Protein AF-A0A7J5GQ05-F1 (afdb_monomer_lite)

Structure (mmCIF, N/CA/C/O backbone):
data_AF-A0A7J5GQ05-F1
#
_entry.id   AF-A0A7J5GQ05-F1
#
loop_
_atom_site.group_PDB
_atom_site.id
_atom_site.type_symbol
_atom_site.label_atom_id
_atom_site.label_alt_id
_atom_site.label_comp_id
_atom_site.label_asym_id
_atom_site.label_entity_id
_atom_site.label_seq_id
_atom_site.pdbx_PDB_ins_code
_atom_site.Cartn_x
_atom_site.Cartn_y
_atom_site.Cartn_z
_atom_site.occupancy
_atom_site.B_iso_or_equiv
_atom_site.auth_seq_id
_atom_site.auth_comp_id
_atom_site.auth_asym_id
_atom_site.auth_atom_id
_atom_site.pdbx_PDB_model_num
ATOM 1 N N . MET A 1 1 ? -25.263 -1.644 -44.433 1.00 34.22 1 MET A N 1
ATOM 2 C CA . MET A 1 1 ? -24.440 -0.430 -44.625 1.00 34.22 1 MET A CA 1
ATOM 3 C C . MET A 1 1 ? -23.980 0.014 -43.245 1.00 34.22 1 MET A C 1
ATOM 5 O O . MET A 1 1 ? -24.607 0.862 -42.632 1.00 34.22 1 MET A O 1
ATOM 9 N N . GLU A 1 2 ? -22.948 -0.640 -42.716 1.00 34.16 2 GLU A N 1
ATOM 10 C CA . GLU A 1 2 ? -22.296 -0.234 -41.468 1.00 34.16 2 GLU A CA 1
ATOM 11 C C . GLU A 1 2 ? -21.043 0.541 -41.851 1.00 34.16 2 GLU A C 1
ATOM 13 O O . GLU A 1 2 ? -20.014 -0.015 -42.241 1.00 34.16 2 GLU A O 1
ATOM 18 N N . THR A 1 3 ? -21.173 1.859 -41.846 1.00 35.09 3 THR A N 1
ATOM 19 C CA . THR A 1 3 ? -20.077 2.772 -42.125 1.00 35.09 3 THR A CA 1
ATOM 20 C C . THR A 1 3 ? -19.161 2.767 -40.906 1.00 35.09 3 THR A C 1
ATOM 22 O O . THR A 1 3 ? -19.476 3.365 -39.880 1.00 35.09 3 THR A O 1
ATOM 25 N N . LYS A 1 4 ? -18.030 2.059 -41.011 1.00 38.12 4 LYS A N 1
ATOM 26 C CA . LYS A 1 4 ? -16.897 2.172 -40.086 1.00 38.12 4 LYS A CA 1
ATOM 27 C C . LYS A 1 4 ? -16.573 3.655 -39.882 1.00 38.12 4 LYS A C 1
ATOM 29 O O . LYS A 1 4 ? -16.058 4.300 -40.794 1.00 38.12 4 LYS A O 1
ATOM 34 N N . LEU A 1 5 ? -16.821 4.177 -38.683 1.00 36.97 5 LEU A N 1
ATOM 35 C CA . LEU A 1 5 ? -16.156 5.380 -38.190 1.00 36.97 5 LEU A CA 1
ATOM 36 C C . LEU A 1 5 ? -14.668 5.047 -38.008 1.00 36.97 5 LEU A C 1
ATOM 38 O O . LEU A 1 5 ? -14.210 4.707 -36.921 1.00 36.97 5 LEU A O 1
ATOM 42 N N . GLN A 1 6 ? -13.898 5.109 -39.094 1.00 38.88 6 GLN A N 1
ATOM 43 C CA . GLN A 1 6 ? -12.463 5.336 -38.991 1.00 38.88 6 GLN A CA 1
ATOM 44 C C . GLN A 1 6 ? -12.290 6.786 -38.542 1.00 38.88 6 GLN A C 1
ATOM 46 O O . GLN A 1 6 ? -12.419 7.716 -39.338 1.00 38.88 6 GLN A O 1
ATOM 51 N N . SER A 1 7 ? -12.055 6.991 -37.248 1.00 44.00 7 SER A N 1
ATOM 52 C CA . SER A 1 7 ? -11.590 8.280 -36.754 1.00 44.00 7 SER A CA 1
ATOM 53 C C . SER A 1 7 ? -10.275 8.607 -37.467 1.00 44.00 7 SER A C 1
ATOM 55 O O . SER A 1 7 ? -9.297 7.866 -37.368 1.00 44.00 7 SER A O 1
ATOM 57 N N . LYS A 1 8 ? -10.251 9.698 -38.243 1.00 52.84 8 LYS A N 1
ATOM 58 C CA . LYS A 1 8 ? -9.004 10.251 -38.785 1.00 52.84 8 LYS A CA 1
ATOM 59 C C . LYS A 1 8 ? -8.116 10.588 -37.593 1.00 52.84 8 LYS A C 1
ATOM 61 O O . LYS A 1 8 ? -8.393 11.534 -36.860 1.00 52.84 8 LYS A O 1
ATOM 66 N N . GLN A 1 9 ? -7.090 9.779 -37.361 1.00 63.41 9 GLN A N 1
ATOM 67 C CA . GLN A 1 9 ? -6.114 10.050 -36.320 1.00 63.41 9 GLN A CA 1
ATOM 68 C C . GLN A 1 9 ? -5.332 11.310 -36.713 1.00 63.41 9 GLN A C 1
ATOM 70 O O . GLN A 1 9 ? -4.630 11.319 -37.718 1.00 63.41 9 GLN A O 1
ATOM 75 N N . GLN A 1 10 ? -5.531 12.396 -35.964 1.00 80.69 10 GLN A N 1
ATOM 76 C CA . GLN A 1 10 ? -4.815 13.657 -36.151 1.00 80.69 10 GLN A CA 1
ATOM 77 C C . GLN A 1 10 ? -3.433 13.561 -35.487 1.00 80.69 10 GLN A C 1
ATOM 79 O O . GLN A 1 10 ? -3.335 13.060 -34.361 1.00 80.69 10 GLN A O 1
ATOM 84 N N . TYR A 1 11 ? -2.403 14.013 -36.204 1.00 83.62 11 TYR A N 1
ATOM 85 C CA . TYR A 1 11 ? -0.999 14.079 -35.787 1.00 83.62 11 TYR A CA 1
ATOM 86 C C . TYR A 1 11 ? -0.540 15.553 -35.750 1.00 83.62 11 TYR A C 1
ATOM 88 O O . TYR A 1 11 ? -1.103 16.360 -36.498 1.00 83.62 11 TYR A O 1
ATOM 96 N N . PRO A 1 12 ? 0.457 15.923 -34.922 1.00 86.19 12 PRO A N 1
ATOM 97 C CA . PRO A 1 12 ? 1.191 15.066 -33.991 1.00 86.19 12 PRO A CA 1
ATOM 98 C C . PRO A 1 12 ? 0.396 14.715 -32.722 1.00 86.19 12 PRO A C 1
ATOM 100 O O . PRO A 1 12 ? -0.592 15.364 -32.378 1.00 86.19 12 PRO A O 1
ATOM 103 N N . ARG A 1 13 ? 0.832 13.662 -32.030 1.00 87.00 13 ARG A N 1
ATOM 104 C CA . ARG A 1 13 ? 0.266 13.144 -30.784 1.00 87.00 13 ARG A CA 1
ATOM 105 C C . ARG A 1 13 ? 1.335 13.075 -29.711 1.00 87.00 13 ARG A C 1
ATOM 107 O O . ARG A 1 13 ? 2.421 12.558 -29.939 1.00 87.00 13 ARG A O 1
ATOM 114 N N . PHE A 1 14 ? 0.977 13.522 -28.516 1.00 84.62 14 PHE A N 1
ATOM 115 C CA . PHE A 1 14 ? 1.825 13.344 -27.347 1.00 84.62 14 PHE A CA 1
ATOM 116 C C . PHE A 1 14 ? 1.782 11.889 -26.886 1.00 84.62 14 PHE A C 1
ATOM 118 O O . PHE A 1 14 ? 0.709 11.357 -26.582 1.00 84.62 14 PHE A O 1
ATOM 125 N N . ILE A 1 15 ? 2.953 11.263 -26.806 1.00 81.44 15 ILE A N 1
ATOM 126 C CA . ILE A 1 15 ? 3.091 9.924 -26.240 1.00 81.44 15 ILE A CA 1
ATOM 127 C C . ILE A 1 15 ? 3.006 10.047 -24.723 1.00 81.44 15 ILE A C 1
ATOM 129 O O . ILE A 1 15 ? 3.770 10.774 -24.086 1.00 81.44 15 ILE A O 1
ATOM 133 N N . GLN A 1 16 ? 2.071 9.322 -24.117 1.00 77.38 16 GLN A N 1
ATOM 134 C CA . GLN A 1 16 ? 1.956 9.317 -22.667 1.00 77.38 16 GLN A CA 1
ATOM 135 C C . GLN A 1 16 ? 3.088 8.501 -22.042 1.00 77.38 16 GLN A C 1
ATOM 137 O O . GLN A 1 16 ? 3.320 7.345 -22.382 1.00 77.38 16 GLN A O 1
ATOM 142 N N . ASN A 1 17 ? 3.737 9.082 -21.040 1.00 71.25 17 ASN A N 1
ATOM 143 C CA . ASN A 1 17 ? 4.808 8.459 -20.259 1.00 71.25 17 ASN A CA 1
ATOM 144 C C . ASN A 1 17 ? 4.275 7.554 -19.122 1.00 71.25 17 ASN A C 1
ATOM 146 O O . ASN A 1 17 ? 4.956 7.309 -18.123 1.00 71.25 17 ASN A O 1
ATOM 150 N N . LYS A 1 18 ? 3.018 7.108 -19.235 1.00 74.12 18 LYS A N 1
ATOM 151 C CA . LYS A 1 18 ? 2.387 6.203 -18.271 1.00 74.12 18 LYS A CA 1
ATOM 152 C C . LYS A 1 18 ? 2.777 4.751 -18.588 1.00 74.12 18 LYS A C 1
ATOM 154 O O . LYS A 1 18 ? 2.913 4.405 -19.767 1.00 74.12 18 LYS A O 1
ATOM 159 N N . PRO A 1 19 ? 2.951 3.890 -17.570 1.00 71.38 19 PRO A N 1
ATOM 160 C CA . PRO A 1 19 ? 3.199 2.472 -17.796 1.00 71.38 19 PRO A CA 1
ATOM 161 C C . PRO A 1 19 ? 2.017 1.863 -18.557 1.00 71.38 19 PRO A C 1
ATOM 163 O O . PRO A 1 19 ? 0.862 2.018 -18.170 1.00 71.38 19 PRO A O 1
ATOM 166 N N . CYS A 1 20 ? 2.307 1.199 -19.673 1.00 67.69 20 CYS A N 1
ATOM 167 C CA . CYS A 1 20 ? 1.294 0.679 -20.596 1.00 67.69 20 CYS A CA 1
ATOM 168 C C . CYS A 1 20 ? 1.055 -0.831 -20.427 1.00 67.69 20 CYS A C 1
ATOM 170 O O . CYS A 1 20 ? 0.157 -1.376 -21.072 1.00 67.69 20 CYS A O 1
ATOM 172 N N . GLY A 1 21 ? 1.847 -1.507 -19.586 1.00 63.81 21 GLY A N 1
ATOM 173 C CA . GLY A 1 21 ? 1.757 -2.946 -19.325 1.00 63.81 21 GLY A CA 1
ATOM 174 C C . GLY A 1 21 ? 2.130 -3.808 -20.531 1.00 63.81 21 GLY A C 1
ATOM 175 O O . GLY A 1 21 ? 1.629 -4.919 -20.670 1.00 63.81 21 GLY A O 1
ATOM 176 N N . ILE A 1 22 ? 2.940 -3.276 -21.450 1.00 66.00 22 ILE A N 1
ATOM 177 C CA . ILE A 1 22 ? 3.392 -3.964 -22.667 1.00 66.00 22 ILE A CA 1
ATOM 178 C C . ILE A 1 22 ? 4.913 -3.970 -22.658 1.00 66.00 22 ILE A C 1
ATOM 180 O O . ILE A 1 22 ? 5.529 -2.949 -22.336 1.00 66.00 22 ILE A O 1
ATOM 184 N N . ASP A 1 23 ? 5.514 -5.111 -22.997 1.00 63.84 23 ASP A N 1
ATOM 185 C CA . ASP A 1 23 ? 6.965 -5.212 -23.080 1.00 63.84 23 ASP A CA 1
ATOM 186 C C . ASP A 1 23 ? 7.378 -4.592 -24.409 1.00 63.84 23 ASP A C 1
ATOM 188 O O . ASP A 1 23 ? 7.094 -5.116 -25.486 1.00 63.84 23 ASP A O 1
ATOM 192 N N . LYS A 1 24 ? 7.960 -3.395 -24.331 1.00 64.12 24 LYS A N 1
ATOM 193 C CA . LYS A 1 24 ? 8.445 -2.676 -25.511 1.00 64.12 24 LYS A CA 1
ATOM 194 C C . LYS A 1 24 ? 9.844 -3.150 -25.924 1.00 64.12 24 LYS A C 1
ATOM 196 O O . LYS A 1 24 ? 10.342 -2.679 -26.946 1.00 64.12 24 LYS A O 1
ATOM 201 N N . PHE A 1 25 ? 10.467 -4.051 -25.158 1.00 66.06 25 PHE A N 1
ATOM 202 C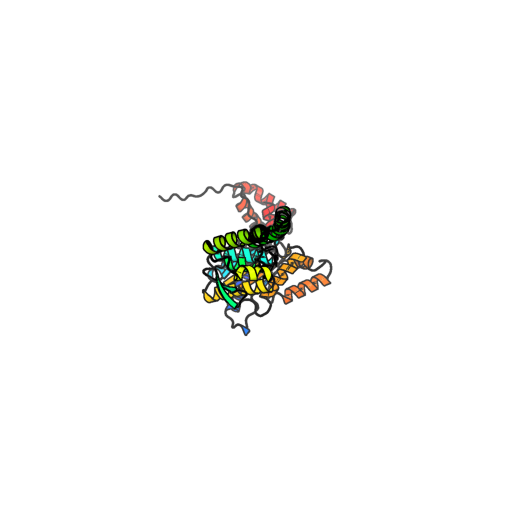 CA . PHE A 1 25 ? 11.786 -4.600 -25.440 1.00 66.06 25 PHE A CA 1
ATOM 203 C C . PHE A 1 25 ? 11.660 -5.959 -26.130 1.00 66.06 25 PHE A C 1
ATOM 205 O O . PHE A 1 25 ? 10.958 -6.853 -25.664 1.00 66.06 25 PHE A O 1
ATOM 212 N N . ASP A 1 26 ? 12.419 -6.157 -27.207 1.00 59.72 26 ASP A N 1
ATOM 213 C CA . ASP A 1 26 ? 12.365 -7.394 -28.002 1.00 59.72 26 ASP A CA 1
ATOM 214 C C . ASP A 1 26 ? 12.813 -8.647 -27.209 1.00 59.72 26 ASP A C 1
ATOM 216 O O . ASP A 1 26 ? 12.575 -9.779 -27.626 1.00 59.72 26 ASP A O 1
ATOM 220 N N . GLY A 1 27 ? 13.444 -8.463 -26.041 1.00 65.12 27 GLY A N 1
ATOM 221 C CA . GLY A 1 27 ? 13.880 -9.543 -25.154 1.00 65.12 27 GLY A CA 1
ATOM 222 C C . GLY A 1 27 ? 12.779 -10.183 -24.297 1.00 65.12 27 GLY A C 1
ATOM 223 O O . GLY A 1 27 ? 13.022 -11.254 -23.732 1.00 65.12 27 GLY A O 1
ATOM 224 N N . GLY A 1 28 ? 11.599 -9.561 -24.171 1.00 77.31 28 GLY A N 1
ATOM 225 C CA . GLY A 1 28 ? 10.473 -10.098 -23.388 1.00 77.31 28 GLY A CA 1
ATOM 226 C C . GLY A 1 28 ? 10.791 -10.337 -21.903 1.00 77.31 28 GLY A C 1
ATOM 227 O O . GLY A 1 28 ? 10.206 -11.219 -21.268 1.00 77.31 28 GLY A O 1
ATOM 228 N N . SER A 1 29 ? 11.801 -9.655 -21.356 1.00 82.75 29 SER A N 1
ATOM 229 C CA . SER A 1 29 ? 12.310 -9.920 -20.007 1.00 82.75 29 SER A CA 1
ATOM 230 C C . SER A 1 29 ? 11.335 -9.461 -18.927 1.00 82.75 29 SER A C 1
ATOM 232 O O . SER A 1 29 ? 11.203 -10.147 -17.913 1.00 82.75 29 SER A O 1
ATOM 234 N N . GLN A 1 30 ? 10.625 -8.352 -19.154 1.00 86.56 30 GLN A N 1
ATOM 235 C CA . GLN A 1 30 ? 9.628 -7.836 -18.218 1.00 86.56 30 GLN A CA 1
ATOM 236 C C . GLN A 1 30 ? 8.405 -8.752 -18.191 1.00 86.56 30 GLN A C 1
ATOM 238 O O . GLN A 1 30 ? 7.918 -9.088 -17.113 1.00 86.56 30 GLN A O 1
ATOM 243 N N . GLU A 1 31 ? 7.977 -9.243 -19.357 1.00 88.94 31 GLU A N 1
ATOM 244 C CA . GLU A 1 31 ? 6.862 -10.190 -19.458 1.00 88.94 31 GLU A CA 1
ATOM 245 C C . GLU A 1 31 ? 7.180 -11.524 -18.762 1.00 88.94 31 GLU A C 1
ATOM 247 O O . GLU A 1 31 ? 6.380 -12.041 -17.981 1.00 88.94 31 GLU A O 1
ATOM 252 N N . ARG A 1 32 ? 8.381 -12.080 -18.982 1.00 90.12 32 ARG A N 1
ATOM 253 C CA . ARG A 1 32 ? 8.823 -13.304 -18.287 1.00 90.12 32 ARG A CA 1
ATOM 254 C C . ARG A 1 32 ? 8.890 -13.112 -16.775 1.00 90.12 32 ARG A C 1
ATOM 256 O O . ARG A 1 32 ? 8.540 -14.033 -16.033 1.00 90.12 32 ARG A O 1
ATOM 263 N N . LEU A 1 33 ? 9.344 -11.943 -16.326 1.00 93.12 33 LEU A N 1
ATOM 264 C CA . LEU A 1 33 ? 9.403 -11.610 -14.908 1.00 93.12 33 LEU A CA 1
ATOM 265 C C . LEU A 1 33 ? 7.995 -11.554 -14.308 1.00 93.12 33 LEU A C 1
ATOM 267 O O . LEU A 1 33 ? 7.743 -12.242 -13.324 1.00 93.12 33 LEU A O 1
ATOM 271 N N . ALA A 1 34 ? 7.067 -10.835 -14.945 1.00 94.62 34 ALA A N 1
ATOM 272 C CA . ALA A 1 34 ? 5.674 -10.748 -14.513 1.00 94.62 34 ALA A CA 1
ATOM 273 C C . ALA A 1 34 ? 5.016 -12.135 -14.417 1.00 94.62 34 ALA A C 1
ATOM 275 O O . ALA A 1 34 ? 4.453 -12.472 -13.379 1.00 94.62 34 ALA A O 1
ATOM 276 N N . LYS A 1 35 ? 5.193 -12.997 -15.429 1.00 95.00 35 LYS A N 1
ATOM 277 C CA . LYS A 1 35 ? 4.693 -14.388 -15.404 1.00 95.00 35 LYS A CA 1
ATOM 278 C C . LYS A 1 35 ? 5.305 -15.234 -14.290 1.00 95.00 35 LYS A C 1
ATOM 280 O O . LYS A 1 35 ? 4.652 -16.121 -13.746 1.00 95.00 35 LYS A O 1
ATOM 285 N N . THR A 1 36 ? 6.570 -14.993 -13.956 1.00 96.00 36 THR A N 1
ATOM 286 C CA . THR A 1 36 ? 7.247 -15.702 -12.860 1.00 96.00 36 THR A CA 1
ATOM 287 C C . THR A 1 36 ? 6.696 -15.266 -11.506 1.00 96.00 36 THR A C 1
ATOM 289 O O . THR A 1 36 ? 6.450 -16.120 -10.658 1.00 96.00 36 THR A O 1
ATOM 292 N N . ILE A 1 37 ? 6.450 -13.965 -11.326 1.00 96.38 37 ILE A N 1
ATOM 293 C CA . ILE A 1 37 ? 5.815 -13.421 -10.121 1.00 96.38 37 ILE A CA 1
ATOM 294 C C . ILE A 1 37 ? 4.382 -13.954 -9.987 1.00 96.38 37 ILE A C 1
ATOM 296 O O . ILE A 1 37 ? 4.019 -14.447 -8.924 1.00 96.38 37 ILE A O 1
ATOM 300 N N . ALA A 1 38 ? 3.599 -13.942 -11.069 1.00 96.38 38 ALA A N 1
ATOM 301 C CA . ALA A 1 38 ? 2.239 -14.479 -11.084 1.00 96.38 38 ALA A CA 1
ATOM 302 C C . ALA A 1 38 ? 2.208 -15.961 -10.678 1.00 96.38 38 ALA A C 1
ATOM 304 O O . ALA A 1 38 ? 1.441 -16.360 -9.806 1.00 96.38 38 ALA A O 1
ATOM 305 N N . ARG A 1 39 ? 3.116 -16.775 -11.234 1.00 96.00 39 ARG A N 1
ATOM 306 C CA . ARG A 1 39 ? 3.249 -18.186 -10.845 1.00 96.00 39 ARG A CA 1
ATOM 307 C C . ARG A 1 39 ? 3.585 -18.341 -9.363 1.00 96.00 39 ARG A C 1
ATOM 309 O O . ARG A 1 39 ? 3.030 -19.227 -8.724 1.00 96.00 39 ARG A O 1
ATOM 316 N N . HIS A 1 40 ? 4.477 -17.508 -8.832 1.00 95.06 40 HIS A N 1
ATOM 317 C CA . HIS A 1 40 ? 4.809 -17.517 -7.410 1.00 95.06 40 HIS A CA 1
ATOM 318 C C . HIS A 1 40 ? 3.585 -17.201 -6.536 1.00 95.06 40 HIS A C 1
ATOM 320 O O . HIS A 1 40 ? 3.373 -17.907 -5.556 1.00 95.06 40 HIS A O 1
ATOM 326 N N . PHE A 1 41 ? 2.753 -16.223 -6.914 1.00 94.81 41 PHE A N 1
ATOM 327 C CA . PHE A 1 41 ? 1.522 -15.890 -6.183 1.00 94.81 41 PHE A CA 1
ATOM 328 C C . PHE A 1 41 ? 0.590 -17.099 -6.118 1.00 94.81 41 PHE A C 1
ATOM 330 O O . PHE A 1 41 ? 0.248 -17.548 -5.026 1.00 94.81 41 PHE A O 1
ATOM 337 N N . CYS A 1 42 ? 0.272 -17.686 -7.275 1.00 93.00 42 CYS A N 1
ATOM 338 C CA . CYS A 1 42 ? -0.593 -18.859 -7.358 1.00 93.00 42 CYS A CA 1
ATOM 339 C C . CYS A 1 42 ? -0.035 -20.052 -6.570 1.00 93.00 42 CYS A C 1
ATOM 341 O O . CYS A 1 42 ? -0.781 -20.735 -5.875 1.00 93.00 42 CYS A O 1
ATOM 343 N N . GLN A 1 43 ? 1.274 -20.312 -6.665 1.00 92.69 43 GLN A N 1
ATOM 344 C CA . GLN A 1 43 ? 1.921 -21.413 -5.949 1.00 92.69 43 GLN A CA 1
ATOM 345 C C . GLN A 1 43 ? 1.877 -21.207 -4.438 1.00 92.69 43 GLN A C 1
ATOM 347 O O . GLN A 1 43 ? 1.449 -22.113 -3.735 1.00 92.69 43 GLN A O 1
ATOM 352 N N . ASN A 1 44 ? 2.275 -20.030 -3.951 1.00 92.06 44 ASN A N 1
ATOM 353 C CA . ASN A 1 44 ? 2.287 -19.725 -2.522 1.00 92.06 44 ASN A CA 1
ATOM 354 C C . ASN A 1 44 ? 0.873 -19.767 -1.928 1.00 92.06 44 ASN A C 1
ATOM 356 O O . ASN A 1 44 ? 0.677 -20.270 -0.831 1.00 92.06 44 ASN A O 1
ATOM 360 N N . ASP A 1 45 ? -0.123 -19.313 -2.687 1.00 90.69 45 ASP A N 1
ATOM 361 C CA . ASP A 1 45 ? -1.527 -19.345 -2.281 1.00 90.69 45 ASP A CA 1
ATOM 362 C C . ASP A 1 45 ? -2.166 -20.742 -2.318 1.00 90.69 45 ASP A C 1
ATOM 364 O O . ASP A 1 45 ? -3.254 -20.916 -1.773 1.00 90.69 45 ASP A O 1
ATOM 368 N N . SER A 1 46 ? -1.512 -21.718 -2.953 1.00 88.62 46 SER A N 1
ATOM 369 C CA . SER A 1 46 ? -1.953 -23.119 -2.992 1.00 88.62 46 SER A CA 1
ATOM 370 C C . SER A 1 46 ? -1.353 -23.970 -1.864 1.00 88.62 46 SER A C 1
ATOM 372 O O . SER A 1 46 ? -1.702 -25.145 -1.753 1.00 88.62 46 SER A O 1
ATOM 374 N N . LEU A 1 47 ? -0.409 -23.428 -1.086 1.00 87.38 47 LEU A N 1
ATOM 375 C CA . LEU A 1 47 ? 0.266 -24.136 0.005 1.00 87.38 47 LEU A CA 1
ATOM 376 C C . LEU A 1 47 ? -0.525 -24.035 1.314 1.00 87.38 47 LEU A C 1
ATOM 378 O O . LEU A 1 47 ? -1.238 -23.062 1.550 1.00 87.38 47 LEU A O 1
ATOM 382 N N . ASP A 1 48 ? -0.330 -25.022 2.191 1.00 80.38 48 ASP A N 1
ATOM 383 C CA . ASP A 1 48 ? -0.824 -24.976 3.569 1.00 80.38 48 ASP A CA 1
ATOM 384 C C . ASP A 1 48 ? -0.143 -23.842 4.355 1.00 80.38 48 ASP A C 1
ATOM 386 O O . ASP A 1 48 ? 1.040 -23.566 4.140 1.00 80.38 48 ASP A O 1
ATOM 390 N N . GLU A 1 49 ? -0.861 -23.221 5.301 1.00 73.81 49 GLU A N 1
ATOM 391 C CA . GLU A 1 49 ? -0.420 -22.017 6.032 1.00 73.81 49 GLU A CA 1
ATOM 392 C C . GLU A 1 49 ? 0.994 -22.138 6.630 1.00 73.81 49 GLU A C 1
ATOM 394 O O . GLU A 1 49 ? 1.782 -21.199 6.515 1.00 73.81 49 GLU A O 1
ATOM 399 N N . GLU A 1 50 ? 1.364 -23.301 7.182 1.00 74.88 50 GLU A N 1
ATOM 400 C CA . GLU A 1 50 ? 2.693 -23.549 7.772 1.00 74.88 50 GLU A CA 1
ATOM 401 C C . GLU A 1 50 ? 3.852 -23.462 6.762 1.00 74.88 50 GLU A C 1
ATOM 403 O O . GLU A 1 50 ? 4.995 -23.219 7.147 1.00 74.88 50 GLU A O 1
ATOM 408 N N . CYS A 1 51 ? 3.567 -23.663 5.473 1.00 76.81 51 CYS A N 1
ATOM 409 C CA . CYS A 1 51 ? 4.543 -23.619 4.383 1.00 76.81 51 CYS A CA 1
ATOM 410 C C . CYS A 1 51 ? 4.465 -22.324 3.559 1.00 76.81 51 CYS A C 1
ATOM 412 O O . CYS A 1 51 ? 5.265 -22.151 2.636 1.00 76.81 51 CYS A O 1
ATOM 414 N N . THR A 1 52 ? 3.513 -21.430 3.854 1.00 82.75 52 THR A N 1
ATOM 415 C CA . THR A 1 52 ? 3.350 -20.181 3.100 1.00 82.75 52 THR A CA 1
ATOM 416 C C . THR A 1 52 ? 4.438 -19.173 3.447 1.00 82.75 52 THR A C 1
ATOM 418 O O . THR A 1 52 ? 4.748 -18.912 4.611 1.00 82.75 52 THR A O 1
ATOM 421 N N . LEU A 1 53 ? 5.025 -18.568 2.416 1.00 85.75 53 LEU A N 1
ATOM 422 C CA . LEU A 1 53 ? 5.863 -17.391 2.592 1.00 85.75 53 LEU A CA 1
ATOM 423 C C . LEU A 1 53 ? 4.980 -16.165 2.860 1.00 85.75 53 LEU A C 1
ATOM 425 O O . LEU A 1 53 ? 3.862 -16.092 2.332 1.00 85.75 53 LEU A O 1
ATOM 429 N N . PRO A 1 54 ? 5.489 -15.168 3.610 1.00 88.69 54 PRO A N 1
ATOM 430 C CA . PRO A 1 54 ? 4.817 -13.885 3.753 1.00 88.69 54 PRO A CA 1
ATOM 431 C C . PRO A 1 54 ? 4.437 -13.306 2.385 1.00 88.69 54 PRO A C 1
ATOM 433 O O . PRO A 1 54 ? 5.259 -13.279 1.464 1.00 88.69 54 PRO A O 1
ATOM 436 N N . ARG A 1 55 ? 3.195 -12.826 2.255 1.00 92.44 55 ARG A N 1
ATOM 437 C CA . ARG A 1 55 ? 2.620 -12.300 1.004 1.00 92.44 55 ARG A CA 1
ATOM 438 C C . ARG A 1 55 ? 3.097 -10.881 0.704 1.00 92.44 55 ARG A C 1
ATOM 440 O O . ARG A 1 55 ? 2.316 -9.947 0.548 1.00 92.44 55 ARG A O 1
ATOM 447 N N . ILE A 1 56 ? 4.410 -10.714 0.650 1.00 93.50 56 ILE A N 1
ATOM 448 C CA . ILE A 1 56 ? 5.083 -9.451 0.384 1.00 93.50 56 ILE A CA 1
ATOM 449 C C . ILE A 1 56 ? 6.278 -9.697 -0.536 1.00 93.50 56 ILE A C 1
ATOM 451 O O . ILE A 1 56 ? 7.105 -10.572 -0.278 1.00 93.50 56 ILE A O 1
ATOM 455 N N . ILE A 1 57 ? 6.378 -8.922 -1.616 1.00 95.06 57 ILE A N 1
ATOM 456 C CA . ILE A 1 57 ? 7.502 -9.000 -2.555 1.00 95.06 57 ILE A CA 1
ATOM 457 C C . ILE A 1 57 ? 8.081 -7.622 -2.863 1.00 95.06 57 ILE A C 1
ATOM 459 O O . ILE A 1 57 ? 7.367 -6.620 -2.946 1.00 95.06 57 ILE A O 1
ATOM 463 N N . GLY A 1 58 ? 9.393 -7.594 -3.079 1.00 95.38 58 GLY A N 1
ATOM 464 C CA . GLY A 1 58 ? 10.100 -6.433 -3.606 1.00 95.38 58 GLY A CA 1
ATOM 465 C C . GLY A 1 58 ? 10.272 -6.522 -5.121 1.00 95.38 58 GLY A C 1
ATOM 466 O O . GLY A 1 58 ? 10.571 -7.597 -5.644 1.00 95.38 58 GLY A O 1
ATOM 467 N N . ILE A 1 59 ? 10.136 -5.400 -5.829 1.00 95.88 59 ILE A N 1
ATOM 468 C CA . ILE A 1 59 ? 10.558 -5.266 -7.230 1.00 95.88 59 ILE A CA 1
ATOM 469 C C . ILE A 1 59 ? 11.686 -4.230 -7.286 1.00 95.88 59 ILE A C 1
ATOM 471 O O . ILE A 1 59 ? 11.444 -3.025 -7.293 1.00 95.88 59 ILE A O 1
ATOM 475 N N . GLU A 1 60 ? 12.928 -4.702 -7.311 1.00 93.88 60 GLU A N 1
ATOM 476 C CA . GLU A 1 60 ? 14.126 -3.861 -7.328 1.00 93.88 60 GLU A CA 1
ATOM 477 C C . GLU A 1 60 ? 14.481 -3.468 -8.765 1.00 93.88 60 GLU A C 1
ATOM 479 O O . GLU A 1 60 ? 14.494 -4.295 -9.678 1.00 93.88 60 GLU A O 1
ATOM 484 N N . GLY A 1 61 ? 14.831 -2.206 -8.979 1.00 90.56 61 GLY A N 1
ATOM 485 C CA . GLY A 1 61 ? 15.407 -1.761 -10.241 1.00 90.56 61 GLY A CA 1
ATOM 486 C C . GLY A 1 61 ? 15.730 -0.278 -10.225 1.00 90.56 61 GLY A C 1
ATOM 487 O O . GLY A 1 61 ? 15.083 0.498 -9.521 1.00 90.56 61 GLY A O 1
ATOM 488 N N . ILE A 1 62 ? 16.695 0.129 -11.050 1.00 86.56 62 ILE A N 1
ATOM 489 C CA . ILE A 1 62 ? 17.076 1.542 -11.166 1.00 86.56 62 ILE A CA 1
ATOM 490 C C . ILE A 1 62 ? 15.908 2.399 -11.666 1.00 86.56 62 ILE A C 1
ATOM 492 O O . ILE A 1 62 ? 14.978 1.901 -12.321 1.00 86.56 62 ILE A O 1
ATOM 496 N N . TRP A 1 63 ? 15.939 3.700 -11.403 1.00 81.81 63 TRP A N 1
ATOM 497 C CA . TRP A 1 63 ? 14.981 4.623 -12.005 1.00 81.81 63 TRP A CA 1
ATOM 498 C C . TRP A 1 63 ? 14.969 4.501 -13.543 1.00 81.81 63 TRP A C 1
ATOM 500 O O . TRP A 1 63 ? 16.003 4.448 -14.203 1.00 81.81 63 TRP A O 1
ATOM 510 N N . GLY A 1 64 ? 13.771 4.379 -14.123 1.00 76.69 64 GLY A N 1
ATOM 511 C CA . GLY A 1 64 ? 13.582 4.224 -15.568 1.00 76.69 64 GLY A CA 1
ATOM 512 C C . GLY A 1 64 ? 13.694 2.780 -16.066 1.00 76.69 64 GLY A C 1
ATOM 513 O O . GLY A 1 64 ? 13.481 2.541 -17.251 1.00 76.69 64 GLY A O 1
ATOM 514 N N . SER A 1 65 ? 13.944 1.806 -15.178 1.00 81.62 65 SER A N 1
ATOM 515 C CA . SER A 1 65 ? 14.020 0.377 -15.538 1.00 81.62 65 SER A CA 1
ATOM 516 C C . SER A 1 65 ? 12.691 -0.251 -15.977 1.00 81.62 65 SER A C 1
ATOM 518 O O . SER A 1 65 ? 12.682 -1.303 -16.611 1.00 81.62 65 SER A O 1
ATOM 520 N N . GLY A 1 66 ? 11.561 0.397 -15.673 1.00 84.88 66 GLY A N 1
ATOM 521 C CA . GLY A 1 66 ? 10.225 -0.090 -16.025 1.00 84.88 66 GLY A CA 1
ATOM 522 C C . GLY A 1 66 ? 9.526 -0.903 -14.932 1.00 84.88 66 GLY A C 1
ATOM 523 O O . GLY A 1 66 ? 8.627 -1.670 -15.254 1.00 84.88 66 GLY A O 1
ATOM 524 N N . LYS A 1 67 ? 9.878 -0.715 -13.652 1.00 90.62 67 LYS A N 1
ATOM 525 C CA . LYS A 1 67 ? 9.215 -1.366 -12.501 1.00 90.62 67 LYS A CA 1
ATOM 526 C C . LYS A 1 67 ? 7.685 -1.253 -12.541 1.00 90.62 67 LYS A C 1
ATOM 528 O O . LYS A 1 67 ? 7.004 -2.272 -12.561 1.00 90.62 67 LYS A O 1
ATOM 533 N N . SER A 1 68 ? 7.143 -0.039 -12.675 1.00 90.12 68 SER A N 1
ATOM 534 C CA . SER A 1 68 ? 5.689 0.169 -12.767 1.00 90.12 68 SER A CA 1
ATOM 535 C C . SER A 1 68 ? 5.079 -0.490 -14.020 1.00 90.12 68 SER A C 1
ATOM 537 O O . SER A 1 68 ? 3.914 -0.871 -14.017 1.00 90.12 68 SER A O 1
ATOM 539 N N . ASN A 1 69 ? 5.857 -0.700 -15.094 1.00 88.88 69 ASN A N 1
ATOM 540 C CA . ASN A 1 69 ? 5.398 -1.450 -16.271 1.00 88.88 69 ASN A CA 1
ATOM 541 C C . ASN A 1 69 ? 5.281 -2.955 -15.979 1.00 88.88 69 ASN A C 1
ATOM 543 O O . ASN A 1 69 ? 4.305 -3.569 -16.399 1.00 88.88 69 ASN A O 1
ATOM 547 N N . VAL A 1 70 ? 6.228 -3.523 -15.221 1.00 92.50 70 VAL A N 1
ATOM 548 C CA . VAL A 1 70 ? 6.161 -4.914 -14.735 1.00 92.50 70 VAL A CA 1
ATOM 549 C C . VAL A 1 70 ? 4.943 -5.108 -13.833 1.00 92.50 70 VAL A C 1
ATOM 551 O O . VAL A 1 70 ? 4.232 -6.093 -13.995 1.00 92.50 70 VAL A O 1
ATOM 554 N N . VAL A 1 71 ? 4.644 -4.153 -12.945 1.00 94.56 71 VAL A N 1
ATOM 555 C CA . VAL A 1 71 ? 3.422 -4.188 -12.120 1.00 94.56 71 VAL A CA 1
ATOM 556 C C . VAL A 1 71 ? 2.165 -4.211 -12.996 1.00 94.56 71 VAL A C 1
ATOM 558 O O . VAL A 1 71 ? 1.292 -5.043 -12.779 1.00 94.56 71 VAL A O 1
ATOM 561 N N . LYS A 1 72 ? 2.085 -3.370 -14.037 1.00 93.00 72 LYS A N 1
ATOM 562 C CA . LYS A 1 72 ? 0.946 -3.384 -14.975 1.00 93.00 72 LYS A CA 1
ATOM 563 C C . LYS A 1 72 ? 0.830 -4.673 -15.790 1.00 93.00 72 LYS A C 1
ATOM 565 O O . LYS A 1 72 ? -0.275 -5.058 -16.160 1.00 93.00 72 LYS A O 1
ATOM 570 N N . MET A 1 73 ? 1.940 -5.341 -16.097 1.00 92.88 73 MET A N 1
ATOM 571 C CA . MET A 1 73 ? 1.899 -6.677 -16.706 1.00 92.88 73 MET A CA 1
ATOM 572 C C . MET A 1 73 ? 1.389 -7.717 -15.718 1.00 92.88 73 MET A C 1
ATOM 574 O O . MET A 1 73 ? 0.547 -8.531 -16.076 1.00 92.88 73 MET A O 1
ATOM 578 N N . LEU A 1 74 ? 1.871 -7.666 -14.477 1.00 95.62 74 LEU A N 1
ATOM 579 C CA . LEU A 1 74 ? 1.442 -8.558 -13.409 1.00 95.62 74 LEU A CA 1
ATOM 580 C C . LEU A 1 74 ? -0.067 -8.430 -13.146 1.00 95.62 74 LEU A C 1
ATOM 582 O O . LEU A 1 74 ? -0.746 -9.444 -13.040 1.00 95.62 74 LEU A O 1
ATOM 586 N N . GLU A 1 75 ? -0.592 -7.201 -13.132 1.00 95.38 75 GLU A N 1
ATOM 587 C CA . GLU A 1 75 ? -2.028 -6.908 -13.027 1.00 95.38 75 GLU A CA 1
ATOM 588 C C . GLU A 1 75 ? -2.842 -7.608 -14.126 1.00 95.38 75 GLU A C 1
ATOM 590 O O . GLU A 1 75 ? -3.899 -8.168 -13.851 1.00 95.38 75 GLU A O 1
ATOM 595 N N . ARG A 1 76 ? -2.338 -7.637 -15.367 1.00 92.81 76 ARG A N 1
ATOM 596 C CA . ARG A 1 76 ? -3.005 -8.336 -16.478 1.00 92.81 76 ARG A CA 1
ATOM 597 C C . ARG A 1 76 ? -2.980 -9.850 -16.309 1.00 92.81 76 ARG A C 1
ATOM 599 O O . ARG A 1 76 ? -4.013 -10.486 -16.486 1.00 92.81 76 ARG A O 1
ATOM 606 N N . GLU A 1 77 ? -1.819 -10.407 -15.970 1.00 93.81 77 GLU A N 1
ATOM 607 C CA . GLU A 1 77 ? -1.628 -11.855 -15.801 1.00 93.81 77 GLU A CA 1
ATOM 608 C C . GLU A 1 77 ? -2.459 -12.429 -14.639 1.00 93.81 77 GLU A C 1
ATOM 610 O O . GLU A 1 77 ? -2.804 -13.604 -14.669 1.00 93.81 77 GLU A O 1
ATOM 615 N N . LEU A 1 78 ? -2.792 -11.612 -13.632 1.00 94.75 78 LEU A N 1
ATOM 616 C CA . LEU A 1 78 ? -3.525 -12.025 -12.427 1.00 94.75 78 LEU A CA 1
ATOM 617 C C . LEU A 1 78 ? -4.968 -11.487 -12.345 1.00 94.75 78 LEU A C 1
ATOM 619 O O . LEU A 1 78 ? -5.620 -11.650 -11.316 1.00 94.75 78 LEU A O 1
ATOM 623 N N . SER A 1 79 ? -5.476 -10.844 -13.399 1.00 91.75 79 SER A N 1
ATOM 624 C CA . SER A 1 79 ? -6.740 -10.080 -13.368 1.00 91.75 79 SER A CA 1
ATOM 625 C C . SER A 1 79 ? -8.006 -10.884 -13.022 1.00 91.75 79 SER A C 1
ATOM 627 O O . SER A 1 79 ? -8.985 -10.304 -12.531 1.00 91.75 79 SER A O 1
ATOM 629 N N . ASP A 1 80 ? -7.980 -12.198 -13.254 1.00 90.81 80 ASP A N 1
ATOM 630 C CA . ASP A 1 80 ? -9.102 -13.102 -12.992 1.00 90.81 80 ASP A CA 1
ATOM 631 C C . ASP A 1 80 ? -9.286 -13.362 -11.487 1.00 90.81 80 ASP A C 1
ATOM 633 O O . ASP A 1 80 ? -10.386 -13.196 -10.960 1.00 90.81 80 ASP A O 1
ATOM 637 N N . ASP A 1 81 ? -8.201 -13.690 -10.779 1.00 93.88 81 ASP A N 1
ATOM 638 C CA . ASP A 1 81 ? -8.238 -14.113 -9.370 1.00 93.88 81 ASP A CA 1
ATOM 639 C C . ASP A 1 81 ? -7.864 -12.994 -8.385 1.00 93.88 81 ASP A C 1
ATOM 641 O O . ASP A 1 81 ? -8.169 -13.076 -7.191 1.00 93.88 81 ASP A O 1
ATOM 645 N N . TYR A 1 82 ? -7.216 -11.931 -8.873 1.00 96.69 82 TYR A N 1
ATOM 646 C CA . TYR A 1 82 ? -6.678 -10.855 -8.049 1.00 96.69 82 TYR A CA 1
ATOM 647 C C . TYR A 1 82 ? -7.219 -9.485 -8.466 1.00 96.69 82 TYR A C 1
ATOM 649 O O . TYR A 1 82 ? -7.432 -9.180 -9.639 1.00 96.69 82 TYR A O 1
ATOM 657 N N . TYR A 1 83 ? -7.416 -8.625 -7.474 1.00 96.94 83 TYR A N 1
ATOM 658 C CA . TYR A 1 83 ? -7.780 -7.227 -7.628 1.00 96.94 83 TYR A CA 1
ATOM 659 C C . TYR A 1 83 ? -6.592 -6.346 -7.239 1.00 96.94 83 TYR A C 1
ATOM 661 O O . TYR A 1 83 ? -6.085 -6.440 -6.122 1.00 96.94 83 TYR A O 1
ATOM 669 N N . PHE A 1 84 ? -6.152 -5.482 -8.152 1.00 96.94 84 PHE A N 1
ATOM 670 C CA . PHE A 1 84 ? -5.004 -4.605 -7.937 1.00 96.94 84 PHE A CA 1
ATOM 671 C C . PHE A 1 84 ? -5.447 -3.229 -7.452 1.00 96.94 84 PHE A C 1
ATOM 673 O O . PHE A 1 84 ? -6.302 -2.584 -8.055 1.00 96.94 84 PHE A O 1
ATOM 680 N N . PHE A 1 85 ? -4.799 -2.757 -6.392 1.00 96.62 85 PHE A N 1
ATOM 681 C CA . PHE A 1 85 ? -4.893 -1.383 -5.929 1.00 96.62 85 PHE A CA 1
ATOM 682 C C . PHE A 1 85 ? -3.492 -0.775 -5.868 1.00 96.62 85 PHE A C 1
ATOM 684 O O . PHE A 1 85 ? -2.607 -1.288 -5.185 1.00 96.62 85 PHE A O 1
ATOM 691 N N . GLU A 1 86 ? -3.293 0.322 -6.594 1.00 95.38 86 GLU A N 1
ATOM 692 C CA . GLU A 1 86 ? -2.022 1.039 -6.678 1.00 95.38 86 GLU A CA 1
ATOM 693 C C . GLU A 1 86 ? -2.093 2.315 -5.837 1.00 95.38 86 GLU A C 1
ATOM 695 O O . GLU A 1 86 ? -2.928 3.185 -6.083 1.00 95.38 86 GLU A O 1
ATOM 700 N N . TYR A 1 87 ? -1.214 2.412 -4.843 1.00 94.81 87 TYR A N 1
ATOM 701 C CA . TYR A 1 87 ? -1.035 3.582 -3.997 1.00 94.81 87 TYR A CA 1
ATOM 702 C C . TYR A 1 87 ? 0.250 4.310 -4.401 1.00 94.81 87 TYR A C 1
ATOM 704 O O . TYR A 1 87 ? 1.351 3.782 -4.227 1.00 94.81 87 TYR A O 1
ATOM 712 N N . ASP A 1 88 ? 0.108 5.522 -4.941 1.00 92.50 88 ASP A N 1
ATOM 713 C CA . ASP A 1 88 ? 1.237 6.400 -5.259 1.00 92.50 88 ASP A CA 1
ATOM 714 C C . ASP A 1 88 ? 1.676 7.157 -4.002 1.00 92.50 88 ASP A C 1
ATOM 716 O O . ASP A 1 88 ? 1.095 8.182 -3.639 1.00 92.50 88 ASP A O 1
ATOM 720 N N . ALA A 1 89 ? 2.714 6.652 -3.336 1.00 90.94 89 ALA A N 1
ATOM 721 C CA . ALA A 1 89 ? 3.182 7.211 -2.075 1.00 90.94 89 ALA A CA 1
ATOM 722 C C . ALA A 1 89 ? 3.655 8.665 -2.228 1.00 90.94 89 ALA A C 1
ATOM 724 O O . ALA A 1 89 ? 3.396 9.499 -1.363 1.00 90.94 89 ALA A O 1
ATOM 725 N N . TRP A 1 90 ? 4.293 8.993 -3.355 1.00 89.19 90 TRP A N 1
ATOM 726 C CA . TRP A 1 90 ? 4.790 10.341 -3.622 1.00 89.19 90 TRP A CA 1
ATOM 727 C C . TRP A 1 90 ? 3.664 11.336 -3.926 1.00 89.19 90 TRP A C 1
ATOM 729 O O . TRP A 1 90 ? 3.698 12.467 -3.443 1.00 89.19 90 TRP A O 1
ATOM 739 N N . GLY A 1 91 ? 2.632 10.909 -4.663 1.00 88.12 91 GLY A N 1
ATOM 740 C CA . GLY A 1 91 ? 1.436 11.722 -4.914 1.00 88.12 91 GLY A CA 1
ATOM 741 C C . GLY A 1 91 ? 0.702 12.138 -3.633 1.00 88.12 91 GLY A C 1
ATOM 742 O O . GLY A 1 91 ? 0.062 13.188 -3.606 1.00 88.12 91 GLY A O 1
ATOM 743 N N . HIS A 1 92 ? 0.867 11.354 -2.566 1.00 87.31 92 HIS A N 1
ATOM 744 C CA . HIS A 1 92 ? 0.295 11.571 -1.239 1.00 87.31 92 HIS A CA 1
ATOM 745 C C . HIS A 1 92 ? 1.350 11.951 -0.184 1.00 87.31 92 HIS A C 1
ATOM 747 O O . HIS A 1 92 ? 1.157 11.680 0.999 1.00 87.31 92 HIS A O 1
ATOM 753 N N . GLN A 1 93 ? 2.486 12.558 -0.562 1.00 84.75 93 GLN A N 1
ATOM 754 C CA . GLN A 1 93 ? 3.582 12.820 0.392 1.00 84.75 93 GLN A CA 1
ATOM 755 C C . GLN A 1 93 ? 3.182 13.735 1.567 1.00 84.75 93 GLN A C 1
ATOM 757 O O . GLN A 1 93 ? 3.703 13.578 2.673 1.00 84.75 93 GLN A O 1
ATOM 762 N N . GLU A 1 94 ? 2.277 14.689 1.318 1.00 85.25 94 GLU A N 1
ATOM 763 C CA . GLU A 1 94 ? 1.809 15.669 2.310 1.00 85.25 94 GLU A CA 1
ATOM 764 C C . GLU A 1 94 ? 0.748 15.076 3.247 1.00 85.25 94 GLU A C 1
ATOM 766 O O . GLU A 1 94 ? 0.465 15.635 4.307 1.00 85.25 94 GLU A O 1
ATOM 771 N N . ASP A 1 95 ? 0.183 13.926 2.877 1.00 85.19 95 ASP A N 1
ATOM 772 C CA . ASP A 1 95 ? -0.845 13.257 3.654 1.00 85.19 95 ASP A CA 1
ATOM 773 C C . ASP A 1 95 ? -0.230 12.409 4.787 1.00 85.19 95 ASP A C 1
ATOM 775 O O . ASP A 1 95 ? 0.959 12.048 4.824 1.00 85.19 95 ASP A O 1
ATOM 779 N N . LEU A 1 96 ? -1.085 12.059 5.746 1.00 83.44 96 LEU A N 1
ATOM 780 C CA . LEU A 1 96 ? -0.801 11.028 6.742 1.00 83.44 96 LEU A CA 1
ATOM 781 C C . LEU A 1 96 ? -0.904 9.661 6.063 1.00 83.44 96 LEU A C 1
ATOM 783 O O . LEU A 1 96 ? -1.993 9.285 5.625 1.00 83.44 96 LEU A O 1
ATOM 787 N N . GLN A 1 97 ? 0.201 8.916 5.981 1.00 87.81 97 GLN A N 1
ATOM 788 C CA . GLN A 1 97 ? 0.315 7.806 5.031 1.00 87.81 97 GLN A CA 1
ATOM 789 C C . GLN A 1 97 ? -0.679 6.688 5.339 1.00 87.81 97 GLN A C 1
ATOM 791 O O . GLN A 1 97 ? -1.394 6.226 4.452 1.00 87.81 97 GLN A O 1
ATOM 796 N N . ARG A 1 98 ? -0.803 6.260 6.603 1.00 89.75 98 ARG A N 1
ATOM 797 C CA . ARG A 1 98 ? -1.774 5.201 6.939 1.00 89.75 98 ARG A CA 1
ATOM 798 C C . ARG A 1 98 ? -3.209 5.644 6.696 1.00 89.75 98 ARG A C 1
ATOM 800 O O . ARG A 1 98 ? -4.027 4.841 6.259 1.00 89.75 98 ARG A O 1
ATOM 807 N N . ARG A 1 99 ? -3.522 6.912 6.968 1.00 89.62 99 ARG A N 1
ATOM 808 C CA . ARG A 1 99 ? -4.870 7.449 6.778 1.00 89.62 99 ARG A CA 1
ATOM 809 C C . ARG A 1 99 ? -5.253 7.458 5.301 1.00 89.62 99 ARG A C 1
ATOM 811 O O . ARG A 1 99 ? -6.300 6.912 4.964 1.00 89.62 99 ARG A O 1
ATOM 818 N N . SER A 1 100 ? -4.410 8.035 4.448 1.00 91.56 100 SER A N 1
ATOM 819 C CA . SER A 1 100 ? -4.662 8.123 3.007 1.00 91.56 100 SER A CA 1
ATOM 820 C C . SER A 1 100 ? -4.793 6.735 2.382 1.00 91.56 100 SER A C 1
ATOM 822 O O . SER A 1 100 ? -5.727 6.508 1.616 1.00 91.56 100 SER A O 1
ATOM 824 N N . ILE A 1 101 ? -3.939 5.774 2.766 1.00 92.88 101 ILE A N 1
ATOM 825 C CA . ILE A 1 101 ? -4.055 4.379 2.312 1.00 92.88 101 ILE A CA 1
ATOM 826 C C . ILE A 1 101 ? -5.429 3.814 2.680 1.00 92.88 101 ILE A C 1
ATOM 828 O O . ILE A 1 101 ? -6.122 3.299 1.806 1.00 92.88 101 ILE A O 1
ATOM 832 N N . LEU A 1 102 ? -5.843 3.915 3.949 1.00 93.00 102 LEU A N 1
ATOM 833 C CA . LEU A 1 102 ? -7.121 3.361 4.404 1.00 93.00 102 LEU A CA 1
ATOM 834 C C . LEU A 1 102 ? -8.320 4.026 3.719 1.00 93.00 102 LEU A C 1
ATOM 836 O O . LEU A 1 102 ? -9.250 3.325 3.321 1.00 93.00 102 LEU A O 1
ATOM 840 N N . GLU A 1 103 ? -8.307 5.350 3.560 1.00 92.56 103 GLU A N 1
ATOM 841 C CA . GLU A 1 103 ? -9.384 6.099 2.905 1.00 92.56 103 GLU A CA 1
ATOM 842 C C . GLU A 1 103 ? -9.512 5.736 1.423 1.00 92.56 103 GLU A C 1
ATOM 844 O O . GLU A 1 103 ? -10.597 5.351 0.975 1.00 92.56 103 GLU A O 1
ATOM 849 N N . LEU A 1 104 ? -8.408 5.796 0.675 1.00 94.38 104 LEU A N 1
ATOM 850 C CA . LEU A 1 104 ? -8.403 5.538 -0.763 1.00 94.38 104 LEU A CA 1
ATOM 851 C C . LEU A 1 104 ? -8.691 4.071 -1.075 1.00 94.38 104 LEU A C 1
ATOM 853 O O . LEU A 1 104 ? -9.526 3.791 -1.934 1.00 94.38 104 LEU A O 1
ATOM 857 N N . LEU A 1 105 ? -8.053 3.142 -0.354 1.00 95.88 105 LEU A N 1
ATOM 858 C CA . LEU A 1 105 ? -8.278 1.708 -0.529 1.00 95.88 105 LEU A CA 1
ATOM 859 C C . LEU A 1 105 ? -9.740 1.366 -0.255 1.00 95.88 105 LEU A C 1
ATOM 861 O O . LEU A 1 105 ? -10.395 0.739 -1.081 1.00 95.88 105 LEU A O 1
ATOM 865 N N . THR A 1 106 ? -10.276 1.811 0.883 1.00 94.38 106 THR A N 1
ATOM 866 C CA . THR A 1 106 ? -11.653 1.484 1.266 1.00 94.38 106 THR A CA 1
ATOM 867 C C . THR A 1 106 ? -12.657 2.080 0.287 1.00 94.38 106 THR A C 1
ATOM 869 O O . THR A 1 106 ? -13.564 1.369 -0.138 1.00 94.38 106 THR A O 1
ATOM 872 N N . SER A 1 107 ? -12.496 3.351 -0.104 1.00 94.50 107 SER A N 1
ATOM 873 C CA . SER A 1 107 ? -13.386 3.974 -1.092 1.00 94.50 107 SER A CA 1
ATOM 874 C C . SER A 1 107 ? -13.364 3.191 -2.399 1.00 94.50 107 SER A C 1
ATOM 876 O O . SER A 1 107 ? -14.413 2.817 -2.911 1.00 94.50 107 SER A O 1
ATOM 878 N N . LYS A 1 108 ? -12.166 2.866 -2.893 1.00 95.38 108 LYS A N 1
ATOM 879 C CA . LYS A 1 108 ? -11.995 2.191 -4.175 1.00 95.38 108 LYS A CA 1
ATOM 880 C C . LYS A 1 108 ? -12.563 0.770 -4.174 1.00 95.38 108 LYS A C 1
ATOM 882 O O . LYS A 1 108 ? -13.218 0.376 -5.135 1.00 95.38 108 LYS A O 1
ATOM 887 N N . LEU A 1 109 ? -12.367 0.021 -3.088 1.00 95.12 109 LEU A N 1
ATOM 888 C CA . LEU A 1 109 ? -12.934 -1.318 -2.936 1.00 95.12 109 LEU A CA 1
ATOM 889 C C . LEU A 1 109 ? -14.465 -1.304 -2.829 1.00 95.12 109 LEU A C 1
ATOM 891 O O . LEU A 1 109 ? -15.101 -2.244 -3.302 1.00 95.12 109 LEU A O 1
ATOM 895 N N . ILE A 1 110 ? -15.059 -0.272 -2.221 1.00 93.62 110 ILE A N 1
ATOM 896 C CA . ILE A 1 110 ? -16.519 -0.101 -2.177 1.00 93.62 110 ILE A CA 1
ATOM 897 C C . ILE A 1 110 ? -17.056 0.250 -3.568 1.00 93.62 110 ILE A C 1
ATOM 899 O O . ILE A 1 110 ? -18.008 -0.380 -4.027 1.00 93.62 110 ILE A O 1
ATOM 903 N N . ASP A 1 111 ? -16.438 1.223 -4.241 1.00 94.31 111 ASP A N 1
ATOM 904 C CA . ASP A 1 111 ? -16.869 1.705 -5.558 1.00 94.31 111 ASP A CA 1
ATOM 905 C C . ASP A 1 111 ? -16.828 0.593 -6.616 1.00 94.31 111 ASP A C 1
ATOM 907 O O . ASP A 1 111 ? -17.738 0.471 -7.437 1.00 94.31 111 ASP A O 1
ATOM 911 N N . ASP A 1 112 ? -15.805 -0.263 -6.555 1.00 92.88 112 ASP A N 1
ATOM 912 C CA . ASP A 1 112 ? -15.635 -1.396 -7.469 1.00 92.88 112 ASP A CA 1
ATOM 913 C C . ASP A 1 112 ? -16.397 -2.659 -7.009 1.00 92.88 112 ASP A C 1
ATOM 915 O O . ASP A 1 112 ? -16.315 -3.706 -7.654 1.00 92.88 112 ASP A O 1
ATOM 919 N N . GLY A 1 113 ? -17.150 -2.578 -5.905 1.00 90.25 113 GLY A N 1
ATOM 920 C CA . GLY A 1 113 ? -18.013 -3.651 -5.402 1.00 90.25 113 GLY A CA 1
ATOM 921 C C . GLY A 1 113 ? -17.287 -4.831 -4.747 1.00 90.25 113 GLY A C 1
ATOM 922 O O . GLY A 1 113 ? -17.926 -5.847 -4.479 1.00 90.25 113 GLY A O 1
ATOM 923 N N . ILE A 1 114 ? -15.985 -4.707 -4.470 1.00 91.44 114 ILE A N 1
ATOM 924 C CA . ILE A 1 114 ? -15.190 -5.725 -3.766 1.00 91.44 114 ILE A CA 1
ATOM 925 C C . ILE A 1 114 ? -15.570 -5.766 -2.285 1.00 91.44 114 ILE A C 1
ATOM 927 O O . ILE A 1 114 ? -15.786 -6.843 -1.739 1.00 91.44 114 ILE A O 1
ATOM 931 N N . LEU A 1 115 ? -15.688 -4.602 -1.637 1.00 90.12 115 LEU A N 1
ATOM 932 C CA . LEU A 1 115 ? -16.232 -4.478 -0.284 1.00 90.12 115 LEU A CA 1
ATOM 933 C C . LEU A 1 115 ? -17.706 -4.096 -0.371 1.00 90.12 115 LEU A C 1
ATOM 935 O O . LEU A 1 115 ? -18.059 -3.000 -0.801 1.00 90.12 115 LEU A O 1
ATOM 939 N N . SER A 1 116 ? -18.580 -4.990 0.078 1.00 87.62 116 SER A N 1
ATOM 940 C CA . SER A 1 116 ? -20.025 -4.764 0.083 1.00 87.62 116 SER A CA 1
ATOM 941 C C . SER A 1 116 ? -20.658 -5.175 1.412 1.00 87.62 116 SER A C 1
ATOM 943 O O . SER A 1 116 ? -20.040 -5.822 2.257 1.00 87.62 116 SER A O 1
ATOM 945 N N . GLY A 1 117 ? -21.898 -4.743 1.635 1.00 84.81 117 GLY A N 1
ATOM 946 C CA . GLY A 1 117 ? -22.634 -5.066 2.852 1.00 84.81 117 GLY A CA 1
ATOM 947 C C . GLY A 1 117 ? -22.113 -4.345 4.097 1.00 84.81 117 GLY A C 1
ATOM 948 O O . GLY A 1 117 ? -21.669 -3.194 4.046 1.00 84.81 117 GLY A O 1
ATOM 949 N N . ASN A 1 118 ? -22.236 -5.023 5.237 1.00 84.12 118 ASN A N 1
ATOM 950 C CA . ASN A 1 118 ? -21.950 -4.453 6.544 1.00 84.12 118 ASN A CA 1
ATOM 951 C C . ASN A 1 118 ? -20.769 -5.158 7.206 1.00 84.12 118 ASN A C 1
ATOM 953 O O . ASN A 1 118 ? -20.600 -6.365 7.075 1.00 84.12 118 ASN A O 1
ATOM 957 N N . ALA A 1 119 ? -20.024 -4.404 8.002 1.00 81.69 119 ALA A N 1
ATOM 958 C CA . ALA A 1 119 ? -18.958 -4.892 8.850 1.00 81.69 119 ALA A CA 1
ATOM 959 C C . ALA A 1 119 ? -19.313 -4.682 10.328 1.00 81.69 119 ALA A C 1
ATOM 961 O O . ALA A 1 119 ? -20.102 -3.808 10.702 1.00 81.69 119 ALA A O 1
ATOM 962 N N . THR A 1 120 ? -18.734 -5.497 11.201 1.00 80.44 120 THR A N 1
ATOM 963 C CA . THR A 1 120 ? -18.969 -5.403 12.644 1.00 80.44 120 THR A CA 1
ATOM 964 C C . THR A 1 120 ? -17.944 -4.497 13.313 1.00 80.44 120 THR A C 1
ATOM 966 O O . THR A 1 120 ? -16.745 -4.629 13.078 1.00 80.44 120 THR A O 1
ATOM 969 N N . ILE A 1 121 ? -18.405 -3.618 14.202 1.00 81.44 121 ILE A N 1
ATOM 970 C CA . ILE A 1 121 ? -17.560 -2.843 15.117 1.00 81.44 121 ILE A CA 1
ATOM 971 C C . ILE A 1 121 ? -17.803 -3.266 16.560 1.00 81.44 121 ILE A C 1
ATOM 973 O O . ILE A 1 121 ? -18.940 -3.509 16.969 1.00 81.44 121 ILE A O 1
ATOM 977 N N . LYS A 1 122 ? -16.736 -3.299 17.361 1.00 75.00 122 LYS A N 1
ATOM 978 C CA . LYS A 1 122 ? -16.841 -3.415 18.819 1.00 75.00 122 LYS A CA 1
ATOM 979 C C . LYS A 1 122 ? -17.070 -2.026 19.407 1.00 75.00 122 LYS A C 1
ATOM 981 O O . LYS A 1 122 ? -16.253 -1.125 19.241 1.00 75.00 122 LYS A O 1
ATOM 986 N N . VAL A 1 123 ? -18.189 -1.843 20.097 1.00 72.38 123 VAL A N 1
ATOM 987 C CA . VAL A 1 123 ? -18.516 -0.591 20.784 1.00 72.38 123 VAL A CA 1
ATOM 988 C C . VAL A 1 123 ? -17.879 -0.609 22.177 1.00 72.38 123 VAL A C 1
ATOM 990 O O . VAL A 1 123 ? -17.946 -1.622 22.881 1.00 72.38 123 VAL A O 1
ATOM 993 N N . LYS A 1 124 ? -17.273 0.513 22.598 1.00 54.59 124 LYS A N 1
ATOM 994 C CA . LYS A 1 124 ? -16.805 0.701 23.984 1.00 54.59 124 LYS A CA 1
ATOM 995 C C . LYS A 1 124 ? -18.005 0.521 24.928 1.00 54.59 124 LYS A C 1
ATOM 997 O O . LYS A 1 124 ? -18.928 1.327 24.892 1.00 54.59 124 LYS A O 1
ATOM 1002 N N . GLY A 1 125 ? -18.013 -0.572 25.696 1.00 58.25 125 GLY A N 1
ATOM 1003 C CA . GLY A 1 125 ? -19.159 -1.014 26.508 1.00 58.25 125 GLY A CA 1
ATOM 1004 C C . GLY A 1 125 ? -19.544 -2.492 26.339 1.00 58.25 125 GLY A C 1
ATOM 1005 O O . GLY A 1 125 ? -20.378 -2.978 27.093 1.00 58.25 125 GLY A O 1
ATOM 1006 N N . GLY A 1 126 ? -18.922 -3.220 25.401 1.00 56.53 126 GLY A N 1
ATOM 1007 C CA . GLY A 1 126 ? -19.030 -4.687 25.322 1.00 56.53 126 GLY A CA 1
ATOM 1008 C C . GLY A 1 126 ? -20.087 -5.231 24.355 1.00 56.53 126 GLY A C 1
ATOM 1009 O O . GLY A 1 126 ? -20.500 -6.377 24.498 1.00 56.53 126 GLY A O 1
ATOM 1010 N N . GLY A 1 127 ? -20.510 -4.446 23.360 1.00 72.06 127 GLY A N 1
ATOM 1011 C CA . GLY A 1 127 ? -21.442 -4.882 22.312 1.00 72.06 127 GLY A CA 1
ATOM 1012 C C . GLY A 1 127 ? -20.839 -4.813 20.909 1.00 72.06 127 GLY A C 1
ATOM 1013 O O . GLY A 1 127 ? -19.943 -4.009 20.646 1.00 72.06 127 GLY A O 1
ATOM 1014 N N . THR A 1 128 ? -21.349 -5.633 19.991 1.00 79.56 128 THR A N 1
ATOM 1015 C CA . THR A 1 128 ? -21.048 -5.552 18.554 1.00 79.56 128 THR A CA 1
ATOM 1016 C C . THR A 1 128 ? -22.153 -4.788 17.834 1.00 79.56 128 THR A C 1
ATOM 1018 O O . THR A 1 128 ? -23.330 -5.106 17.997 1.00 79.56 128 THR A O 1
ATOM 1021 N N . LYS A 1 129 ? -21.789 -3.792 17.025 1.00 83.94 129 LYS A N 1
ATOM 1022 C CA . LYS A 1 129 ? -22.720 -3.074 16.147 1.00 83.94 129 LYS A CA 1
ATOM 1023 C C . LYS A 1 129 ? -22.373 -3.379 14.695 1.00 83.94 129 LYS A C 1
ATOM 1025 O O . LYS A 1 129 ? -21.208 -3.323 14.316 1.00 83.94 129 LYS A O 1
ATOM 1030 N N . THR A 1 130 ? -23.385 -3.671 13.894 1.00 85.81 130 THR A N 1
ATOM 1031 C CA . THR A 1 130 ? -23.251 -3.850 12.446 1.00 85.81 130 THR A CA 1
ATOM 1032 C C . THR A 1 130 ? -23.400 -2.488 11.772 1.00 85.81 130 THR A C 1
ATOM 1034 O O . THR A 1 130 ? -24.393 -1.796 12.000 1.00 85.81 130 THR A O 1
ATOM 1037 N N . VAL A 1 131 ? -22.395 -2.073 11.005 1.00 87.25 131 VAL A N 1
ATOM 1038 C CA . VAL A 1 131 ? -22.327 -0.771 10.321 1.00 87.25 131 VAL A CA 1
ATOM 1039 C C . VAL A 1 131 ? -21.815 -0.959 8.899 1.00 87.25 131 VAL A C 1
ATOM 1041 O O . VAL A 1 131 ? -21.189 -1.969 8.595 1.00 87.25 131 VAL A O 1
ATOM 1044 N N . SER A 1 132 ? -22.055 0.007 8.019 1.00 90.06 132 SER A N 1
ATOM 1045 C CA . SER A 1 132 ? -21.450 -0.027 6.681 1.00 90.06 132 SER A CA 1
ATOM 1046 C C . SER A 1 132 ? -19.922 0.125 6.753 1.00 90.06 132 SER A C 1
ATOM 1048 O O . SER A 1 132 ? -19.387 0.670 7.721 1.00 90.06 132 SER A O 1
ATOM 1050 N N . TRP A 1 133 ? -19.196 -0.316 5.721 1.00 90.56 133 TRP A N 1
ATOM 1051 C CA . TRP A 1 133 ? -17.735 -0.150 5.650 1.00 90.56 133 TRP A CA 1
ATOM 1052 C C . TRP A 1 133 ? -17.287 1.316 5.727 1.00 90.56 133 TRP A C 1
ATOM 1054 O O . TRP A 1 133 ? -16.314 1.634 6.410 1.00 90.56 133 TRP A O 1
ATOM 1064 N N . SER A 1 134 ? -18.035 2.229 5.104 1.00 87.81 134 SER A N 1
ATOM 1065 C CA . SER A 1 134 ? -17.750 3.665 5.163 1.00 87.81 134 SER A CA 1
ATOM 1066 C C . SER A 1 134 ? -17.946 4.237 6.572 1.00 87.81 134 SER A C 1
ATOM 1068 O O . SER A 1 134 ? -17.142 5.045 7.034 1.00 87.81 134 SER A O 1
ATOM 1070 N N . GLU A 1 135 ? -18.972 3.794 7.301 1.00 86.56 135 GLU A N 1
ATOM 1071 C CA . GLU A 1 135 ? -19.159 4.150 8.711 1.00 86.56 135 GLU A CA 1
ATOM 1072 C C . GLU A 1 135 ? -18.086 3.530 9.602 1.00 86.56 135 GLU A C 1
ATOM 1074 O O . GLU A 1 135 ? -17.579 4.203 10.497 1.00 86.56 135 GLU A O 1
ATOM 1079 N N . LYS A 1 136 ? -17.707 2.272 9.352 1.00 89.19 136 LYS A N 1
ATOM 1080 C CA . LYS A 1 136 ? -16.620 1.598 10.065 1.00 89.19 136 LYS A CA 1
ATOM 1081 C C . LYS A 1 136 ? -15.319 2.391 9.943 1.00 89.19 136 LYS A C 1
ATOM 1083 O O . LYS A 1 136 ? -14.664 2.628 10.956 1.00 89.19 136 LYS A O 1
ATOM 1088 N N . LEU A 1 137 ? -14.996 2.859 8.736 1.00 87.81 137 LEU A N 1
ATOM 1089 C CA . LEU A 1 137 ? -13.811 3.675 8.482 1.00 87.81 137 LEU A CA 1
ATOM 1090 C C . LEU A 1 137 ? -13.904 5.007 9.226 1.00 87.81 137 LEU A C 1
ATOM 1092 O O . LEU A 1 137 ? -12.967 5.389 9.920 1.00 87.81 137 LEU A O 1
ATOM 1096 N N . LYS A 1 138 ? -15.061 5.679 9.166 1.00 85.69 138 LYS A N 1
ATOM 1097 C CA . LYS A 1 138 ? -15.298 6.907 9.939 1.00 85.69 138 LYS A CA 1
ATOM 1098 C C . LYS A 1 138 ? -15.085 6.689 11.433 1.00 85.69 138 LYS A C 1
ATOM 1100 O O . LYS A 1 138 ? -14.511 7.554 12.076 1.00 85.69 138 LYS A O 1
ATOM 1105 N N . TYR A 1 139 ? -15.519 5.558 11.991 1.00 82.94 139 TYR A N 1
ATOM 1106 C CA . TYR A 1 139 ? -15.287 5.242 13.402 1.00 82.94 139 TYR A CA 1
ATOM 1107 C C . TYR A 1 139 ? -13.817 4.979 13.728 1.00 82.94 139 TYR A C 1
ATOM 1109 O O . TYR A 1 139 ? -13.396 5.361 14.816 1.00 82.94 139 TYR A O 1
ATOM 1117 N N . LEU A 1 140 ? -13.060 4.345 12.826 1.00 84.25 140 LEU A N 1
ATOM 1118 C CA . LEU A 1 140 ? -11.625 4.110 13.006 1.00 84.25 140 LEU A CA 1
ATOM 1119 C C . LEU A 1 140 ? -10.841 5.427 12.967 1.00 84.25 140 LEU A C 1
ATOM 1121 O O . LEU A 1 140 ? -9.988 5.658 13.813 1.00 84.25 140 LEU A O 1
ATOM 1125 N N . LEU A 1 141 ? -11.166 6.306 12.017 1.00 82.50 141 LEU A N 1
ATOM 1126 C CA . LEU A 1 141 ? -10.480 7.589 11.829 1.00 82.50 141 LEU A CA 1
ATOM 1127 C C . LEU A 1 141 ? -10.926 8.673 12.823 1.00 82.50 141 LEU A C 1
ATOM 1129 O O . LEU A 1 141 ? -10.257 9.691 12.985 1.00 82.50 141 LEU A O 1
ATOM 1133 N N . ALA A 1 142 ? -12.071 8.483 13.475 1.00 71.44 142 ALA A N 1
ATOM 1134 C CA . ALA A 1 142 ? -12.593 9.400 14.473 1.00 71.44 142 ALA A CA 1
ATOM 1135 C C . ALA A 1 142 ? -11.955 9.142 15.843 1.00 71.44 142 ALA A C 1
ATOM 1137 O O . ALA A 1 142 ? -12.346 8.221 16.567 1.00 71.44 142 ALA A O 1
ATOM 1138 N N . ARG A 1 143 ? -11.052 10.028 16.276 1.00 60.34 143 ARG A N 1
ATOM 1139 C CA . ARG A 1 143 ? -10.631 10.051 17.678 1.00 60.34 143 ARG A CA 1
ATOM 1140 C C . ARG A 1 143 ? -11.804 10.521 18.539 1.00 60.34 143 ARG A C 1
ATOM 1142 O O . ARG A 1 143 ? -12.338 11.611 18.352 1.00 60.34 143 ARG A O 1
ATOM 1149 N N . LYS A 1 144 ? -12.213 9.697 19.505 1.00 53.00 144 LYS A N 1
ATOM 1150 C CA . LYS A 1 144 ? -13.133 10.112 20.575 1.00 53.00 144 LYS A CA 1
ATOM 1151 C C . LYS A 1 144 ? -12.297 10.576 21.758 1.00 53.00 144 LYS A C 1
ATOM 1153 O O . LYS A 1 144 ? -11.829 9.743 22.535 1.00 53.00 144 LYS A O 1
ATOM 1158 N N . THR A 1 145 ? -12.071 11.878 21.873 1.00 45.78 145 THR A N 1
ATOM 1159 C CA . THR A 1 145 ? -11.511 12.465 23.093 1.00 45.78 145 THR A CA 1
ATOM 1160 C C . THR A 1 145 ? -12.635 12.657 24.103 1.00 45.78 145 THR A C 1
ATOM 1162 O O . THR A 1 145 ? -13.660 13.259 23.792 1.00 45.78 145 THR A O 1
ATOM 1165 N N . GLU A 1 146 ? -12.463 12.116 25.307 1.00 45.75 146 GLU A N 1
ATOM 1166 C CA . GLU A 1 146 ? -13.360 12.389 26.431 1.00 45.75 146 GLU A CA 1
ATOM 1167 C C . GLU A 1 146 ? -12.993 13.756 27.010 1.00 45.75 146 GLU A C 1
ATOM 1169 O O . GLU A 1 146 ? -12.109 13.870 27.858 1.00 45.75 146 GLU A O 1
ATOM 1174 N N . THR A 1 147 ? -13.631 14.817 26.523 1.00 43.28 147 THR A N 1
ATOM 1175 C CA . THR A 1 147 ? -13.565 16.125 27.171 1.00 43.28 147 THR 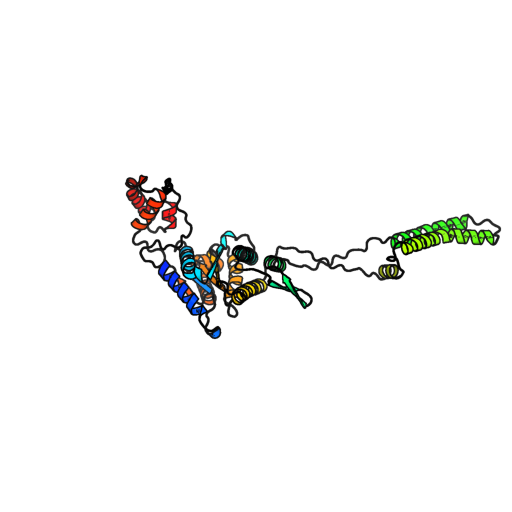A CA 1
ATOM 1176 C C . THR A 1 147 ? -14.681 16.192 28.205 1.00 43.28 147 THR A C 1
ATOM 1178 O O . THR A 1 147 ? -15.866 16.258 27.891 1.00 43.28 147 THR A O 1
ATOM 1181 N N . VAL A 1 148 ? -14.302 16.141 29.484 1.00 45.59 148 VAL A N 1
ATOM 1182 C CA . VAL A 1 148 ? -15.237 16.376 30.589 1.00 45.59 148 VAL A CA 1
ATOM 1183 C C . VAL A 1 148 ? -15.544 17.869 30.610 1.00 45.59 148 VAL A C 1
ATOM 1185 O O . VAL A 1 148 ? -14.876 18.649 31.283 1.00 45.59 148 VAL A O 1
ATOM 1188 N N . THR A 1 149 ? -16.520 18.295 29.814 1.00 45.72 149 THR A N 1
ATOM 1189 C CA . THR A 1 149 ? -17.040 19.655 29.905 1.00 45.72 149 THR A CA 1
ATOM 1190 C C . THR A 1 149 ? -17.952 19.720 31.122 1.00 45.72 149 THR A C 1
ATOM 1192 O O . THR A 1 149 ? -19.062 19.191 31.113 1.00 45.72 149 THR A O 1
ATOM 1195 N N . GLU A 1 150 ? -17.490 20.361 32.192 1.00 46.56 150 GLU A N 1
ATOM 1196 C CA . GLU A 1 150 ? -18.345 20.668 33.335 1.00 46.56 150 GLU A CA 1
ATOM 1197 C C . GLU A 1 150 ? -19.385 21.703 32.900 1.00 46.56 150 GLU A C 1
ATOM 1199 O O . GLU A 1 150 ? -19.124 22.903 32.804 1.00 46.56 150 GLU A O 1
ATOM 1204 N N . LYS A 1 151 ? -20.583 21.230 32.562 1.00 44.00 151 LYS A N 1
ATOM 1205 C CA . LYS A 1 151 ? -21.698 22.107 32.233 1.00 44.00 151 LYS A CA 1
ATOM 1206 C C . LYS A 1 151 ? -22.312 22.579 33.545 1.00 44.00 151 LYS A C 1
ATOM 1208 O O . LYS A 1 151 ? -22.970 21.808 34.240 1.00 44.00 151 LYS A O 1
ATOM 1213 N N . TYR A 1 152 ? -22.089 23.843 33.896 1.00 47.38 152 TYR A N 1
ATOM 1214 C CA . TYR A 1 152 ? -22.773 24.437 35.042 1.00 47.38 152 TYR A CA 1
ATOM 1215 C C . TYR A 1 152 ? -24.289 24.330 34.834 1.00 47.38 152 TYR A C 1
ATOM 1217 O O . TYR A 1 152 ? -24.772 24.631 33.732 1.00 47.38 152 TYR A O 1
ATOM 1225 N N . PRO A 1 153 ? -25.055 23.905 35.854 1.00 51.69 153 PRO A N 1
ATOM 1226 C CA . PRO A 1 153 ? -26.498 23.847 35.732 1.00 51.69 153 PRO A CA 1
ATOM 1227 C C . PRO A 1 153 ? -27.013 25.245 35.384 1.00 51.69 153 PRO A C 1
ATOM 1229 O O . PRO A 1 153 ? -26.672 26.233 36.040 1.00 51.69 153 PRO A O 1
ATOM 1232 N N . LEU A 1 154 ? -27.833 25.332 34.334 1.00 53.75 154 LEU A N 1
ATOM 1233 C CA . LEU A 1 154 ? -28.577 26.550 34.021 1.00 53.75 154 LEU A CA 1
ATOM 1234 C C . LEU A 1 154 ? -29.304 26.993 35.296 1.00 53.75 154 LEU A C 1
ATOM 1236 O O . LEU A 1 154 ? -29.927 26.156 35.954 1.00 53.75 154 LEU A O 1
ATOM 1240 N N . ILE A 1 155 ? -29.204 28.280 35.653 1.00 55.81 155 ILE A N 1
ATOM 1241 C CA . ILE A 1 155 ? -29.836 28.847 36.853 1.00 55.81 155 ILE A CA 1
ATOM 1242 C C . ILE A 1 155 ? -31.307 28.423 36.857 1.00 55.81 155 ILE A C 1
ATOM 1244 O O . ILE A 1 155 ? -32.109 28.905 36.057 1.00 55.81 155 ILE A O 1
ATOM 1248 N N . SER A 1 156 ? -31.654 27.477 37.730 1.00 64.31 156 SER A N 1
ATOM 1249 C CA . SER A 1 156 ? -33.012 26.950 37.766 1.00 64.31 156 SER A CA 1
ATOM 1250 C C . SER A 1 156 ? -33.957 28.026 38.296 1.00 64.31 156 SER A C 1
ATOM 1252 O O . SER A 1 156 ? -33.591 28.830 39.159 1.00 64.31 156 SER A O 1
ATOM 1254 N N . ASN A 1 157 ? -35.209 28.015 37.838 1.00 64.81 157 ASN A N 1
ATOM 1255 C CA . ASN A 1 157 ? -36.234 28.944 38.327 1.00 64.81 157 ASN A CA 1
ATOM 1256 C C . ASN A 1 157 ? -36.397 28.882 39.862 1.00 64.81 157 ASN A C 1
ATOM 1258 O O . ASN A 1 157 ? -36.736 29.884 40.488 1.00 64.81 157 ASN A O 1
ATOM 1262 N N . GLY A 1 158 ? -36.105 27.728 40.481 1.00 67.69 158 GLY A N 1
ATOM 1263 C CA . GLY A 1 158 ? -36.093 27.566 41.938 1.00 67.69 158 GLY A CA 1
ATOM 1264 C C . GLY A 1 158 ? -34.953 28.324 42.624 1.00 67.69 158 GLY A C 1
ATOM 1265 O O . GLY A 1 158 ? -35.162 28.917 43.680 1.00 67.69 158 GLY A O 1
ATOM 1266 N N . MET A 1 159 ? -33.772 28.382 42.003 1.00 67.75 159 MET A N 1
ATOM 1267 C CA . MET A 1 159 ? -32.623 29.131 42.520 1.00 67.75 159 MET A CA 1
ATOM 1268 C C . MET A 1 159 ? -32.865 30.646 42.455 1.00 67.75 159 MET A C 1
ATOM 1270 O O . MET A 1 159 ? -32.570 31.361 43.413 1.00 67.75 159 MET A O 1
ATOM 1274 N N . VAL A 1 160 ? -33.496 31.127 41.374 1.00 71.62 160 VAL A N 1
ATOM 1275 C CA . VAL A 1 160 ? -33.941 32.529 41.252 1.00 71.62 160 VAL A CA 1
ATOM 1276 C C . VAL A 1 160 ? -34.970 32.871 42.331 1.00 71.62 160 VAL A C 1
ATOM 1278 O O . VAL A 1 160 ? -34.859 33.907 42.985 1.00 71.62 160 VAL A O 1
ATOM 1281 N N . ALA A 1 161 ? -35.950 31.993 42.564 1.00 73.19 161 ALA A N 1
ATOM 1282 C CA . ALA A 1 161 ? -36.970 32.200 43.589 1.00 73.19 161 ALA A CA 1
ATOM 1283 C C . ALA A 1 161 ? -36.373 32.245 45.007 1.00 73.19 161 ALA A C 1
ATOM 1285 O O . ALA A 1 161 ? -36.721 33.131 45.786 1.00 73.19 161 ALA A O 1
ATOM 1286 N N . ALA A 1 162 ? -35.442 31.342 45.332 1.00 74.50 162 ALA A N 1
ATOM 1287 C CA . ALA A 1 162 ? -34.759 31.332 46.625 1.00 74.50 162 ALA A CA 1
ATOM 1288 C C . ALA A 1 162 ? -33.940 32.614 46.856 1.00 74.50 162 ALA A C 1
ATOM 1290 O O . ALA A 1 162 ? -34.016 33.209 47.933 1.00 74.50 162 ALA A O 1
ATOM 1291 N N . PHE A 1 163 ? -33.219 33.081 45.832 1.00 77.56 163 PHE A N 1
ATOM 1292 C CA . PHE A 1 163 ? -32.485 34.345 45.886 1.00 77.56 163 PHE A CA 1
ATOM 1293 C C . PHE A 1 163 ? -33.421 35.544 46.108 1.00 77.56 163 PHE A C 1
ATOM 1295 O O . PHE A 1 163 ? -33.171 36.372 46.984 1.00 77.56 163 PHE A O 1
ATOM 1302 N N . LEU A 1 164 ? -34.543 35.609 45.382 1.00 80.81 164 LEU A N 1
ATOM 1303 C CA . LEU A 1 164 ? -35.546 36.666 45.557 1.00 80.81 164 LEU A CA 1
ATOM 1304 C C . LEU A 1 164 ? -36.143 36.670 46.969 1.00 80.81 164 LEU A C 1
ATOM 1306 O O . LEU A 1 164 ? -36.283 37.737 47.562 1.00 80.81 164 LEU A O 1
ATOM 1310 N N . VAL A 1 165 ? -36.450 35.502 47.542 1.00 84.69 165 VAL A N 1
ATOM 1311 C CA . VAL A 1 165 ? -36.928 35.404 48.932 1.00 84.69 165 VAL A CA 1
ATOM 1312 C C . VAL A 1 165 ? -35.867 35.913 49.907 1.00 84.69 165 VAL A C 1
ATOM 1314 O O . VAL A 1 165 ? -36.197 36.700 50.794 1.00 84.69 165 VAL A O 1
ATOM 1317 N N . ALA A 1 166 ? -34.602 35.527 49.735 1.00 82.50 166 ALA A N 1
ATOM 1318 C CA . ALA A 1 166 ? -33.515 35.957 50.614 1.00 82.50 166 ALA A CA 1
ATOM 1319 C C . ALA A 1 166 ? -33.318 37.485 50.609 1.00 82.50 166 ALA A C 1
ATOM 1321 O O . ALA A 1 166 ? -33.103 38.073 51.667 1.00 82.50 166 ALA A O 1
ATOM 1322 N N . VAL A 1 167 ? -33.452 38.135 49.447 1.00 86.50 167 VAL A N 1
ATOM 1323 C CA . VAL A 1 167 ? -33.318 39.597 49.313 1.00 86.50 167 VAL A CA 1
ATOM 1324 C C . VAL A 1 167 ? -34.567 40.343 49.793 1.00 86.50 167 VAL A C 1
ATOM 1326 O O . VAL A 1 167 ? -34.454 41.386 50.436 1.00 86.50 167 VAL A O 1
ATOM 1329 N N . LEU A 1 168 ? -35.768 39.831 49.506 1.00 85.00 168 LEU A N 1
ATOM 1330 C CA . LEU A 1 168 ? -37.022 40.518 49.834 1.00 85.00 168 LEU A CA 1
ATOM 1331 C C . LEU A 1 168 ? -37.422 40.362 51.306 1.00 85.00 168 LEU A C 1
ATOM 1333 O O . LEU A 1 168 ? -38.024 41.276 51.865 1.00 85.00 168 LEU A O 1
ATOM 1337 N N . THR A 1 169 ? -37.084 39.251 51.963 1.00 86.12 169 THR A N 1
ATOM 1338 C CA . THR A 1 169 ? -37.506 38.998 53.354 1.00 86.12 169 THR A CA 1
ATOM 1339 C C . THR A 1 169 ? -37.032 40.086 54.334 1.00 86.12 169 THR A C 1
ATOM 1341 O O . THR A 1 169 ? -37.877 40.588 55.071 1.00 86.12 169 THR A O 1
ATOM 1344 N N . PRO A 1 170 ? -35.762 40.546 54.326 1.00 85.12 170 PRO A N 1
ATOM 1345 C CA . PRO A 1 170 ? -35.308 41.655 55.176 1.00 85.12 170 PRO A CA 1
ATOM 1346 C C . PRO A 1 170 ? -36.053 42.975 54.926 1.00 85.12 170 PRO A C 1
ATOM 1348 O O . PRO A 1 170 ? -36.294 43.752 55.847 1.00 85.12 170 PRO A O 1
ATOM 1351 N N . ILE A 1 171 ? -36.436 43.235 53.674 1.00 86.12 171 ILE A N 1
ATOM 1352 C CA . ILE A 1 171 ? -37.154 44.454 53.286 1.00 86.12 171 ILE A CA 1
ATOM 1353 C C . ILE A 1 171 ? -38.583 44.402 53.837 1.00 86.12 171 ILE A C 1
ATOM 1355 O O . ILE A 1 171 ? -39.057 45.355 54.453 1.00 86.12 171 ILE A O 1
ATOM 1359 N N . PHE A 1 172 ? -39.262 43.267 53.674 1.00 84.19 172 PHE A N 1
ATOM 1360 C CA . PHE A 1 172 ? -40.622 43.075 54.175 1.00 84.19 172 PHE A CA 1
ATOM 1361 C C . PHE A 1 172 ? -40.687 42.984 55.702 1.00 84.19 172 PHE A C 1
ATOM 1363 O O . PHE A 1 172 ? -41.651 43.474 56.287 1.00 84.19 172 PHE A O 1
ATOM 1370 N N . THR A 1 173 ? -39.671 42.430 56.370 1.00 83.50 173 THR A N 1
ATOM 1371 C CA . THR A 1 173 ? -39.589 42.452 57.839 1.00 83.50 173 THR A CA 1
ATOM 1372 C C . THR A 1 173 ? -39.357 43.866 58.367 1.00 83.50 173 THR A C 1
ATOM 1374 O O . THR A 1 173 ? -39.972 44.242 59.365 1.00 83.50 173 THR A O 1
ATOM 1377 N N . PHE A 1 174 ? -38.553 44.683 57.679 1.00 84.69 174 PHE A N 1
ATOM 1378 C CA . PHE A 1 174 ? -38.376 46.096 58.019 1.00 84.69 174 PHE A CA 1
ATOM 1379 C C . PHE A 1 174 ? -39.672 46.897 57.837 1.00 84.69 174 PHE A C 1
ATOM 1381 O O . PHE A 1 174 ? -40.074 47.629 58.740 1.00 84.69 174 PHE A O 1
ATOM 1388 N N . ILE A 1 175 ? -40.381 46.708 56.719 1.00 82.75 175 ILE A N 1
ATOM 1389 C CA . ILE A 1 175 ? -41.692 47.334 56.479 1.00 82.75 175 ILE A CA 1
ATOM 1390 C C . ILE A 1 175 ? -42.705 46.880 57.539 1.00 82.75 175 ILE A C 1
ATOM 1392 O O . ILE A 1 175 ? -43.409 47.705 58.115 1.00 82.75 175 ILE A O 1
ATOM 1396 N N . ALA A 1 176 ? -42.749 45.585 57.857 1.00 81.12 176 ALA A N 1
ATOM 1397 C CA . ALA A 1 176 ? -43.621 45.051 58.898 1.00 81.12 176 ALA A CA 1
ATOM 1398 C C . ALA A 1 176 ? -43.322 45.653 60.279 1.00 81.12 176 ALA A C 1
ATOM 1400 O O . ALA A 1 176 ? -44.245 45.855 61.065 1.00 81.12 176 ALA A O 1
ATOM 1401 N N . TYR A 1 177 ? -42.054 45.950 60.573 1.00 77.81 177 TYR A N 1
ATOM 1402 C CA . TYR A 1 177 ? -41.656 46.637 61.797 1.00 77.81 177 TYR A CA 1
ATOM 1403 C C . TYR A 1 177 ? -42.072 48.116 61.786 1.00 77.81 177 TYR A C 1
ATOM 1405 O O . TYR A 1 177 ? -42.642 48.588 62.765 1.00 77.81 177 TYR A O 1
ATOM 1413 N N . ALA A 1 178 ? -41.868 48.823 60.671 1.00 77.19 178 ALA A N 1
ATOM 1414 C CA . ALA A 1 178 ? -42.236 50.232 60.516 1.00 77.19 178 ALA A CA 1
ATOM 1415 C C . ALA A 1 178 ? -43.756 50.480 60.577 1.00 77.19 178 ALA A C 1
ATOM 1417 O O . ALA A 1 178 ? -44.195 51.555 60.976 1.00 77.19 178 ALA A O 1
ATOM 1418 N N . VAL A 1 179 ? -44.564 49.485 60.201 1.00 71.06 179 VAL A N 1
ATOM 1419 C CA . VAL A 1 179 ? -46.033 49.566 60.183 1.00 71.06 179 VAL A CA 1
ATOM 1420 C C . VAL A 1 179 ? -46.662 49.193 61.537 1.00 71.06 179 VAL A C 1
ATOM 1422 O O . VAL A 1 179 ? -47.871 49.331 61.690 1.00 71.06 179 VAL A O 1
ATOM 1425 N N . LYS A 1 180 ? -45.895 48.758 62.553 1.00 65.81 180 LYS A N 1
ATOM 1426 C CA . LYS A 1 180 ? -46.439 48.461 63.896 1.00 65.81 180 LYS A CA 1
ATOM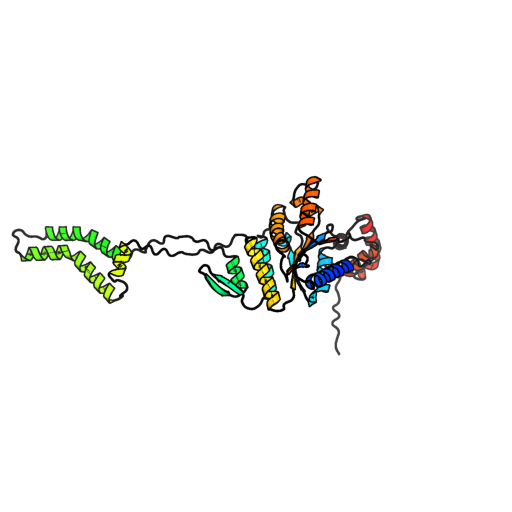 1427 C C . LYS A 1 180 ? -46.764 49.752 64.672 1.00 65.81 180 LYS A C 1
ATOM 1429 O O . LYS A 1 180 ? -45.832 50.443 65.082 1.00 65.81 180 LYS A O 1
ATOM 1434 N N . PRO A 1 181 ? -48.042 50.066 64.969 1.00 63.03 181 PRO A N 1
ATOM 1435 C CA . PRO A 1 181 ? -48.382 51.195 65.827 1.00 63.03 181 PRO A CA 1
ATOM 1436 C C . PRO A 1 181 ? -48.222 50.840 67.316 1.00 63.03 181 PRO A C 1
ATOM 1438 O O . PRO A 1 181 ? -48.529 49.728 67.749 1.00 63.03 181 PRO A O 1
ATOM 1441 N N . THR A 1 182 ? -47.789 51.809 68.121 1.00 57.81 182 THR A N 1
ATOM 1442 C CA . THR A 1 182 ? -47.819 51.764 69.594 1.00 57.81 182 THR A CA 1
ATOM 1443 C C . THR A 1 182 ? -49.097 52.460 70.083 1.00 57.81 182 THR A C 1
ATOM 1445 O O . THR A 1 182 ? -49.245 53.639 69.754 1.00 57.81 182 THR A O 1
ATOM 1448 N N . PRO A 1 183 ? -50.021 51.852 70.860 1.00 60.25 183 PRO A N 1
ATOM 1449 C CA . PRO A 1 183 ? -50.010 50.544 71.527 1.00 60.25 183 PRO A CA 1
ATOM 1450 C C . PRO A 1 183 ? -50.513 49.379 70.653 1.00 60.25 183 PRO A C 1
ATOM 1452 O O . PRO A 1 183 ? -51.460 49.504 69.879 1.00 60.25 183 PRO A O 1
ATOM 1455 N N . THR A 1 184 ? -49.892 48.210 70.814 1.00 62.88 184 THR A N 1
ATOM 1456 C CA . THR A 1 184 ? -50.127 47.029 69.975 1.00 62.88 184 THR A CA 1
ATOM 1457 C C . THR A 1 184 ? -51.358 46.242 70.423 1.00 62.88 184 THR A C 1
ATOM 1459 O O . THR A 1 184 ? -51.338 45.603 71.475 1.00 62.88 184 THR A O 1
ATOM 1462 N N . THR A 1 185 ? -52.406 46.195 69.601 1.00 70.19 185 THR A N 1
ATOM 1463 C CA . THR A 1 185 ? -53.420 45.136 69.704 1.00 70.19 185 THR A CA 1
ATOM 1464 C C . THR A 1 185 ? -52.927 43.865 69.005 1.00 70.19 185 THR A C 1
ATOM 1466 O O . THR A 1 185 ? -52.120 43.905 68.069 1.00 70.19 185 THR A O 1
ATOM 1469 N N . TRP A 1 186 ? -53.431 42.711 69.449 1.00 70.25 186 TRP A N 1
ATOM 1470 C CA . TRP A 1 186 ? -53.166 41.383 68.868 1.00 70.25 186 TRP A CA 1
ATOM 1471 C C . TRP A 1 186 ? -53.277 41.375 67.331 1.00 70.25 186 TRP A C 1
ATOM 1473 O O . TRP A 1 186 ? -52.485 40.730 66.644 1.00 70.25 186 TRP A O 1
ATOM 1483 N N . TRP A 1 187 ? -54.232 42.135 66.779 1.00 69.50 187 TRP A N 1
ATOM 1484 C CA . TRP A 1 187 ? -54.566 42.086 65.355 1.00 69.50 187 TRP A CA 1
ATOM 1485 C C . TRP A 1 187 ? -53.490 42.733 64.479 1.00 69.50 187 TRP A C 1
ATOM 1487 O O . TRP A 1 187 ? -53.115 42.174 63.452 1.00 69.50 187 TRP A O 1
ATOM 1497 N N . PHE A 1 188 ? -52.912 43.856 64.915 1.00 70.44 188 PHE A N 1
ATOM 1498 C CA . PHE A 1 188 ? -51.792 44.484 64.204 1.00 70.44 188 PHE A CA 1
ATOM 1499 C C . PHE A 1 188 ? -50.505 43.659 64.303 1.00 70.44 188 PHE A C 1
ATOM 1501 O O . PHE A 1 188 ? -49.701 43.653 63.371 1.00 70.44 188 PHE A O 1
ATOM 1508 N N . SER A 1 189 ? -50.332 42.895 65.387 1.00 70.81 189 SER A N 1
ATOM 1509 C CA . SER A 1 189 ? -49.217 41.948 65.503 1.00 70.81 189 SER A CA 1
ATOM 1510 C C . SER A 1 189 ? -49.349 40.809 64.489 1.00 70.81 189 SER A C 1
ATOM 1512 O O . SER A 1 189 ? -48.389 40.532 63.772 1.00 70.81 189 SER A O 1
ATOM 1514 N N . LEU A 1 190 ? -50.543 40.227 64.337 1.00 75.19 190 LEU A N 1
ATOM 1515 C CA . LEU A 1 190 ? -50.822 39.242 63.283 1.00 75.19 190 LEU A CA 1
ATOM 1516 C C . LEU A 1 190 ? -50.620 39.816 61.878 1.00 75.19 190 LEU A C 1
ATOM 1518 O O . LEU A 1 190 ? -49.973 39.180 61.050 1.00 75.19 190 LEU A O 1
ATOM 1522 N N . LEU A 1 191 ? -51.105 41.034 61.623 1.00 78.19 191 LEU A N 1
ATOM 1523 C CA . LEU A 1 191 ? -50.943 41.692 60.326 1.00 78.19 191 LEU A CA 1
ATOM 1524 C C . LEU A 1 191 ? -49.461 41.893 59.970 1.00 78.19 191 LEU A C 1
ATOM 1526 O O . LEU A 1 191 ? -49.054 41.608 58.848 1.00 78.19 191 LEU A O 1
ATOM 1530 N N . SER A 1 192 ? -48.634 42.306 60.935 1.00 76.75 192 SER A N 1
ATOM 1531 C CA . SER A 1 192 ? -47.190 42.468 60.724 1.00 76.75 192 SER A CA 1
ATOM 1532 C C . SER A 1 192 ? -46.476 41.143 60.422 1.00 76.75 192 SER A C 1
ATOM 1534 O O . SER A 1 192 ? -45.586 41.104 59.577 1.00 76.75 192 SER A O 1
ATOM 1536 N N . ILE A 1 193 ? -46.900 40.041 61.052 1.00 80.88 193 ILE A N 1
ATOM 1537 C CA . ILE A 1 193 ? -46.351 38.703 60.793 1.00 80.88 193 ILE A CA 1
ATOM 1538 C C . ILE A 1 193 ? -46.705 38.255 59.371 1.00 80.88 193 ILE A C 1
ATOM 1540 O O . ILE A 1 193 ? -45.853 37.720 58.666 1.00 80.88 193 ILE A O 1
ATOM 1544 N N . ILE A 1 194 ? -47.933 38.528 58.920 1.00 82.19 194 ILE A N 1
ATOM 1545 C CA . ILE A 1 194 ? -48.378 38.205 57.559 1.00 82.19 194 ILE A CA 1
ATOM 1546 C C . ILE A 1 194 ? -47.593 39.016 56.519 1.00 82.19 194 ILE A C 1
ATOM 1548 O O . ILE A 1 194 ? -47.151 38.451 55.521 1.00 82.19 194 ILE A O 1
ATOM 1552 N N . ILE A 1 195 ? -47.367 40.313 56.761 1.00 82.50 195 ILE A N 1
ATOM 1553 C CA . ILE A 1 195 ? -46.577 41.175 55.863 1.00 82.50 195 ILE A CA 1
ATOM 1554 C C . ILE A 1 195 ? -45.125 40.688 55.787 1.00 82.50 195 ILE A C 1
ATOM 1556 O O . ILE A 1 195 ? -44.578 40.568 54.693 1.00 82.50 195 ILE A O 1
ATOM 1560 N N . ALA A 1 196 ? -44.517 40.347 56.925 1.00 82.50 196 ALA A N 1
ATOM 1561 C CA . ALA A 1 196 ? -43.158 39.814 56.970 1.00 82.50 196 ALA A CA 1
ATOM 1562 C C . ALA A 1 196 ? -43.027 38.455 56.253 1.00 82.50 196 ALA A C 1
ATOM 1564 O O . ALA A 1 196 ? -42.010 38.188 55.617 1.00 82.50 196 ALA A O 1
ATOM 1565 N N . ALA A 1 197 ? -44.058 37.608 56.323 1.00 84.62 197 ALA A N 1
ATOM 1566 C CA . ALA A 1 197 ? -44.081 36.292 55.684 1.00 84.62 197 ALA A CA 1
ATOM 1567 C C . ALA A 1 197 ? -44.476 36.327 54.195 1.00 84.62 197 ALA A C 1
ATOM 1569 O O . ALA A 1 197 ? -44.386 35.304 53.512 1.00 84.62 197 ALA A O 1
ATOM 1570 N N . LEU A 1 198 ? -44.905 37.479 53.667 1.00 85.94 198 LEU A N 1
ATOM 1571 C CA . LEU A 1 198 ? -45.463 37.597 52.320 1.00 85.94 198 LEU A CA 1
ATOM 1572 C C . LEU A 1 198 ? -44.519 37.107 51.202 1.00 85.94 198 LEU A C 1
ATOM 1574 O O . LEU A 1 198 ? -44.990 36.353 50.347 1.00 85.94 198 LEU A O 1
ATOM 1578 N N . PRO A 1 199 ? -43.207 37.430 51.191 1.00 85.38 199 PRO A N 1
ATOM 1579 C CA . PRO A 1 199 ? -42.295 36.936 50.153 1.00 85.38 199 PRO A CA 1
ATOM 1580 C C . PRO A 1 199 ? -42.200 35.407 50.124 1.00 85.38 199 PRO A C 1
ATOM 1582 O O . PRO A 1 199 ? -42.170 34.800 49.053 1.00 85.38 199 PRO A O 1
ATOM 1585 N N . VAL A 1 200 ? -42.221 34.779 51.303 1.00 83.81 200 VAL A N 1
ATOM 1586 C CA . VAL A 1 200 ? -42.190 33.318 51.453 1.00 83.81 200 VAL A CA 1
ATOM 1587 C C . VAL A 1 200 ? -43.498 32.705 50.952 1.00 83.81 200 VAL A C 1
ATOM 1589 O O . VAL A 1 200 ? -43.477 31.723 50.214 1.00 83.81 200 VAL A O 1
ATOM 1592 N N . LEU A 1 201 ? -44.642 33.309 51.287 1.00 85.00 201 LEU A N 1
ATOM 1593 C CA . LEU A 1 201 ? -45.954 32.845 50.829 1.00 85.00 201 LEU A CA 1
ATOM 1594 C C . LEU A 1 201 ? -46.100 32.936 49.303 1.00 85.00 201 LEU A C 1
ATOM 1596 O O . LEU A 1 201 ? -46.603 32.001 48.684 1.00 85.00 201 LEU A O 1
ATOM 1600 N N . ILE A 1 202 ? -45.621 34.020 48.683 1.00 83.88 202 ILE A N 1
ATOM 1601 C CA . ILE A 1 202 ? -45.628 34.179 47.221 1.00 83.88 202 ILE A CA 1
ATOM 1602 C C . ILE A 1 202 ? -44.756 33.105 46.566 1.00 83.88 202 ILE A C 1
ATOM 1604 O O . ILE A 1 202 ? -45.200 32.461 45.616 1.00 83.88 202 ILE A O 1
ATOM 1608 N N . ALA A 1 203 ? -43.554 32.860 47.095 1.00 79.94 203 ALA A N 1
ATOM 1609 C CA . ALA A 1 203 ? -42.668 31.821 46.579 1.00 79.94 203 ALA A CA 1
ATOM 1610 C C . ALA A 1 203 ? -43.298 30.421 46.674 1.00 79.94 203 ALA A C 1
ATOM 1612 O O . ALA A 1 203 ? -43.247 29.659 45.709 1.00 79.94 203 ALA A O 1
ATOM 1613 N N . LEU A 1 204 ? -43.971 30.106 47.787 1.00 81.62 204 LEU A N 1
ATOM 1614 C CA . LEU A 1 204 ? -44.709 28.850 47.954 1.00 81.62 204 LEU A CA 1
ATOM 1615 C C . LEU A 1 204 ? -45.885 28.727 46.974 1.00 81.62 204 LEU A C 1
ATOM 1617 O O . LEU A 1 204 ? -46.112 27.650 46.425 1.00 81.62 204 LEU A O 1
ATOM 1621 N N . CYS A 1 205 ? -46.616 29.813 46.714 1.00 81.75 205 CYS A N 1
ATOM 1622 C CA . CYS A 1 205 ? -47.709 29.829 45.740 1.00 81.75 205 CYS A CA 1
ATOM 1623 C C . CYS A 1 205 ? -47.210 29.633 44.303 1.00 81.75 205 CYS A C 1
ATOM 1625 O O . CYS A 1 205 ? -47.772 28.815 43.574 1.00 81.75 205 CYS A O 1
ATOM 1627 N N . VAL A 1 206 ? -46.144 30.336 43.905 1.00 79.56 206 VAL A N 1
ATOM 1628 C CA . VAL A 1 206 ? -45.518 30.175 42.583 1.00 79.56 206 VAL A CA 1
ATOM 1629 C C . VAL A 1 206 ? -44.991 28.753 42.421 1.00 79.56 206 VAL A C 1
ATOM 1631 O O . VAL A 1 206 ? -45.219 28.136 41.382 1.00 79.56 206 VAL A O 1
ATOM 1634 N N . TRP A 1 207 ? -44.364 28.194 43.459 1.00 73.88 207 TRP A N 1
ATOM 1635 C CA . TRP A 1 207 ? -43.890 26.814 43.434 1.00 73.88 207 TRP A CA 1
ATOM 1636 C C . TRP A 1 207 ? -45.042 25.813 43.309 1.00 73.88 207 TRP A C 1
ATOM 1638 O O . TRP A 1 207 ? -44.993 24.930 42.456 1.00 73.88 207 TRP A O 1
ATOM 1648 N N . LYS A 1 208 ? -46.121 25.982 44.084 1.00 77.50 208 LYS A N 1
ATOM 1649 C CA . LYS A 1 208 ? -47.312 25.124 44.002 1.00 77.50 208 LYS A CA 1
ATOM 1650 C C . LYS A 1 208 ? -47.977 25.197 42.625 1.00 77.50 208 LYS A C 1
ATOM 1652 O O . LYS A 1 208 ? -48.414 24.173 42.104 1.00 77.50 208 LYS A O 1
ATOM 1657 N N . TRP A 1 209 ? -48.027 26.383 42.019 1.00 77.75 209 TRP A N 1
ATOM 1658 C CA . TRP A 1 209 ? -48.560 26.572 40.669 1.00 77.75 209 TRP A CA 1
ATOM 1659 C C . TRP A 1 209 ? -47.670 25.924 39.602 1.00 77.75 209 TRP A C 1
ATOM 1661 O O . TRP A 1 209 ? -48.173 25.193 38.751 1.00 77.75 209 TRP A O 1
ATOM 1671 N N . ALA A 1 210 ? -46.352 26.114 39.691 1.00 70.06 210 ALA A N 1
ATOM 1672 C CA . ALA A 1 210 ? -45.388 25.483 38.793 1.00 70.06 210 ALA A CA 1
ATOM 1673 C C . ALA A 1 210 ? -45.432 23.947 38.895 1.00 70.06 210 ALA A C 1
ATOM 1675 O O . ALA A 1 210 ? -45.477 23.267 37.874 1.00 70.06 210 ALA A O 1
ATOM 1676 N N . TYR A 1 211 ? -45.522 23.404 40.113 1.00 70.00 211 TYR A N 1
ATOM 1677 C CA . TYR A 1 211 ? -45.644 21.965 40.369 1.00 70.00 211 TYR A CA 1
ATOM 1678 C C . TYR A 1 211 ? -46.939 21.359 39.803 1.00 70.00 211 TYR A C 1
ATOM 1680 O O . TYR A 1 211 ? -46.949 20.226 39.318 1.00 70.00 211 TYR A O 1
ATOM 1688 N N . SER A 1 212 ? -48.038 22.119 39.844 1.00 70.12 212 SER A N 1
ATOM 1689 C CA . SER A 1 212 ? -49.324 21.696 39.284 1.00 70.12 212 SER A CA 1
ATOM 1690 C C . SER A 1 212 ? -49.352 21.706 37.754 1.00 70.12 212 SER A C 1
ATOM 1692 O O . SER A 1 212 ? -50.166 20.987 37.181 1.00 70.12 212 SER A O 1
ATOM 1694 N N . LYS A 1 213 ? -48.529 22.535 37.099 1.00 67.00 213 LYS A N 1
ATOM 1695 C CA . LYS A 1 213 ? -48.448 22.617 35.632 1.00 67.00 213 LYS A CA 1
ATOM 1696 C C . LYS A 1 213 ? -47.472 21.606 35.036 1.00 67.00 213 LYS A C 1
ATOM 1698 O O . LYS A 1 213 ? -47.757 21.056 33.982 1.00 67.00 213 LYS A O 1
ATOM 1703 N N . ASP A 1 214 ? -46.354 21.375 35.717 1.00 57.75 214 ASP A N 1
ATOM 1704 C CA . ASP A 1 214 ? -45.317 20.434 35.310 1.00 57.75 214 ASP A CA 1
ATOM 1705 C C . ASP A 1 214 ? -44.833 19.662 36.543 1.00 57.75 214 ASP A C 1
ATOM 1707 O O . ASP A 1 214 ? -44.141 20.196 37.414 1.00 57.75 214 ASP A O 1
ATOM 1711 N N . HIS A 1 215 ? -45.143 18.365 36.618 1.00 59.22 215 HIS A N 1
ATOM 1712 C CA . HIS A 1 215 ? -44.723 17.487 37.725 1.00 59.22 215 HIS A CA 1
ATOM 1713 C C . HIS A 1 215 ? -43.200 17.253 37.799 1.00 59.22 215 HIS A C 1
ATOM 1715 O O . HIS A 1 215 ? -42.718 16.494 38.639 1.00 59.22 215 HIS A O 1
ATOM 1721 N N . LYS A 1 216 ? -42.425 17.942 36.955 1.00 54.50 216 LYS A N 1
ATOM 1722 C CA . LYS A 1 216 ? -40.960 17.947 36.929 1.00 54.50 216 LYS A CA 1
ATOM 1723 C C . LYS A 1 216 ? -40.335 18.707 38.116 1.00 54.50 216 LYS A C 1
ATOM 1725 O O . LYS A 1 216 ? -39.170 18.488 38.422 1.00 54.50 216 LYS A O 1
ATOM 1730 N N . TYR A 1 217 ? -41.102 19.547 38.824 1.00 56.34 217 TYR A N 1
ATOM 1731 C CA . TYR A 1 217 ? -40.629 20.417 39.920 1.00 56.34 217 TYR A CA 1
ATOM 1732 C C . TYR A 1 217 ? -40.883 19.867 41.339 1.00 56.34 217 TYR A C 1
ATOM 1734 O O . TYR A 1 217 ? -41.179 20.623 42.269 1.00 56.34 217 TYR A O 1
ATOM 1742 N N . GLY A 1 218 ? -40.825 18.544 41.511 1.00 60.69 218 GLY A N 1
ATOM 1743 C CA . GLY A 1 218 ? -41.011 17.898 42.814 1.00 60.69 218 GLY A CA 1
ATOM 1744 C C . GLY A 1 218 ? -39.873 18.158 43.808 1.00 60.69 218 GLY A C 1
ATOM 1745 O O . GLY A 1 218 ? -38.797 18.630 43.446 1.00 60.69 218 GLY A O 1
ATOM 1746 N N . TRP A 1 219 ? -40.091 17.783 45.074 1.00 56.06 219 TRP A N 1
ATOM 1747 C CA . TRP A 1 219 ? -39.073 17.832 46.138 1.00 56.06 219 TRP A CA 1
ATOM 1748 C C . TRP A 1 219 ? -37.769 17.111 45.754 1.00 56.06 219 TRP A C 1
ATOM 1750 O O . TRP A 1 219 ? -36.691 17.530 46.165 1.00 56.06 219 TRP A O 1
ATOM 1760 N N . SER A 1 220 ? -37.857 16.079 44.910 1.00 56.03 220 SER A N 1
ATOM 1761 C CA . SER A 1 220 ? -36.716 15.362 44.334 1.00 56.03 220 SER A CA 1
ATOM 1762 C C . SER A 1 220 ? -35.811 16.244 43.463 1.00 56.03 220 SER A C 1
ATOM 1764 O O . SER A 1 220 ? -34.593 16.120 43.546 1.00 56.03 220 SER A O 1
ATOM 1766 N N . TYR A 1 221 ? -36.379 17.162 42.675 1.00 60.84 221 TYR A N 1
ATOM 1767 C CA . TYR A 1 221 ? -35.628 18.092 41.823 1.00 60.84 221 TYR A CA 1
ATOM 1768 C C . TYR A 1 221 ? -34.882 19.141 42.660 1.00 60.84 221 TYR A C 1
ATOM 1770 O O . TYR A 1 221 ? -33.713 19.427 42.416 1.00 60.84 221 TYR A O 1
ATOM 1778 N N . MET A 1 222 ? -35.527 19.657 43.710 1.00 55.38 222 MET A N 1
ATOM 1779 C CA . MET A 1 222 ? -34.904 20.590 44.657 1.00 55.38 222 MET A CA 1
ATOM 1780 C C . MET A 1 222 ? -33.763 19.949 45.456 1.00 55.38 222 MET A C 1
ATOM 1782 O O . MET A 1 222 ? -32.717 20.573 45.629 1.00 55.38 222 MET A O 1
ATOM 1786 N N . LEU A 1 223 ? -33.933 18.696 45.897 1.00 58.12 223 LEU A N 1
ATOM 1787 C CA . LEU A 1 223 ? -32.875 17.952 46.585 1.00 58.12 223 LEU A CA 1
ATOM 1788 C C . LEU A 1 223 ? -31.683 17.671 45.656 1.00 58.12 223 LEU A C 1
ATOM 1790 O O . LEU A 1 223 ? -30.542 17.753 46.097 1.00 58.12 223 LEU A O 1
ATOM 1794 N N . ALA A 1 224 ? -31.942 17.378 44.377 1.00 58.53 224 ALA A N 1
ATOM 1795 C CA . ALA A 1 224 ? -30.905 17.119 43.379 1.00 58.53 224 ALA A CA 1
ATOM 1796 C C . ALA A 1 224 ? -30.034 18.354 43.089 1.00 58.53 224 ALA A C 1
ATOM 1798 O O . ALA A 1 224 ? -28.824 18.212 42.938 1.00 58.53 224 ALA A O 1
ATOM 1799 N N . ILE A 1 225 ? -30.631 19.554 43.084 1.00 58.91 225 ILE A N 1
ATOM 1800 C CA . ILE A 1 225 ? -29.903 20.828 42.947 1.00 58.91 225 ILE A CA 1
ATOM 1801 C C . ILE A 1 225 ? -29.026 21.097 44.178 1.00 58.91 225 ILE A C 1
ATOM 1803 O O . ILE A 1 225 ? -27.890 21.533 44.034 1.00 58.91 225 ILE A O 1
ATOM 1807 N N . TYR A 1 226 ? -29.533 20.833 45.388 1.00 57.00 226 TYR A N 1
ATOM 1808 C CA . TYR A 1 226 ? -28.764 21.044 46.622 1.00 57.00 226 TYR A CA 1
ATOM 1809 C C . TYR A 1 226 ? -27.621 20.034 46.788 1.00 57.00 226 TYR A C 1
ATOM 1811 O O . TYR A 1 226 ? -26.583 20.360 47.352 1.00 57.00 226 TYR A O 1
ATOM 1819 N N . GLN A 1 227 ? -27.803 18.807 46.296 1.00 52.16 227 GLN A N 1
ATOM 1820 C CA . GLN A 1 227 ? -26.803 17.742 46.385 1.00 52.16 227 GLN A CA 1
ATOM 1821 C C . GLN A 1 227 ? -25.673 17.851 45.355 1.00 52.16 227 GLN A C 1
ATOM 1823 O O . GLN A 1 227 ? -24.910 16.896 45.231 1.00 52.16 227 GLN A O 1
ATOM 1828 N N . ASP A 1 228 ? -25.562 18.972 44.634 1.00 49.22 228 ASP A N 1
ATOM 1829 C CA . ASP A 1 228 ? -24.523 19.205 43.623 1.00 49.22 228 ASP A CA 1
ATOM 1830 C C . ASP A 1 228 ? -24.336 17.988 42.705 1.00 49.22 228 ASP A C 1
ATOM 1832 O O . ASP A 1 228 ? -23.227 17.571 42.369 1.00 49.22 228 ASP A O 1
ATOM 1836 N N . LYS A 1 229 ? -25.455 17.352 42.322 1.00 45.12 229 LYS A N 1
ATOM 1837 C CA . LYS A 1 229 ? -25.436 16.351 41.261 1.00 45.12 229 LYS A CA 1
ATOM 1838 C C . LYS A 1 229 ? -25.266 17.110 39.959 1.00 45.12 229 LYS A C 1
ATOM 1840 O O . LYS A 1 229 ? -26.219 17.310 39.213 1.00 45.12 229 LYS A O 1
ATOM 1845 N N . VAL A 1 230 ? -24.037 17.557 39.723 1.00 51.78 230 VAL A N 1
ATOM 1846 C CA . VAL A 1 230 ? -23.538 17.895 38.403 1.00 51.78 230 VAL A CA 1
ATOM 1847 C C . VAL A 1 230 ? -23.844 16.671 37.550 1.00 51.78 230 VAL A C 1
ATOM 1849 O O . VAL A 1 230 ? -23.226 15.616 37.715 1.00 51.78 230 VAL A O 1
ATOM 1852 N N . GLU A 1 231 ? -24.863 16.770 36.696 1.00 47.88 231 GLU A N 1
ATOM 1853 C CA . GLU A 1 231 ? -25.000 15.860 35.567 1.00 47.88 231 GLU A CA 1
ATOM 1854 C C . GLU A 1 231 ? -23.738 16.074 34.737 1.00 47.88 231 GLU A C 1
ATOM 1856 O O . GLU A 1 231 ? -23.620 17.029 33.971 1.00 47.88 231 GLU A O 1
ATOM 1861 N N . LYS A 1 232 ? -22.732 15.231 34.985 1.00 42.78 232 LYS A N 1
ATOM 1862 C CA . LYS A 1 232 ? -21.544 15.139 34.149 1.00 42.78 232 LYS A CA 1
ATOM 1863 C C . LYS A 1 232 ? -21.994 14.534 32.827 1.00 42.78 232 LYS A C 1
ATOM 1865 O O . LYS A 1 232 ? -21.889 13.327 32.629 1.00 42.78 232 LYS A O 1
ATOM 1870 N N . ASP A 1 233 ? -22.537 15.368 31.952 1.00 44.72 233 ASP A N 1
ATOM 1871 C CA . ASP A 1 233 ? -22.711 15.001 30.557 1.00 44.72 233 ASP A CA 1
ATOM 1872 C C . ASP A 1 233 ? -21.315 14.893 29.942 1.00 44.72 233 ASP A C 1
ATOM 1874 O O . ASP A 1 233 ? -20.593 15.878 29.786 1.00 44.72 233 ASP A O 1
ATOM 1878 N N . VAL A 1 234 ? -20.906 13.661 29.638 1.00 46.28 234 VAL A N 1
ATOM 1879 C CA . VAL A 1 234 ? -19.673 13.387 28.900 1.00 46.28 234 VAL A CA 1
ATOM 1880 C C . VAL A 1 234 ? -19.959 13.689 27.432 1.00 46.28 234 VAL A C 1
ATOM 1882 O O . VAL A 1 234 ? -20.508 12.859 26.707 1.00 46.28 234 VAL A O 1
ATOM 1885 N N . CYS A 1 235 ? -19.634 14.903 26.997 1.00 42.66 235 CYS A N 1
ATOM 1886 C CA . CYS A 1 235 ? -19.663 15.250 25.582 1.00 42.66 235 CYS A CA 1
ATOM 1887 C C . CYS A 1 235 ? -18.454 14.622 24.878 1.00 42.66 235 CYS A C 1
ATOM 1889 O O . CYS A 1 235 ? -17.315 14.767 25.312 1.00 42.66 235 CYS A O 1
ATOM 1891 N N . TYR A 1 236 ? -18.707 13.923 23.773 1.00 45.69 236 TYR A N 1
ATOM 1892 C CA . TYR A 1 236 ? -17.654 13.399 22.908 1.00 45.69 236 TYR A CA 1
ATOM 1893 C C . TYR A 1 236 ? -17.426 14.382 21.761 1.00 45.69 236 TYR A C 1
ATOM 1895 O O . TYR A 1 236 ? -18.239 14.446 20.838 1.00 45.69 236 TYR A O 1
ATOM 1903 N N . GLU A 1 237 ? -16.325 15.130 21.793 1.00 45.84 237 GLU A N 1
ATOM 1904 C CA . GLU A 1 237 ? -15.861 15.854 20.608 1.00 45.84 237 GLU A CA 1
ATOM 1905 C C . GLU A 1 237 ? -15.060 14.911 19.705 1.00 45.84 237 GLU A C 1
ATOM 1907 O O . GLU A 1 237 ? -14.255 14.098 20.165 1.00 45.84 237 GLU A O 1
ATOM 1912 N N . THR A 1 238 ? -15.333 14.987 18.402 1.00 50.16 238 THR A N 1
ATOM 1913 C CA . THR A 1 238 ? -14.628 14.220 17.371 1.00 50.16 238 THR A CA 1
ATOM 1914 C C . THR A 1 238 ? -13.681 15.161 16.646 1.00 50.16 238 THR A C 1
ATOM 1916 O O . THR A 1 238 ? -14.073 15.838 15.700 1.00 50.16 238 THR A O 1
ATOM 1919 N N . LEU A 1 239 ? -12.439 15.234 17.120 1.00 48.47 239 LEU A N 1
ATOM 1920 C CA . LEU A 1 239 ? -11.351 15.902 16.408 1.00 48.47 239 LEU A CA 1
ATOM 1921 C C . LEU A 1 239 ? -10.650 14.843 15.551 1.00 48.47 239 LEU A C 1
ATOM 1923 O O . LEU A 1 239 ? -10.212 13.815 16.063 1.00 48.47 239 LEU A O 1
ATOM 1927 N N . SER A 1 240 ? -10.617 15.048 14.237 1.00 52.81 240 SER A N 1
ATOM 1928 C CA . SER A 1 240 ? -10.067 14.089 13.273 1.00 52.81 240 SER A CA 1
ATOM 1929 C C . SER A 1 240 ? -8.832 14.687 12.608 1.00 52.81 240 SER A C 1
ATOM 1931 O O . SER A 1 240 ? -8.943 15.228 11.512 1.00 52.81 240 SER A O 1
ATOM 1933 N N . GLU A 1 241 ? -7.672 14.569 13.256 1.00 54.94 241 GLU A N 1
ATOM 1934 C CA . GLU A 1 241 ? -6.384 15.027 12.699 1.00 54.94 241 GLU A CA 1
ATOM 1935 C C . GLU A 1 241 ? -5.232 14.019 12.862 1.00 54.94 241 GLU A C 1
ATOM 1937 O O . GLU A 1 241 ? -4.169 14.225 12.288 1.00 54.94 241 GLU A O 1
ATOM 1942 N N . ASP A 1 242 ? -5.420 12.911 13.587 1.00 66.94 242 ASP A N 1
ATOM 1943 C CA . ASP A 1 242 ? -4.316 11.996 13.905 1.00 66.94 242 ASP A CA 1
ATOM 1944 C C . ASP A 1 242 ? -4.178 10.834 12.906 1.00 66.94 242 ASP A C 1
ATOM 1946 O O . ASP A 1 242 ? -5.156 10.348 12.326 1.00 66.94 242 ASP A O 1
ATOM 1950 N N . GLU A 1 243 ? -2.940 10.363 12.733 1.00 77.25 243 GLU A N 1
ATOM 1951 C CA . GLU A 1 243 ? -2.632 9.177 11.937 1.00 77.25 243 GLU A CA 1
ATOM 1952 C C . GLU A 1 243 ? -3.078 7.899 12.678 1.00 77.25 243 GLU A C 1
ATOM 1954 O O . GLU A 1 243 ? -2.788 7.756 13.871 1.00 77.25 243 GLU A O 1
ATOM 1959 N N . PRO A 1 244 ? -3.734 6.938 11.997 1.00 85.81 244 PRO A N 1
ATOM 1960 C CA . PRO A 1 244 ? -4.023 5.630 12.572 1.00 85.81 244 PRO A CA 1
ATOM 1961 C C . PRO A 1 244 ? -2.763 4.943 13.101 1.00 85.81 244 PRO A C 1
ATOM 1963 O O . PRO A 1 244 ? -1.678 5.033 12.518 1.00 85.81 244 PRO A O 1
ATOM 1966 N N . THR A 1 245 ? -2.908 4.192 14.186 1.00 86.81 245 THR A N 1
ATOM 1967 C CA . THR A 1 245 ? -1.818 3.370 14.716 1.00 86.81 245 THR A CA 1
ATOM 1968 C C . THR A 1 245 ? -1.532 2.172 13.806 1.00 86.81 245 THR A C 1
ATOM 1970 O O . THR A 1 245 ? -2.393 1.696 13.065 1.00 86.81 245 THR A O 1
ATOM 1973 N N . VAL A 1 246 ? -0.323 1.609 13.908 1.00 86.56 246 VAL A N 1
ATOM 1974 C CA . VAL A 1 246 ? 0.059 0.374 13.192 1.00 86.56 246 VAL A CA 1
ATOM 1975 C C . VAL A 1 246 ? -0.894 -0.786 13.523 1.00 86.56 246 VAL A C 1
ATOM 1977 O O . VAL A 1 246 ? -1.220 -1.590 12.655 1.00 86.56 246 VAL A O 1
ATOM 1980 N N . TYR A 1 247 ? -1.382 -0.853 14.766 1.00 87.06 247 TYR A N 1
ATOM 1981 C CA . TYR A 1 247 ? -2.346 -1.866 15.199 1.00 87.06 247 TYR A CA 1
ATOM 1982 C C . TYR A 1 247 ? -3.718 -1.694 14.531 1.00 87.06 247 TYR A C 1
ATOM 1984 O O . TYR A 1 247 ? -4.300 -2.675 14.068 1.00 87.06 247 TYR A O 1
ATOM 1992 N N . GLU A 1 248 ? -4.231 -0.464 14.451 1.00 88.25 248 GLU A N 1
ATOM 1993 C CA . GLU A 1 248 ? -5.500 -0.168 13.771 1.00 88.25 248 GLU A CA 1
ATOM 1994 C C . GLU A 1 248 ? -5.409 -0.457 12.274 1.00 88.25 248 GLU A C 1
ATOM 1996 O O . GLU A 1 248 ? -6.307 -1.090 11.724 1.00 88.25 248 GLU A O 1
ATOM 2001 N N . PHE A 1 249 ? -4.295 -0.081 11.639 1.00 90.69 249 PHE A N 1
ATOM 2002 C CA . PHE A 1 249 ? -4.017 -0.418 10.246 1.00 90.69 249 PHE A CA 1
ATOM 2003 C C . PHE A 1 249 ? -3.984 -1.939 10.029 1.00 90.69 249 PHE A C 1
ATOM 2005 O O . PHE A 1 249 ? -4.688 -2.450 9.161 1.00 90.69 249 PHE A O 1
ATOM 2012 N N . LYS A 1 250 ? -3.235 -2.682 10.859 1.00 91.06 250 LYS A N 1
ATOM 2013 C CA . LYS A 1 250 ? -3.166 -4.153 10.791 1.00 91.06 250 LYS A CA 1
ATOM 2014 C C . LYS A 1 250 ? -4.546 -4.791 10.959 1.00 91.06 250 LYS A C 1
ATOM 2016 O O . LYS A 1 250 ? -4.909 -5.668 10.184 1.00 91.06 250 LYS A O 1
ATOM 2021 N N . THR A 1 251 ? -5.321 -4.337 11.945 1.00 90.25 251 THR A N 1
ATOM 2022 C CA . THR A 1 251 ? -6.677 -4.848 12.204 1.00 90.25 251 THR A CA 1
ATOM 2023 C C . THR A 1 251 ? -7.590 -4.600 11.006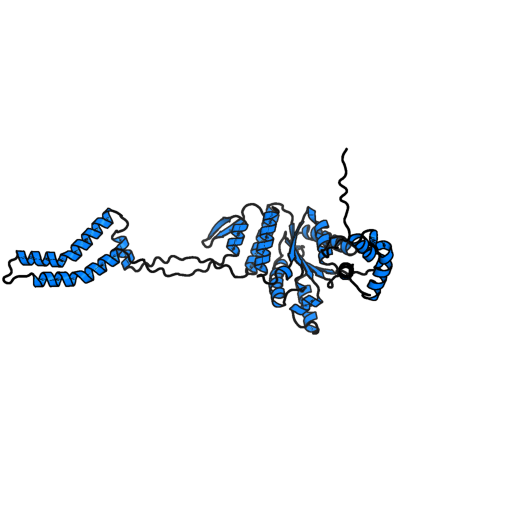 1.00 90.25 251 THR A C 1
ATOM 2025 O O . THR A 1 251 ? -8.315 -5.497 10.592 1.00 90.25 251 THR A O 1
ATOM 2028 N N . TRP A 1 252 ? -7.512 -3.413 10.399 1.00 92.38 252 TRP A N 1
ATOM 2029 C CA . TRP A 1 252 ? -8.294 -3.093 9.210 1.00 92.38 252 TRP A CA 1
ATOM 2030 C C . TRP A 1 252 ? -7.939 -3.976 8.011 1.00 92.38 252 TRP A C 1
ATOM 2032 O O . TRP A 1 252 ? -8.828 -4.486 7.333 1.00 92.38 252 TRP A O 1
ATOM 2042 N N . MET A 1 253 ? -6.645 -4.186 7.758 1.00 93.38 253 MET A N 1
ATOM 2043 C CA . MET A 1 253 ? -6.186 -5.065 6.679 1.00 93.38 253 MET A CA 1
ATOM 2044 C C . MET A 1 253 ? -6.593 -6.526 6.914 1.00 93.38 253 MET A C 1
ATOM 2046 O O . MET A 1 253 ? -6.974 -7.206 5.960 1.00 93.38 253 MET A O 1
ATOM 2050 N N . GLN A 1 254 ? -6.589 -6.988 8.170 1.00 93.00 254 GLN A N 1
ATOM 2051 C CA . GLN A 1 254 ? -7.117 -8.304 8.535 1.00 93.00 254 GLN A CA 1
ATOM 2052 C C . GLN A 1 254 ? -8.616 -8.400 8.240 1.00 93.00 254 GLN A C 1
ATOM 2054 O O . GLN A 1 254 ? -9.043 -9.343 7.585 1.00 93.00 254 GLN A O 1
ATOM 2059 N N . ASP A 1 255 ? -9.399 -7.392 8.631 1.00 92.94 255 ASP A N 1
ATOM 2060 C CA . ASP A 1 255 ? -10.838 -7.368 8.366 1.00 92.94 255 ASP A CA 1
ATOM 2061 C C . ASP A 1 255 ? -11.151 -7.416 6.857 1.00 92.94 255 ASP A C 1
ATOM 2063 O O . ASP A 1 255 ? -12.123 -8.048 6.447 1.00 92.94 255 ASP A O 1
ATOM 2067 N N . ILE A 1 256 ? -10.337 -6.757 6.018 1.00 94.44 256 ILE A N 1
ATOM 2068 C CA . ILE A 1 256 ? -10.446 -6.856 4.553 1.00 94.44 256 ILE A CA 1
ATOM 2069 C C . ILE A 1 256 ? -10.112 -8.280 4.086 1.00 94.44 256 ILE A C 1
ATOM 2071 O O . ILE A 1 256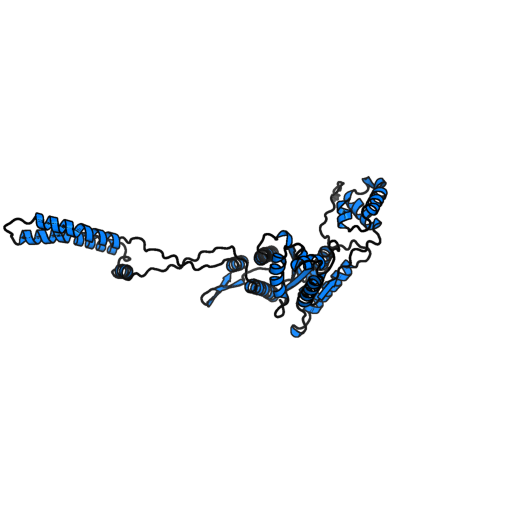 ? -10.852 -8.847 3.284 1.00 94.44 256 ILE A O 1
ATOM 2075 N N . SER A 1 257 ? -9.016 -8.863 4.579 1.00 94.00 257 SER A N 1
ATOM 2076 C CA . SER A 1 257 ? -8.588 -10.223 4.221 1.00 94.00 257 SER A CA 1
ATOM 2077 C C . SER A 1 257 ? -9.649 -11.274 4.557 1.00 94.00 257 SER A C 1
ATOM 2079 O O . SER A 1 257 ? -9.923 -12.157 3.739 1.00 94.00 257 SER A O 1
ATOM 2081 N N . ASP A 1 258 ? -10.254 -11.167 5.740 1.00 93.88 258 ASP A N 1
ATOM 2082 C CA . ASP A 1 258 ? -11.297 -12.074 6.219 1.00 93.88 258 ASP A CA 1
ATOM 2083 C C . ASP A 1 258 ? -12.573 -11.905 5.390 1.00 93.88 258 ASP A C 1
ATOM 2085 O O . ASP A 1 258 ? -13.140 -12.887 4.912 1.00 93.88 258 ASP A O 1
ATOM 2089 N N . PHE A 1 259 ? -12.970 -10.660 5.104 1.00 94.25 259 PHE A N 1
ATOM 2090 C CA . PHE A 1 259 ? -14.119 -10.382 4.245 1.00 94.25 259 PHE A CA 1
ATOM 2091 C C . PHE A 1 259 ? -13.954 -10.976 2.838 1.00 94.25 259 PHE A C 1
ATOM 2093 O O . PHE A 1 259 ? -14.905 -11.546 2.297 1.00 94.25 259 PHE A O 1
ATOM 2100 N N . ILE A 1 260 ? -12.762 -10.854 2.240 1.00 94.50 260 ILE A N 1
ATOM 2101 C CA . ILE A 1 260 ? -12.460 -11.429 0.921 1.00 94.50 260 ILE A CA 1
ATOM 2102 C C . ILE A 1 260 ? -12.629 -12.952 0.953 1.00 94.50 260 ILE A C 1
ATOM 2104 O O . ILE A 1 260 ? -13.251 -13.510 0.046 1.00 94.50 260 ILE A O 1
ATOM 2108 N N . LYS A 1 261 ? -12.139 -13.607 2.016 1.00 92.94 261 LYS A N 1
ATOM 2109 C CA . LYS A 1 261 ? -12.274 -15.056 2.226 1.00 92.94 261 LYS A CA 1
ATOM 2110 C C . LYS A 1 261 ? -13.735 -15.479 2.316 1.00 92.94 261 LYS A C 1
ATOM 2112 O O . LYS A 1 261 ? -14.168 -16.377 1.599 1.00 92.94 261 LYS A O 1
ATOM 2117 N N . GLU A 1 262 ? -14.491 -14.825 3.193 1.00 93.12 262 GLU A N 1
ATOM 2118 C CA . GLU A 1 262 ? -15.879 -15.177 3.503 1.00 93.12 262 GLU A CA 1
ATOM 2119 C C . GLU A 1 262 ? -16.814 -14.990 2.305 1.00 93.12 262 GLU A C 1
ATOM 2121 O O . GLU A 1 262 ? -17.743 -15.775 2.116 1.00 93.12 262 GLU A O 1
ATOM 2126 N N . ASN A 1 263 ? -16.560 -13.973 1.478 1.00 91.75 263 ASN A N 1
ATOM 2127 C CA . ASN A 1 263 ? -17.414 -13.622 0.343 1.00 91.75 263 ASN A CA 1
ATOM 2128 C C . ASN A 1 263 ? -16.892 -14.135 -1.007 1.00 91.75 263 ASN A C 1
ATOM 2130 O O . ASN A 1 263 ? -17.461 -13.778 -2.041 1.00 91.75 263 ASN A O 1
ATOM 2134 N N . GLY A 1 264 ? -15.817 -14.935 -1.014 1.00 90.06 264 GLY A N 1
ATOM 2135 C CA . GLY A 1 264 ? -15.225 -15.495 -2.232 1.00 90.06 264 GLY A CA 1
ATOM 2136 C C . GLY A 1 264 ? -14.832 -14.430 -3.259 1.00 90.06 264 GLY A C 1
ATOM 2137 O O . GLY A 1 264 ? -15.033 -14.626 -4.456 1.00 90.06 264 GLY A O 1
ATOM 2138 N N . GLN A 1 265 ? -14.353 -13.273 -2.793 1.00 92.69 265 GLN A N 1
ATOM 2139 C CA . GLN A 1 265 ? -13.922 -12.180 -3.663 1.00 92.69 265 GLN A CA 1
ATOM 2140 C C . GLN A 1 265 ? -12.512 -12.439 -4.204 1.00 92.69 265 GLN A C 1
ATOM 2142 O O . GLN A 1 265 ? -11.761 -13.261 -3.679 1.00 92.69 265 GLN A O 1
ATOM 2147 N N . ARG A 1 266 ? -12.131 -11.690 -5.243 1.00 94.50 266 ARG A N 1
ATOM 2148 C CA . ARG A 1 266 ? -10.751 -11.681 -5.746 1.00 94.50 266 ARG A CA 1
ATOM 2149 C C . ARG A 1 266 ? -9.787 -11.226 -4.650 1.00 94.50 266 ARG A C 1
ATOM 2151 O O . ARG A 1 266 ? -10.080 -10.274 -3.924 1.00 94.50 266 ARG A O 1
ATOM 2158 N N . LYS A 1 267 ? -8.627 -11.878 -4.558 1.00 95.75 267 LYS A N 1
ATOM 2159 C CA . LYS A 1 267 ? -7.583 -11.534 -3.581 1.00 95.75 267 LYS A CA 1
ATOM 2160 C C . LYS A 1 267 ? -7.018 -10.148 -3.865 1.00 95.75 267 LYS A C 1
ATOM 2162 O O . LYS A 1 267 ? -6.866 -9.762 -5.018 1.00 95.75 267 LYS A O 1
ATOM 2167 N N . LEU A 1 268 ? -6.680 -9.392 -2.830 1.00 96.94 268 LEU A N 1
ATOM 2168 C CA . LEU A 1 268 ? -6.189 -8.026 -2.985 1.00 96.94 268 LEU A CA 1
ATOM 2169 C C . LEU A 1 268 ? -4.675 -8.016 -3.222 1.00 96.94 268 LEU A C 1
ATOM 2171 O O . LEU A 1 268 ? -3.929 -8.658 -2.490 1.00 96.94 268 LEU A O 1
ATOM 2175 N N . VAL A 1 269 ? -4.208 -7.239 -4.195 1.00 97.25 269 VAL A N 1
ATOM 2176 C CA . VAL A 1 269 ? -2.793 -6.899 -4.377 1.00 97.25 269 VAL A CA 1
ATOM 2177 C C . VAL A 1 269 ? -2.630 -5.400 -4.173 1.00 97.25 269 VAL A C 1
ATOM 2179 O O . VAL A 1 269 ? -3.092 -4.596 -4.981 1.00 97.25 269 VAL A O 1
ATOM 2182 N N . LEU A 1 270 ? -1.972 -5.030 -3.081 1.00 96.62 270 LEU A N 1
ATOM 2183 C CA . LEU A 1 270 ? -1.663 -3.659 -2.710 1.00 96.62 270 LEU A CA 1
ATOM 2184 C C . LEU A 1 270 ? -0.265 -3.297 -3.216 1.00 96.62 270 LEU A C 1
ATOM 2186 O O . LEU A 1 270 ? 0.736 -3.844 -2.753 1.00 96.62 270 LEU A O 1
ATOM 2190 N N . VAL A 1 271 ? -0.192 -2.375 -4.170 1.00 96.81 271 VAL A N 1
ATOM 2191 C CA . VAL A 1 271 ? 1.071 -1.879 -4.719 1.00 96.81 271 VAL A CA 1
ATOM 2192 C C . VAL A 1 271 ? 1.407 -0.540 -4.072 1.00 96.81 271 VAL A C 1
ATOM 2194 O O . VAL A 1 271 ? 0.639 0.407 -4.212 1.00 96.81 271 VAL A O 1
ATOM 2197 N N . PHE A 1 272 ? 2.559 -0.440 -3.409 1.00 94.88 272 PHE A N 1
ATOM 2198 C CA . PHE A 1 272 ? 3.079 0.825 -2.878 1.00 94.88 272 PHE A CA 1
ATOM 2199 C C . PHE A 1 272 ? 4.145 1.382 -3.831 1.00 94.88 272 PHE A C 1
ATOM 2201 O O . PHE A 1 272 ? 5.316 1.017 -3.718 1.00 94.88 272 PHE A O 1
ATOM 2208 N N . ASP A 1 273 ? 3.751 2.221 -4.794 1.00 92.25 273 ASP A N 1
ATOM 2209 C CA . ASP A 1 273 ? 4.680 2.786 -5.787 1.00 92.25 273 ASP A CA 1
ATOM 2210 C C . ASP A 1 273 ? 5.310 4.107 -5.307 1.00 92.25 273 ASP A C 1
ATOM 2212 O O . ASP A 1 273 ? 4.784 4.799 -4.435 1.00 92.25 273 ASP A O 1
ATOM 2216 N N . ASN A 1 274 ? 6.461 4.458 -5.888 1.00 89.25 274 ASN A N 1
ATOM 2217 C CA . ASN A 1 274 ? 7.223 5.691 -5.643 1.00 89.25 274 ASN A CA 1
ATOM 2218 C C . ASN A 1 274 ? 7.603 5.967 -4.172 1.00 89.25 274 ASN A C 1
ATOM 2220 O O . ASN A 1 274 ? 7.857 7.116 -3.806 1.00 89.25 274 ASN A O 1
ATOM 2224 N N . MET A 1 275 ? 7.685 4.942 -3.320 1.00 89.38 275 MET A N 1
ATOM 2225 C CA . MET A 1 275 ? 8.150 5.105 -1.935 1.00 89.38 275 MET A CA 1
ATOM 2226 C C . MET A 1 275 ? 9.592 5.633 -1.866 1.00 89.38 275 MET A C 1
ATOM 2228 O O . MET A 1 275 ? 9.917 6.413 -0.979 1.00 89.38 275 MET A O 1
ATOM 2232 N N . ASP A 1 276 ? 10.441 5.258 -2.822 1.00 86.50 276 ASP A N 1
ATOM 2233 C CA . ASP A 1 276 ? 11.826 5.728 -2.964 1.00 86.50 276 ASP A CA 1
ATOM 2234 C C . ASP A 1 276 ? 11.951 7.232 -3.288 1.00 86.50 276 ASP A C 1
ATOM 2236 O O . ASP A 1 276 ? 13.059 7.761 -3.318 1.00 86.50 276 ASP A O 1
ATOM 2240 N N . ARG A 1 277 ? 10.832 7.937 -3.510 1.00 86.38 277 ARG A N 1
ATOM 2241 C CA . ARG A 1 277 ? 10.785 9.398 -3.706 1.00 86.38 277 ARG A CA 1
ATOM 2242 C C . ARG A 1 277 ? 10.309 10.172 -2.484 1.00 86.38 277 ARG A C 1
ATOM 2244 O O . ARG A 1 277 ? 10.279 11.401 -2.521 1.00 86.38 277 ARG A O 1
ATOM 2251 N N . LEU A 1 278 ? 9.885 9.476 -1.434 1.00 88.88 278 LEU A N 1
ATOM 2252 C CA . LEU A 1 278 ? 9.426 10.122 -0.218 1.00 88.88 278 LEU A CA 1
ATOM 2253 C C . LEU A 1 278 ? 10.602 10.698 0.585 1.00 88.88 278 LEU A C 1
ATOM 2255 O O . LEU A 1 278 ? 11.702 10.141 0.572 1.00 88.88 278 LEU A O 1
ATOM 2259 N N . PRO A 1 279 ? 10.370 11.769 1.363 1.00 88.06 279 PRO A N 1
ATOM 2260 C CA . PRO A 1 279 ? 11.306 12.191 2.396 1.00 88.06 279 PRO A CA 1
ATOM 2261 C C . PRO A 1 279 ? 11.586 11.062 3.399 1.00 88.06 279 PRO A C 1
ATOM 2263 O O . PRO A 1 279 ? 10.700 10.264 3.709 1.00 88.06 279 PRO A O 1
ATOM 2266 N N . ALA A 1 280 ? 12.791 11.049 3.977 1.00 87.25 280 ALA A N 1
ATOM 2267 C CA . ALA A 1 280 ? 13.265 10.004 4.891 1.00 87.25 280 ALA A CA 1
ATOM 2268 C C . ALA A 1 280 ? 12.268 9.629 6.005 1.00 87.25 280 ALA A C 1
ATOM 2270 O O . ALA A 1 280 ? 12.018 8.451 6.257 1.00 87.25 280 ALA A O 1
ATOM 2271 N N . GLU A 1 281 ? 11.659 10.623 6.656 1.00 85.88 281 GLU A N 1
ATOM 2272 C CA . GLU A 1 281 ? 10.686 10.388 7.731 1.00 85.88 281 GLU A CA 1
ATOM 2273 C C . GLU A 1 281 ? 9.413 9.690 7.228 1.00 85.88 281 GLU A C 1
ATOM 2275 O O . GLU A 1 281 ? 8.931 8.747 7.856 1.00 85.88 281 GLU A O 1
ATOM 2280 N N . LYS A 1 282 ? 8.921 10.069 6.043 1.00 88.25 282 LYS A N 1
ATOM 2281 C CA . LYS A 1 282 ? 7.745 9.451 5.418 1.00 88.25 282 LYS A CA 1
ATOM 2282 C C . LYS A 1 282 ? 8.025 8.037 4.921 1.00 88.25 282 LYS A C 1
ATOM 2284 O O . LYS A 1 282 ? 7.156 7.176 5.035 1.00 88.25 282 LYS A O 1
ATOM 2289 N N . VAL A 1 283 ? 9.245 7.766 4.449 1.00 89.56 283 VAL A N 1
ATOM 2290 C CA . VAL A 1 283 ? 9.677 6.395 4.138 1.00 89.56 283 VAL A CA 1
ATOM 2291 C C . VAL A 1 283 ? 9.589 5.523 5.386 1.00 89.56 283 VAL A C 1
ATOM 2293 O O . VAL A 1 283 ? 8.993 4.455 5.323 1.00 89.56 283 VAL A O 1
ATOM 2296 N N . LYS A 1 284 ? 10.113 5.976 6.534 1.00 86.50 284 LYS A N 1
ATOM 2297 C CA . LYS A 1 284 ? 10.055 5.214 7.797 1.00 86.50 284 LYS A CA 1
ATOM 2298 C C . LYS A 1 284 ? 8.611 4.977 8.264 1.00 86.50 284 LYS A C 1
ATOM 2300 O O . LYS A 1 284 ? 8.283 3.866 8.688 1.00 86.50 284 LYS A O 1
ATOM 2305 N N . GLU A 1 285 ? 7.746 5.988 8.157 1.00 86.75 285 GLU A N 1
ATOM 2306 C CA . GLU A 1 285 ? 6.309 5.903 8.470 1.00 86.75 285 GLU A CA 1
ATOM 2307 C C . GLU A 1 285 ? 5.618 4.836 7.602 1.00 86.75 285 GLU A C 1
ATOM 2309 O O . GLU A 1 285 ? 5.012 3.896 8.130 1.00 86.75 285 GLU A O 1
ATOM 2314 N N . LEU A 1 286 ? 5.788 4.900 6.278 1.00 89.44 286 LEU A N 1
ATOM 2315 C CA . LEU A 1 286 ? 5.219 3.923 5.348 1.00 89.44 286 LEU A CA 1
ATOM 2316 C C . LEU A 1 286 ? 5.811 2.520 5.559 1.00 89.44 286 LEU A C 1
ATOM 2318 O O . LEU A 1 286 ? 5.072 1.536 5.601 1.00 89.44 286 LEU A O 1
ATOM 2322 N N . TRP A 1 287 ? 7.121 2.422 5.794 1.00 88.19 287 TRP A N 1
ATOM 2323 C CA . TRP A 1 287 ? 7.812 1.153 6.032 1.00 88.19 287 TRP A CA 1
ATOM 2324 C C . TRP A 1 287 ? 7.308 0.435 7.282 1.00 88.19 287 TRP A C 1
ATOM 2326 O O . TRP A 1 287 ? 7.142 -0.784 7.278 1.00 88.19 287 TRP A O 1
ATOM 2336 N N . SER A 1 288 ? 7.003 1.177 8.350 1.00 86.69 288 SER A N 1
ATOM 2337 C CA . SER A 1 288 ? 6.405 0.593 9.557 1.00 86.69 288 SER A CA 1
ATOM 2338 C C . SER A 1 288 ? 5.035 -0.046 9.286 1.00 86.69 288 SER A C 1
ATOM 2340 O O . SER A 1 288 ? 4.681 -1.043 9.913 1.00 86.69 288 SER A O 1
ATOM 2342 N N . SER A 1 289 ? 4.293 0.486 8.312 1.00 87.56 289 SER A N 1
ATOM 2343 C CA . SER A 1 289 ? 3.012 -0.066 7.862 1.00 87.56 289 SER A CA 1
ATOM 2344 C C . SER A 1 289 ? 3.231 -1.302 6.992 1.00 87.56 289 SER A C 1
ATOM 2346 O O . SER A 1 289 ? 2.580 -2.320 7.204 1.00 87.56 289 SER A O 1
ATOM 2348 N N . ILE A 1 290 ? 4.214 -1.268 6.087 1.00 87.56 290 ILE A N 1
ATOM 2349 C CA . ILE A 1 290 ? 4.624 -2.423 5.271 1.00 87.56 290 ILE A CA 1
ATOM 2350 C C . ILE A 1 290 ? 5.078 -3.594 6.155 1.00 87.56 290 ILE A C 1
ATOM 2352 O O . ILE A 1 290 ? 4.736 -4.743 5.882 1.00 87.56 290 ILE A O 1
ATOM 2356 N N . HIS A 1 291 ? 5.768 -3.319 7.265 1.00 85.00 291 HIS A N 1
ATOM 2357 C CA . HIS A 1 291 ? 6.205 -4.348 8.210 1.00 85.00 291 HIS A CA 1
ATOM 2358 C C . HIS A 1 291 ? 5.037 -5.188 8.765 1.00 85.00 291 HIS A C 1
ATOM 2360 O O . HIS A 1 291 ? 5.245 -6.335 9.153 1.00 85.00 291 HIS A O 1
ATOM 2366 N N . THR A 1 292 ? 3.798 -4.675 8.771 1.00 84.38 292 THR A N 1
ATOM 2367 C CA . THR A 1 292 ? 2.617 -5.459 9.185 1.00 84.38 292 THR A CA 1
ATOM 2368 C C . THR A 1 292 ? 2.292 -6.618 8.242 1.00 84.38 292 THR A C 1
ATOM 2370 O O . THR A 1 292 ? 1.805 -7.638 8.712 1.00 84.38 292 THR A O 1
ATOM 2373 N N . PHE A 1 293 ? 2.611 -6.501 6.949 1.00 79.44 293 PHE A N 1
ATOM 2374 C CA . PHE A 1 293 ? 2.435 -7.574 5.960 1.00 79.44 293 PHE A CA 1
ATOM 2375 C C . PHE A 1 293 ? 3.477 -8.685 6.117 1.00 79.44 293 PHE A C 1
ATOM 2377 O O . PHE A 1 293 ? 3.274 -9.804 5.652 1.00 79.44 293 PHE A O 1
ATOM 2384 N N . PHE A 1 294 ? 4.599 -8.365 6.759 1.00 77.31 294 PHE A N 1
ATOM 2385 C CA . PHE A 1 294 ? 5.680 -9.299 7.036 1.00 77.31 294 PHE A CA 1
ATOM 2386 C C . PHE A 1 294 ? 5.543 -9.969 8.417 1.00 77.31 294 PHE A C 1
ATOM 2388 O O . PHE A 1 294 ? 5.856 -11.148 8.564 1.00 77.31 294 PHE A O 1
ATOM 2395 N N . ALA A 1 295 ? 5.097 -9.232 9.438 1.00 66.06 295 ALA A N 1
ATOM 2396 C CA . ALA A 1 295 ? 5.057 -9.702 10.822 1.00 66.06 295 ALA A CA 1
ATOM 2397 C C . ALA A 1 295 ? 3.796 -10.527 11.151 1.00 66.06 295 ALA A C 1
ATOM 2399 O O . ALA A 1 295 ? 2.683 -10.125 10.823 1.00 66.06 295 ALA A O 1
ATOM 2400 N N . ASP A 1 296 ? 3.973 -11.632 11.887 1.00 59.72 296 ASP A N 1
ATOM 2401 C CA . ASP A 1 296 ? 2.914 -12.550 12.347 1.00 59.72 296 ASP A CA 1
ATOM 2402 C C . ASP A 1 296 ? 2.047 -13.123 11.205 1.00 59.72 296 ASP A C 1
ATOM 2404 O O . ASP A 1 296 ? 0.841 -12.893 11.161 1.00 59.72 296 ASP A O 1
ATOM 2408 N N . SER A 1 297 ? 2.671 -13.857 10.275 1.00 65.44 297 SER A N 1
ATOM 2409 C CA . SER A 1 297 ? 2.014 -14.586 9.164 1.00 65.44 297 SER A CA 1
ATOM 2410 C C . SER A 1 297 ? 1.438 -13.728 8.024 1.00 65.44 297 SER A C 1
ATOM 2412 O O . SER A 1 297 ? 1.063 -14.275 6.986 1.00 65.44 297 SER A O 1
ATOM 2414 N N . GLY A 1 298 ? 1.401 -12.399 8.172 1.00 81.44 298 GLY A N 1
ATOM 2415 C CA . GLY A 1 298 ? 0.811 -11.490 7.186 1.00 81.44 298 GLY A CA 1
ATOM 2416 C C . GLY A 1 298 ? -0.708 -11.669 7.058 1.00 81.44 298 GLY A C 1
ATOM 2417 O O . GLY A 1 298 ? -1.376 -12.080 8.003 1.00 81.44 298 GLY A O 1
ATOM 2418 N N . PHE A 1 299 ? -1.262 -11.354 5.886 1.00 89.44 299 PHE A N 1
ATOM 2419 C CA . PHE A 1 299 ? -2.694 -11.495 5.595 1.00 89.44 299 PHE A CA 1
ATOM 2420 C C . PHE A 1 299 ? -2.911 -12.604 4.560 1.00 89.44 299 PHE A C 1
ATOM 2422 O O . PHE A 1 299 ? -2.151 -12.707 3.599 1.00 89.44 299 PHE A O 1
ATOM 2429 N N . GLU A 1 300 ? -3.938 -13.438 4.726 1.00 89.75 300 GLU A N 1
ATOM 2430 C CA . GLU A 1 300 ? -4.168 -14.605 3.857 1.00 89.75 300 GLU A CA 1
ATOM 2431 C C . GLU A 1 300 ? -4.553 -14.231 2.419 1.00 89.75 300 GLU A C 1
ATOM 2433 O O . GLU A 1 300 ? -4.106 -14.855 1.459 1.00 89.75 300 GLU A O 1
ATOM 2438 N N . ASN A 1 301 ? -5.367 -13.186 2.263 1.00 93.62 301 ASN A N 1
ATOM 2439 C CA . ASN A 1 301 ? -5.949 -12.797 0.976 1.00 93.62 301 ASN A CA 1
ATOM 2440 C C . ASN A 1 301 ? -5.480 -11.423 0.499 1.00 93.62 301 ASN A C 1
ATOM 2442 O O . ASN A 1 301 ? -6.115 -10.822 -0.370 1.00 93.62 301 ASN A O 1
ATOM 2446 N N . VAL A 1 302 ? -4.377 -10.921 1.064 1.00 94.75 302 VAL A N 1
ATOM 2447 C CA . VAL A 1 302 ? -3.781 -9.643 0.676 1.00 94.75 302 VAL A CA 1
ATOM 2448 C C . VAL A 1 302 ? -2.289 -9.812 0.423 1.00 94.75 302 VAL A C 1
ATOM 2450 O O . VAL A 1 302 ? -1.534 -10.203 1.310 1.00 94.75 302 VAL A O 1
ATOM 2453 N N . TRP A 1 303 ? -1.869 -9.466 -0.788 1.00 95.56 303 TRP A N 1
ATOM 2454 C CA . TRP A 1 303 ? -0.476 -9.351 -1.193 1.00 95.56 303 TRP A CA 1
ATOM 2455 C C . TRP A 1 303 ? -0.019 -7.898 -1.159 1.00 95.56 303 TRP A C 1
ATOM 2457 O O . TRP A 1 303 ? -0.771 -7.000 -1.529 1.00 95.56 303 TRP A O 1
ATOM 2467 N N . ALA A 1 304 ? 1.236 -7.673 -0.784 1.00 95.69 304 ALA A N 1
ATOM 2468 C CA . ALA A 1 304 ? 1.900 -6.382 -0.889 1.00 95.69 304 ALA A CA 1
ATOM 2469 C C . ALA A 1 304 ? 3.041 -6.443 -1.917 1.00 95.69 304 ALA A C 1
ATOM 2471 O O . ALA A 1 304 ? 3.905 -7.321 -1.867 1.00 95.69 304 ALA A O 1
ATOM 2472 N N . VAL A 1 305 ? 3.057 -5.498 -2.855 1.00 96.38 305 VAL A N 1
ATOM 2473 C CA . VAL A 1 305 ? 4.098 -5.368 -3.881 1.00 96.38 305 VAL A CA 1
ATOM 2474 C C . VAL A 1 305 ? 4.740 -4.000 -3.750 1.00 96.38 305 VAL A C 1
ATOM 2476 O O . VAL A 1 305 ? 4.065 -2.977 -3.843 1.00 96.38 305 VAL A O 1
ATOM 2479 N N . ILE A 1 306 ? 6.053 -3.977 -3.549 1.00 95.38 306 ILE A N 1
ATOM 2480 C CA . ILE A 1 306 ? 6.794 -2.734 -3.347 1.00 95.38 306 ILE A CA 1
ATOM 2481 C C . ILE A 1 306 ? 7.868 -2.620 -4.426 1.00 95.38 306 ILE A C 1
ATOM 2483 O O . ILE A 1 306 ? 8.928 -3.242 -4.309 1.00 95.38 306 ILE A O 1
ATOM 2487 N N . PRO A 1 307 ? 7.617 -1.867 -5.509 1.00 94.81 307 PRO A N 1
ATOM 2488 C CA . PRO A 1 307 ? 8.679 -1.441 -6.404 1.00 94.81 307 PRO A CA 1
ATOM 2489 C C . PRO A 1 307 ? 9.561 -0.383 -5.729 1.00 94.81 307 PRO A C 1
ATOM 2491 O O . PRO A 1 307 ? 9.064 0.596 -5.180 1.00 94.81 307 PRO A O 1
ATOM 2494 N N . PHE A 1 308 ? 10.883 -0.549 -5.795 1.00 92.81 308 PHE A N 1
ATOM 2495 C CA . PHE A 1 308 ? 11.829 0.417 -5.227 1.00 92.81 308 PHE A CA 1
ATOM 2496 C C . PHE A 1 308 ? 13.146 0.473 -6.009 1.00 92.81 308 PHE A C 1
ATOM 2498 O O . PHE A 1 308 ? 13.515 -0.448 -6.745 1.00 92.81 308 PHE A O 1
ATOM 2505 N N . ASP A 1 309 ? 13.855 1.589 -5.885 1.00 91.38 309 ASP A N 1
ATOM 2506 C CA . ASP A 1 309 ? 15.268 1.730 -6.222 1.00 91.38 309 ASP A CA 1
ATOM 2507 C C . ASP A 1 309 ? 16.093 1.681 -4.929 1.00 91.38 309 ASP A C 1
ATOM 2509 O O . ASP A 1 309 ? 15.923 2.520 -4.048 1.00 91.38 309 ASP A O 1
ATOM 2513 N N . GLU A 1 310 ? 16.972 0.685 -4.799 1.00 88.38 310 GLU A N 1
ATOM 2514 C CA . GLU A 1 310 ? 17.787 0.480 -3.594 1.00 88.38 310 GLU A CA 1
ATOM 2515 C C . GLU A 1 310 ? 18.658 1.699 -3.257 1.00 88.38 310 GLU A C 1
ATOM 2517 O O . GLU A 1 310 ? 18.830 2.027 -2.085 1.00 88.38 310 GLU A O 1
ATOM 2522 N N . THR A 1 311 ? 19.191 2.380 -4.275 1.00 84.88 311 THR A N 1
ATOM 2523 C CA . THR A 1 311 ? 20.120 3.500 -4.075 1.00 84.88 311 THR A CA 1
ATOM 2524 C C . THR A 1 311 ? 19.373 4.691 -3.494 1.00 84.88 311 THR A C 1
ATOM 2526 O O . THR A 1 311 ? 19.746 5.188 -2.437 1.00 84.88 311 THR A O 1
ATOM 2529 N N . HIS A 1 312 ? 18.258 5.065 -4.123 1.00 85.31 312 HIS A N 1
ATOM 2530 C CA . HIS A 1 312 ? 17.427 6.180 -3.667 1.00 85.31 312 HIS A CA 1
ATOM 2531 C C . HIS A 1 312 ? 16.741 5.875 -2.331 1.00 85.31 312 HIS A C 1
ATOM 2533 O O . HIS A 1 312 ? 16.580 6.755 -1.489 1.00 85.31 312 HIS A O 1
ATOM 2539 N N . LEU A 1 313 ? 16.378 4.614 -2.093 1.00 86.31 313 LEU A N 1
ATOM 2540 C CA . LEU A 1 313 ? 15.834 4.195 -0.810 1.00 86.31 313 LEU A CA 1
ATOM 2541 C C . LEU A 1 313 ? 16.880 4.300 0.315 1.00 86.31 313 LEU A C 1
ATOM 2543 O O . LEU A 1 313 ? 16.520 4.650 1.436 1.00 86.31 313 LEU A O 1
ATOM 2547 N N . ALA A 1 314 ? 18.166 4.052 0.038 1.00 84.44 314 ALA A N 1
ATOM 2548 C CA . ALA A 1 314 ? 19.231 4.189 1.037 1.00 84.44 314 ALA A CA 1
ATOM 2549 C C . ALA A 1 314 ? 19.375 5.630 1.553 1.00 84.44 314 ALA A C 1
ATOM 2551 O O . ALA A 1 314 ? 19.642 5.829 2.738 1.00 84.44 314 ALA A O 1
ATOM 2552 N N . CYS A 1 315 ? 19.095 6.614 0.697 1.00 80.31 315 CYS A N 1
ATOM 2553 C CA . CYS A 1 315 ? 19.019 8.037 1.035 1.00 80.31 315 CYS A CA 1
ATOM 2554 C C . CYS A 1 315 ? 18.041 8.335 2.191 1.00 80.31 315 CYS A C 1
ATOM 2556 O O . CYS A 1 315 ? 18.219 9.286 2.949 1.00 80.31 315 CYS A O 1
ATOM 2558 N N . ALA A 1 316 ? 17.006 7.506 2.373 1.00 80.44 316 ALA A N 1
ATOM 2559 C CA . ALA A 1 316 ? 16.050 7.651 3.471 1.00 80.44 316 ALA A CA 1
ATOM 2560 C C . ALA A 1 316 ? 16.598 7.186 4.834 1.00 80.44 316 ALA A C 1
ATOM 2562 O O . ALA A 1 316 ? 16.056 7.547 5.884 1.00 80.44 316 ALA A O 1
ATOM 2563 N N . PHE A 1 317 ? 17.658 6.375 4.835 1.00 78.25 317 PHE A N 1
ATOM 2564 C CA . PHE A 1 317 ? 18.248 5.786 6.038 1.00 78.25 317 PHE A CA 1
ATOM 2565 C C . PHE A 1 317 ? 19.590 6.426 6.431 1.00 78.25 317 PHE A C 1
ATOM 2567 O O . PHE A 1 317 ? 20.098 6.126 7.511 1.00 78.25 317 PHE A O 1
ATOM 2574 N N . GLY A 1 318 ? 20.134 7.326 5.606 1.00 76.38 318 GLY A N 1
ATOM 2575 C CA . GLY A 1 318 ? 21.378 8.059 5.848 1.00 76.38 318 GLY A CA 1
ATOM 2576 C C . GLY A 1 318 ? 22.000 8.576 4.547 1.00 76.38 318 GLY A C 1
ATOM 2577 O O . GLY A 1 318 ? 21.355 8.579 3.501 1.00 76.38 318 GLY A O 1
ATOM 2578 N N . ASP A 1 319 ? 23.273 8.970 4.594 1.00 69.44 319 ASP A N 1
ATOM 2579 C CA . ASP A 1 319 ? 24.000 9.420 3.401 1.00 69.44 319 ASP A CA 1
ATOM 2580 C C . ASP A 1 319 ? 24.344 8.241 2.471 1.00 69.44 319 ASP A C 1
ATOM 2582 O O . ASP A 1 319 ? 24.979 7.272 2.888 1.00 69.44 319 ASP A O 1
ATOM 2586 N N . GLU A 1 320 ? 24.000 8.338 1.181 1.00 64.56 320 GLU A N 1
ATOM 2587 C CA . GLU A 1 320 ? 24.278 7.299 0.168 1.00 64.56 320 GLU A CA 1
ATOM 2588 C C . GLU A 1 320 ? 25.776 7.020 -0.048 1.00 64.56 320 GLU A C 1
ATOM 2590 O O . GLU A 1 320 ? 26.165 5.944 -0.521 1.00 64.56 320 GLU A O 1
ATOM 2595 N N . THR A 1 321 ? 26.636 8.000 0.237 1.00 64.81 321 THR A N 1
ATOM 2596 C CA . THR A 1 321 ? 28.093 7.862 0.113 1.00 64.81 321 THR A CA 1
ATOM 2597 C C . THR A 1 321 ? 28.704 7.046 1.245 1.00 64.81 321 THR A C 1
ATOM 2599 O O . THR A 1 321 ? 29.840 6.594 1.110 1.00 64.81 321 THR A O 1
ATOM 2602 N N . ASP A 1 322 ? 27.966 6.850 2.337 1.00 76.44 322 ASP A N 1
ATOM 2603 C CA . ASP A 1 322 ? 28.397 6.013 3.443 1.00 76.44 322 ASP A CA 1
ATOM 2604 C C . ASP A 1 322 ? 28.084 4.537 3.152 1.00 76.44 322 ASP A C 1
ATOM 2606 O O . ASP A 1 322 ? 26.936 4.115 2.980 1.00 76.44 322 ASP A O 1
ATOM 2610 N N . GLU A 1 323 ? 29.141 3.730 3.104 1.00 78.19 323 GLU A N 1
ATOM 2611 C CA . GLU A 1 323 ? 29.045 2.288 2.887 1.00 78.19 323 GLU A CA 1
ATOM 2612 C C . GLU A 1 323 ? 28.246 1.605 4.010 1.00 78.19 323 GLU A C 1
ATOM 2614 O O . GLU A 1 323 ? 27.570 0.603 3.766 1.00 78.19 323 GLU A O 1
ATOM 2619 N N . GLN A 1 324 ? 28.252 2.165 5.228 1.00 79.75 324 GLN A N 1
ATOM 2620 C CA . GLN A 1 324 ? 27.456 1.642 6.341 1.00 79.75 324 GLN A CA 1
ATOM 2621 C C . GLN A 1 324 ? 25.955 1.814 6.083 1.00 79.75 324 GLN A C 1
ATOM 2623 O O . GLN A 1 324 ? 25.202 0.853 6.243 1.00 79.75 324 GLN A O 1
ATOM 2628 N N . THR A 1 325 ? 25.516 2.981 5.600 1.00 77.88 325 THR A N 1
ATOM 2629 C CA . THR A 1 325 ? 24.113 3.242 5.225 1.00 77.88 325 THR A CA 1
ATOM 2630 C C . THR A 1 325 ? 23.618 2.271 4.155 1.00 77.88 325 THR A C 1
ATOM 2632 O O . THR A 1 325 ? 22.525 1.706 4.272 1.00 77.88 325 THR A O 1
ATOM 2635 N N . LYS A 1 326 ? 24.432 2.008 3.126 1.00 77.75 326 LYS A N 1
ATOM 2636 C CA . LYS A 1 326 ? 24.099 1.030 2.077 1.00 77.75 326 LYS A CA 1
ATOM 2637 C C . LYS A 1 326 ? 23.948 -0.379 2.636 1.00 77.75 326 LYS A C 1
ATOM 2639 O O . LYS A 1 326 ? 22.993 -1.079 2.300 1.00 77.75 326 LYS A O 1
ATOM 2644 N N . GLN A 1 327 ? 24.860 -0.800 3.510 1.00 82.12 327 GLN A N 1
ATOM 2645 C CA . GLN A 1 327 ? 24.765 -2.107 4.160 1.00 82.12 327 GLN A CA 1
ATOM 2646 C C . GLN A 1 327 ? 23.522 -2.211 5.046 1.00 82.12 327 GLN A C 1
ATOM 2648 O O . GLN A 1 327 ? 22.798 -3.200 4.953 1.00 82.12 327 GLN A O 1
ATOM 2653 N N . LEU A 1 328 ? 23.233 -1.189 5.855 1.00 81.38 328 LEU A N 1
ATOM 2654 C CA . LEU A 1 328 ? 22.029 -1.133 6.686 1.00 81.38 328 LEU A CA 1
ATOM 2655 C C . LEU A 1 328 ? 20.763 -1.254 5.836 1.00 81.38 328 LEU A C 1
ATOM 2657 O O . LEU A 1 328 ? 19.907 -2.083 6.134 1.00 81.38 328 LEU A O 1
ATOM 2661 N N . THR A 1 329 ? 20.681 -0.503 4.738 1.00 82.56 329 THR A N 1
ATOM 2662 C CA . THR A 1 329 ? 19.540 -0.545 3.810 1.00 82.56 329 THR A CA 1
ATOM 2663 C C . THR A 1 329 ? 19.342 -1.946 3.231 1.00 82.56 329 THR A C 1
ATOM 2665 O O . THR A 1 329 ? 18.230 -2.474 3.269 1.00 82.56 329 THR A O 1
ATOM 2668 N N . LYS A 1 330 ? 20.419 -2.614 2.796 1.00 85.06 330 LYS A N 1
ATOM 2669 C CA . LYS A 1 330 ? 20.362 -4.018 2.351 1.00 85.06 330 LYS A CA 1
ATOM 2670 C C . LYS A 1 330 ? 19.845 -4.954 3.436 1.00 85.06 330 LYS A C 1
ATOM 2672 O O . LYS A 1 330 ? 19.016 -5.814 3.149 1.00 85.06 330 LYS A O 1
ATOM 2677 N N . TYR A 1 331 ? 20.302 -4.798 4.679 1.00 84.25 331 TYR A N 1
ATOM 2678 C CA . TYR A 1 331 ? 19.795 -5.601 5.793 1.00 84.25 331 TYR A CA 1
ATOM 2679 C C . TYR A 1 331 ? 18.300 -5.368 6.030 1.00 84.25 331 TYR A C 1
ATOM 2681 O O . TYR A 1 331 ? 17.571 -6.335 6.249 1.00 84.25 331 TYR A O 1
ATOM 2689 N N . PHE A 1 332 ? 17.824 -4.123 5.940 1.00 83.75 332 PHE A N 1
ATOM 2690 C CA . PHE A 1 332 ? 16.400 -3.808 6.068 1.00 83.75 332 PHE A CA 1
ATOM 2691 C C . PHE A 1 332 ? 15.562 -4.429 4.948 1.00 83.75 332 PHE A C 1
ATOM 2693 O O . PHE A 1 332 ? 14.545 -5.063 5.238 1.00 83.75 332 PHE A O 1
ATOM 2700 N N . ILE A 1 333 ? 16.003 -4.313 3.693 1.00 86.88 333 ILE A N 1
ATOM 2701 C CA . ILE A 1 333 ? 15.338 -4.918 2.529 1.00 86.88 333 ILE A CA 1
ATOM 2702 C C . ILE A 1 333 ? 15.276 -6.440 2.694 1.00 86.88 333 ILE A C 1
ATOM 2704 O O . ILE A 1 333 ? 14.188 -7.008 2.659 1.00 86.88 333 ILE A O 1
ATOM 2708 N N . ASN A 1 334 ? 16.409 -7.091 2.969 1.00 85.62 334 ASN A N 1
ATOM 2709 C CA . ASN A 1 334 ? 16.491 -8.549 3.107 1.00 85.62 334 ASN A CA 1
ATOM 2710 C C . ASN A 1 334 ? 15.678 -9.090 4.289 1.00 85.62 334 ASN A C 1
ATOM 2712 O O . ASN A 1 334 ? 15.235 -10.235 4.264 1.00 85.62 334 ASN A O 1
ATOM 2716 N N . LYS A 1 335 ? 15.492 -8.285 5.340 1.00 85.69 335 LYS A N 1
ATOM 2717 C CA . LYS A 1 335 ? 14.647 -8.652 6.478 1.00 85.69 335 LYS A CA 1
ATOM 2718 C C . LYS A 1 335 ? 13.158 -8.460 6.186 1.00 85.69 335 LYS A C 1
ATOM 2720 O O . LYS A 1 335 ? 12.351 -9.165 6.771 1.00 85.69 335 LYS A O 1
ATOM 2725 N N . THR A 1 336 ? 12.802 -7.507 5.325 1.00 87.00 336 THR A N 1
ATOM 2726 C CA . THR A 1 336 ? 11.402 -7.158 5.026 1.00 87.00 336 THR A CA 1
ATOM 2727 C C . THR A 1 336 ? 10.828 -8.020 3.904 1.00 87.00 336 THR A C 1
ATOM 2729 O O . THR A 1 336 ? 9.677 -8.442 3.980 1.00 87.00 336 THR A O 1
ATOM 2732 N N . PHE A 1 337 ? 11.621 -8.289 2.865 1.00 90.38 337 PHE A N 1
ATOM 2733 C CA . PHE A 1 337 ? 11.189 -9.006 1.671 1.00 90.38 337 PHE A CA 1
ATOM 2734 C C . PHE A 1 337 ? 11.823 -10.397 1.627 1.00 90.38 337 PHE A C 1
ATOM 2736 O O . PHE A 1 337 ? 13.022 -10.505 1.367 1.00 90.38 337 PHE A O 1
ATOM 2743 N N . PRO A 1 338 ? 11.036 -11.474 1.805 1.00 88.25 338 PRO A N 1
ATOM 2744 C CA . PRO A 1 338 ? 11.532 -12.833 1.602 1.00 88.25 338 PRO A CA 1
ATOM 2745 C C . PRO A 1 338 ? 12.023 -13.058 0.167 1.00 88.25 338 PRO A C 1
ATOM 2747 O O . PRO A 1 338 ? 12.972 -13.806 -0.062 1.00 88.25 338 PRO A O 1
ATOM 2750 N N . ILE A 1 339 ? 11.368 -12.409 -0.804 1.00 91.75 339 ILE A N 1
ATOM 2751 C CA . ILE A 1 339 ? 11.687 -12.503 -2.228 1.00 91.75 339 ILE A CA 1
ATOM 2752 C C . ILE A 1 339 ? 11.744 -11.099 -2.835 1.00 91.75 339 ILE A C 1
ATOM 2754 O O . ILE A 1 339 ? 10.804 -10.307 -2.720 1.00 91.75 339 ILE A O 1
ATOM 2758 N N . VAL A 1 340 ? 12.846 -10.821 -3.536 1.00 94.19 340 VAL A N 1
ATOM 2759 C CA . VAL A 1 340 ? 13.056 -9.599 -4.317 1.00 94.19 340 VAL A CA 1
ATOM 2760 C C . VAL A 1 340 ? 13.297 -9.977 -5.775 1.00 94.19 340 VAL A C 1
ATOM 2762 O O . VAL A 1 340 ? 14.208 -10.739 -6.099 1.00 94.19 340 VAL A O 1
ATOM 2765 N N . TYR A 1 341 ? 12.472 -9.437 -6.666 1.00 94.81 341 TYR A N 1
ATOM 2766 C CA . TYR A 1 341 ? 12.584 -9.607 -8.108 1.00 94.81 341 TYR A CA 1
ATOM 2767 C C . TYR A 1 341 ? 13.306 -8.415 -8.718 1.00 94.81 341 TYR A C 1
ATOM 2769 O O . TYR A 1 341 ? 12.897 -7.273 -8.524 1.00 94.81 341 TYR A O 1
ATOM 2777 N N . ARG A 1 342 ? 14.358 -8.674 -9.495 1.00 92.44 342 ARG A N 1
ATOM 2778 C CA . ARG A 1 342 ? 15.175 -7.613 -10.084 1.00 92.44 342 ARG A CA 1
ATOM 2779 C C . ARG A 1 342 ? 14.778 -7.331 -11.526 1.00 92.44 342 ARG A C 1
ATOM 2781 O O . ARG A 1 342 ? 14.851 -8.209 -12.387 1.00 92.44 342 ARG A O 1
ATOM 2788 N N . VAL A 1 343 ? 14.401 -6.088 -11.801 1.00 88.81 343 VAL A N 1
ATOM 2789 C CA . VAL A 1 343 ? 14.147 -5.587 -13.150 1.00 88.81 343 VAL A CA 1
ATOM 2790 C C . VAL A 1 343 ? 15.478 -5.160 -13.745 1.00 88.81 343 VAL A C 1
ATOM 2792 O O . VAL A 1 343 ? 16.130 -4.231 -13.264 1.00 88.81 343 VAL A O 1
ATOM 2795 N N . ALA A 1 344 ? 15.893 -5.854 -14.802 1.00 81.00 344 ALA A N 1
ATOM 2796 C CA . ALA A 1 344 ? 17.087 -5.469 -15.531 1.00 81.00 344 ALA A CA 1
ATOM 2797 C C . ALA A 1 344 ? 16.917 -4.046 -16.094 1.00 81.00 344 ALA A C 1
ATOM 2799 O O . ALA A 1 344 ? 15.829 -3.704 -16.572 1.00 81.00 344 ALA A O 1
ATOM 2800 N N . PRO A 1 345 ? 17.976 -3.219 -16.081 1.00 72.25 345 PRO A N 1
ATOM 2801 C CA . PRO A 1 345 ? 17.946 -1.972 -16.820 1.00 72.25 345 PRO A CA 1
ATOM 2802 C C . PRO A 1 345 ? 17.650 -2.278 -18.295 1.00 72.25 345 PRO A C 1
ATOM 2804 O O . PRO A 1 345 ? 18.070 -3.325 -18.799 1.00 72.25 345 PRO A O 1
ATOM 2807 N N . PRO A 1 346 ? 16.920 -1.399 -18.996 1.00 63.84 346 PRO A N 1
ATOM 2808 C CA . PRO A 1 346 ? 16.560 -1.616 -20.382 1.00 63.84 346 PRO A CA 1
ATOM 2809 C C . PRO A 1 346 ? 17.830 -1.715 -21.224 1.00 63.84 346 PRO A C 1
ATOM 2811 O O . PRO A 1 346 ? 18.483 -0.715 -21.514 1.00 63.84 346 PRO A O 1
ATOM 2814 N N . VAL A 1 347 ? 18.192 -2.935 -21.620 1.00 61.34 347 VAL A N 1
ATOM 2815 C CA . VAL A 1 347 ? 19.260 -3.149 -22.593 1.00 61.34 347 VAL A CA 1
ATOM 2816 C C . VAL A 1 347 ? 18.633 -2.929 -23.954 1.00 61.34 347 VAL A C 1
ATOM 2818 O O . VAL A 1 347 ? 18.040 -3.828 -24.549 1.00 61.34 347 VAL A O 1
ATOM 2821 N N . ILE A 1 348 ? 18.710 -1.688 -24.417 1.00 60.25 348 ILE A N 1
ATOM 2822 C CA . ILE A 1 348 ? 18.182 -1.310 -25.714 1.00 60.25 348 ILE A CA 1
ATOM 2823 C C . ILE A 1 348 ? 19.163 -1.808 -26.786 1.00 60.25 348 ILE A C 1
ATOM 2825 O O . ILE A 1 348 ? 20.044 -1.090 -27.252 1.00 60.25 348 ILE A O 1
ATOM 2829 N N . THR A 1 349 ? 19.028 -3.082 -27.149 1.00 59.91 349 THR A N 1
ATOM 2830 C CA . THR A 1 349 ? 19.757 -3.698 -28.265 1.00 59.91 349 THR A CA 1
ATOM 2831 C C . THR A 1 349 ? 19.308 -3.114 -29.603 1.00 59.91 349 THR A C 1
ATOM 2833 O O . THR A 1 349 ? 20.145 -2.899 -30.478 1.00 59.91 349 THR A O 1
ATOM 2836 N N . ASP A 1 350 ? 18.024 -2.759 -29.731 1.00 64.31 350 ASP A N 1
ATOM 2837 C CA . ASP A 1 350 ? 17.468 -2.100 -30.916 1.00 64.31 350 ASP A CA 1
ATOM 2838 C C . ASP A 1 350 ? 16.859 -0.721 -30.604 1.00 64.31 350 ASP A C 1
ATOM 2840 O O . ASP A 1 350 ? 15.649 -0.479 -30.639 1.00 64.31 350 ASP A O 1
ATOM 2844 N N . TYR A 1 351 ? 17.755 0.224 -30.313 1.00 72.88 351 TYR A N 1
ATOM 2845 C CA . TYR A 1 351 ? 17.430 1.635 -30.058 1.00 72.88 351 TYR A CA 1
ATOM 2846 C C . TYR A 1 351 ? 16.663 2.270 -31.205 1.00 72.88 351 TYR A C 1
ATOM 2848 O O . TYR A 1 351 ? 15.789 3.118 -31.026 1.00 72.88 351 TYR A O 1
ATOM 2856 N N . ARG A 1 352 ? 16.987 1.809 -32.408 1.00 75.31 352 ARG A N 1
ATOM 2857 C CA . ARG A 1 352 ? 16.390 2.288 -33.633 1.00 75.31 352 ARG A CA 1
ATOM 2858 C C . ARG A 1 352 ? 14.934 1.847 -33.734 1.00 75.31 352 ARG A C 1
ATOM 2860 O O . ARG A 1 352 ? 14.092 2.687 -34.031 1.00 75.31 352 ARG A O 1
ATOM 2867 N N . SER A 1 353 ? 14.633 0.580 -33.456 1.00 78.44 353 SER A N 1
ATOM 2868 C CA . SER A 1 353 ? 13.269 0.037 -33.485 1.00 78.44 353 SER A CA 1
ATOM 2869 C C . SER A 1 353 ? 12.350 0.733 -32.484 1.00 78.44 353 SER A C 1
ATOM 2871 O O . SER A 1 353 ? 11.273 1.187 -32.870 1.00 78.44 353 SER A O 1
ATOM 2873 N N . ILE A 1 354 ? 12.785 0.904 -31.230 1.00 79.25 354 ILE A N 1
ATOM 2874 C CA . ILE A 1 354 ? 11.969 1.571 -30.200 1.00 79.25 354 ILE A CA 1
ATOM 2875 C C . ILE A 1 354 ? 11.709 3.034 -30.570 1.00 79.25 354 ILE A C 1
ATOM 2877 O O . ILE A 1 354 ? 10.553 3.461 -30.572 1.00 79.25 354 ILE A O 1
ATOM 2881 N N . PHE A 1 355 ? 12.754 3.784 -30.940 1.00 84.56 355 PHE A N 1
ATOM 2882 C CA . PHE A 1 355 ? 12.609 5.174 -31.378 1.00 84.56 355 PHE A CA 1
ATOM 2883 C C . PHE A 1 355 ? 11.648 5.277 -32.564 1.00 84.56 355 PHE A C 1
ATOM 2885 O O . PHE A 1 355 ? 10.743 6.100 -32.556 1.00 84.56 355 PHE A O 1
ATOM 2892 N N . ASN A 1 356 ? 11.797 4.404 -33.563 1.00 85.19 356 ASN A N 1
ATOM 2893 C CA . ASN A 1 356 ? 10.955 4.422 -34.755 1.00 85.19 356 ASN A CA 1
ATOM 2894 C C . ASN A 1 356 ? 9.486 4.119 -34.434 1.00 85.19 356 ASN A C 1
ATOM 2896 O O . ASN A 1 356 ? 8.612 4.786 -34.982 1.00 85.19 356 ASN A O 1
ATOM 2900 N N . LYS A 1 357 ? 9.207 3.152 -33.549 1.00 85.31 357 LYS A N 1
ATOM 2901 C CA . LYS A 1 357 ? 7.840 2.847 -33.095 1.00 85.31 357 LYS A CA 1
ATOM 2902 C C . LYS A 1 357 ? 7.206 4.068 -32.420 1.00 85.31 357 LYS A C 1
ATOM 2904 O O . LYS A 1 357 ? 6.101 4.451 -32.790 1.00 85.31 357 LYS A O 1
ATOM 2909 N N . LEU A 1 358 ? 7.926 4.704 -31.493 1.00 86.12 358 LEU A N 1
ATOM 2910 C CA . LEU A 1 358 ? 7.456 5.893 -30.774 1.00 86.12 358 LEU A CA 1
ATOM 2911 C C . LEU A 1 358 ? 7.293 7.101 -31.710 1.00 86.12 358 LEU A C 1
ATOM 2913 O O . LEU A 1 358 ? 6.288 7.797 -31.657 1.00 86.12 358 LEU A O 1
ATOM 2917 N N . PHE A 1 359 ? 8.227 7.315 -32.634 1.00 88.44 359 PHE A N 1
ATOM 2918 C CA . PHE A 1 359 ? 8.163 8.426 -33.582 1.00 88.44 359 PHE A CA 1
ATOM 2919 C C . PHE A 1 359 ? 6.960 8.299 -34.526 1.00 88.44 359 PHE A C 1
ATOM 2921 O O . PHE A 1 359 ? 6.281 9.284 -34.792 1.00 88.44 359 PHE A O 1
ATOM 2928 N N . VAL A 1 360 ? 6.648 7.083 -34.990 1.00 88.50 360 VAL A N 1
ATOM 2929 C CA . VAL A 1 360 ? 5.440 6.816 -35.791 1.00 88.50 360 VAL A CA 1
ATOM 2930 C C . VAL A 1 360 ? 4.168 6.947 -34.946 1.00 88.50 360 VAL A C 1
ATOM 2932 O O . VAL A 1 360 ? 3.148 7.418 -35.441 1.00 88.50 360 VAL A O 1
ATOM 2935 N N . GLU A 1 361 ? 4.205 6.582 -33.664 1.00 87.56 361 GLU A N 1
ATOM 2936 C CA . GLU A 1 361 ? 3.088 6.816 -32.740 1.00 87.56 361 GLU A CA 1
ATOM 2937 C C . GLU A 1 361 ? 2.792 8.320 -32.574 1.00 87.56 361 GLU A C 1
ATOM 2939 O O . GLU A 1 361 ? 1.624 8.721 -32.588 1.00 87.56 361 GLU A O 1
ATOM 2944 N N . ALA A 1 362 ? 3.838 9.148 -32.487 1.00 88.56 362 ALA A N 1
ATOM 2945 C CA . ALA A 1 362 ? 3.730 10.594 -32.317 1.00 88.56 362 ALA A CA 1
ATOM 2946 C C . ALA A 1 362 ? 3.409 11.350 -33.612 1.00 88.56 362 ALA A C 1
ATOM 2948 O O . ALA A 1 362 ? 2.556 12.232 -33.601 1.00 88.56 362 ALA A O 1
ATOM 2949 N N . PHE A 1 363 ? 4.060 11.029 -34.729 1.00 89.38 363 PHE A N 1
ATOM 2950 C CA . PHE A 1 363 ? 3.997 11.815 -35.970 1.00 89.38 363 PHE A CA 1
ATOM 2951 C C . PHE A 1 363 ? 3.356 11.064 -37.148 1.00 89.38 363 PHE A C 1
ATOM 2953 O O . PHE A 1 363 ? 3.113 11.654 -38.195 1.00 89.38 363 PHE A O 1
ATOM 2960 N N . GLY A 1 364 ? 3.049 9.772 -37.015 1.00 85.25 364 GLY A N 1
ATOM 2961 C CA . GLY A 1 364 ? 2.561 8.961 -38.130 1.00 85.25 364 GLY A CA 1
ATOM 2962 C C . GLY A 1 364 ? 3.622 8.811 -39.223 1.00 85.25 364 GLY A C 1
ATOM 2963 O O . GLY A 1 364 ? 4.810 8.655 -38.941 1.00 85.25 364 GLY A O 1
ATOM 2964 N N . GLU A 1 365 ? 3.195 8.858 -40.486 1.00 82.56 365 GLU A N 1
ATOM 2965 C CA . GLU A 1 365 ? 4.101 8.789 -41.643 1.00 82.56 365 GLU A CA 1
ATOM 2966 C C . GLU A 1 365 ? 4.495 10.164 -42.214 1.00 82.56 365 GLU A C 1
ATOM 2968 O O . GLU A 1 365 ? 5.236 10.216 -43.195 1.00 82.56 365 GLU A O 1
ATOM 2973 N N . THR A 1 366 ? 4.039 11.277 -41.623 1.00 78.94 366 THR A N 1
ATOM 2974 C CA . THR A 1 366 ? 4.219 12.623 -42.204 1.00 78.94 366 THR A CA 1
ATOM 2975 C C . THR A 1 366 ? 5.664 13.120 -42.163 1.00 78.94 366 THR A C 1
ATOM 2977 O O . THR A 1 366 ? 6.081 13.817 -43.076 1.00 78.94 366 THR A O 1
ATOM 2980 N N . GLU A 1 367 ? 6.440 12.726 -41.149 1.00 79.50 367 GLU A N 1
ATOM 2981 C CA . GLU A 1 367 ? 7.822 13.192 -40.912 1.00 79.50 367 GLU A CA 1
ATOM 2982 C C . GLU A 1 367 ? 8.876 12.094 -41.173 1.00 79.50 367 GLU A C 1
ATOM 2984 O O . GLU A 1 367 ? 9.966 12.072 -40.592 1.00 79.50 367 GLU A O 1
ATOM 2989 N N . ASN A 1 368 ? 8.556 11.127 -42.041 1.00 78.88 368 ASN A N 1
ATOM 2990 C CA . ASN A 1 368 ? 9.409 9.958 -42.285 1.00 78.88 368 ASN A CA 1
ATOM 2991 C C . ASN A 1 368 ? 10.798 10.306 -42.854 1.00 78.88 368 ASN A C 1
ATOM 2993 O O . ASN A 1 368 ? 11.753 9.579 -42.577 1.00 78.88 368 ASN A O 1
ATOM 2997 N N . GLU A 1 369 ? 10.925 11.401 -43.612 1.00 81.31 369 GLU A N 1
ATOM 2998 C CA . GLU A 1 369 ? 12.201 11.838 -44.200 1.00 81.31 369 GLU A CA 1
ATOM 2999 C C . GLU A 1 369 ? 13.200 12.319 -43.135 1.00 81.31 369 GLU A C 1
ATOM 3001 O O . GLU A 1 369 ? 14.387 11.991 -43.199 1.00 81.31 369 GLU A O 1
ATOM 3006 N N . ALA A 1 370 ? 12.728 13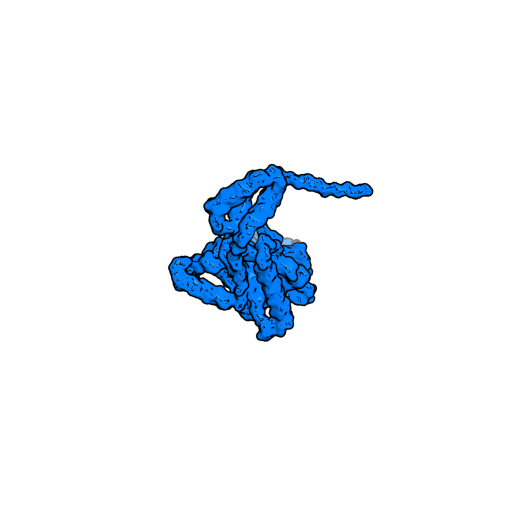.044 -42.115 1.00 83.50 370 ALA A N 1
ATOM 3007 C CA . ALA A 1 370 ? 13.572 13.573 -41.042 1.00 83.50 370 ALA A CA 1
ATOM 3008 C C . ALA A 1 370 ? 13.839 12.554 -39.919 1.00 83.50 370 ALA A C 1
ATOM 3010 O O . ALA A 1 370 ? 14.828 12.683 -39.193 1.00 83.50 370 ALA A O 1
ATOM 3011 N N . LYS A 1 371 ? 12.999 11.515 -39.797 1.00 86.62 371 LYS A N 1
ATOM 3012 C CA . LYS A 1 371 ? 13.028 10.505 -38.723 1.00 86.62 371 LYS A CA 1
ATOM 3013 C C . LYS A 1 371 ? 14.414 9.915 -38.451 1.00 86.62 371 LYS A C 1
ATOM 3015 O O . LYS A 1 371 ? 14.846 9.845 -37.304 1.00 86.62 371 LYS A O 1
ATOM 3020 N N . GLU A 1 372 ? 15.124 9.482 -39.491 1.00 85.69 372 GLU A N 1
ATOM 3021 C CA . GLU A 1 372 ? 16.445 8.851 -39.339 1.00 85.69 372 GLU A CA 1
ATOM 3022 C C . GLU A 1 372 ? 17.515 9.848 -38.878 1.00 85.69 372 GLU A C 1
ATOM 3024 O O . GLU A 1 372 ? 18.381 9.509 -38.069 1.00 85.69 372 GLU A O 1
ATOM 3029 N N . THR A 1 373 ? 17.437 11.093 -39.348 1.00 87.69 373 THR A N 1
ATOM 3030 C CA . THR A 1 373 ? 18.335 12.172 -38.923 1.00 87.69 373 THR A CA 1
ATOM 3031 C C . THR A 1 373 ? 18.087 12.533 -37.461 1.00 87.69 373 THR A C 1
ATOM 3033 O O . THR A 1 373 ? 19.036 12.591 -36.682 1.00 87.69 373 THR A O 1
ATOM 3036 N N . ILE A 1 374 ? 16.822 12.695 -37.067 1.00 89.50 374 ILE A N 1
ATOM 3037 C CA . ILE A 1 374 ? 16.421 12.993 -35.687 1.00 89.50 374 ILE A CA 1
ATOM 3038 C C . ILE A 1 374 ? 16.868 11.867 -34.743 1.00 89.50 374 ILE A C 1
ATOM 3040 O O . ILE A 1 374 ? 17.493 12.135 -33.720 1.00 89.50 374 ILE A O 1
ATOM 3044 N N . ASN A 1 375 ? 16.649 10.602 -35.116 1.00 87.62 375 ASN A N 1
ATOM 3045 C CA . ASN A 1 375 ? 17.112 9.445 -34.344 1.00 87.62 375 ASN A CA 1
ATOM 3046 C C . ASN A 1 375 ? 18.642 9.461 -34.153 1.00 87.62 375 ASN A C 1
ATOM 3048 O O . ASN A 1 375 ? 19.147 9.265 -33.048 1.00 87.62 375 ASN A O 1
ATOM 3052 N N . ARG A 1 376 ? 19.410 9.753 -35.213 1.00 85.62 376 ARG A N 1
ATOM 3053 C CA . ARG A 1 376 ? 20.876 9.868 -35.113 1.00 85.62 376 ARG A CA 1
ATOM 3054 C C . ARG A 1 376 ? 21.307 10.988 -34.171 1.00 85.62 376 ARG A C 1
ATOM 3056 O O . ARG A 1 376 ? 22.194 10.756 -33.355 1.00 85.62 376 ARG A O 1
ATOM 3063 N N . ILE A 1 377 ? 20.689 12.166 -34.270 1.00 88.81 377 ILE A N 1
ATOM 3064 C CA . ILE A 1 377 ? 20.976 13.292 -33.371 1.00 88.81 377 ILE A CA 1
ATOM 3065 C C . ILE A 1 377 ? 20.680 12.883 -31.927 1.00 88.81 377 ILE A C 1
ATOM 3067 O O . ILE A 1 377 ? 21.543 13.044 -31.067 1.00 88.81 377 ILE A O 1
ATOM 3071 N N . PHE A 1 378 ? 19.520 12.273 -31.670 1.00 87.81 378 PHE A N 1
ATOM 3072 C CA . PHE A 1 378 ? 19.154 11.797 -30.340 1.00 87.81 378 PHE A CA 1
ATOM 3073 C C . PHE A 1 378 ? 20.203 10.856 -29.743 1.00 87.81 378 PHE A C 1
ATOM 3075 O O . PHE A 1 378 ? 20.639 11.062 -28.615 1.00 87.81 378 PHE A O 1
ATOM 3082 N N . ARG A 1 379 ? 20.645 9.849 -30.505 1.00 83.31 379 ARG A N 1
ATOM 3083 C CA . ARG A 1 379 ? 21.623 8.855 -30.032 1.00 83.31 379 ARG A CA 1
ATOM 3084 C C . ARG A 1 379 ? 23.008 9.447 -29.774 1.00 83.31 379 ARG A C 1
ATOM 3086 O O . ARG A 1 379 ? 23.730 8.924 -28.932 1.00 83.31 379 ARG A O 1
ATOM 3093 N N . LEU A 1 380 ? 23.385 10.505 -30.494 1.00 85.12 380 LEU A N 1
ATOM 3094 C CA . LEU A 1 380 ? 24.636 11.229 -30.250 1.00 85.12 380 LEU A CA 1
ATOM 3095 C C . LEU A 1 380 ? 24.563 12.074 -28.976 1.00 85.12 380 LEU A C 1
ATOM 3097 O O . LEU A 1 380 ? 25.542 12.142 -28.239 1.00 85.12 380 LEU A O 1
ATOM 3101 N N . VAL A 1 381 ? 23.415 12.703 -28.718 1.00 86.44 381 VAL A N 1
ATOM 3102 C CA . VAL A 1 381 ? 23.199 13.526 -27.520 1.00 86.44 381 VAL A CA 1
ATOM 3103 C C . VAL A 1 381 ? 23.006 12.652 -26.276 1.00 86.44 381 VAL A C 1
ATOM 3105 O O . VAL A 1 381 ? 23.515 12.989 -25.212 1.00 86.44 381 VAL A O 1
ATOM 3108 N N . ASN A 1 382 ? 22.323 11.511 -26.412 1.00 82.44 382 ASN A N 1
ATOM 3109 C CA . ASN A 1 382 ? 21.939 10.638 -25.304 1.00 82.44 382 ASN A CA 1
ATOM 3110 C C . ASN A 1 382 ? 22.382 9.177 -25.545 1.00 82.44 382 ASN A C 1
ATOM 3112 O O . ASN A 1 382 ? 21.564 8.323 -25.898 1.00 82.44 382 ASN A O 1
ATOM 3116 N N . PRO A 1 383 ? 23.672 8.850 -25.348 1.00 72.12 383 PRO A N 1
ATOM 3117 C CA . PRO A 1 383 ? 24.221 7.531 -25.679 1.00 72.12 383 PRO A CA 1
ATOM 3118 C C . PRO A 1 383 ? 23.649 6.378 -24.836 1.00 72.12 383 PRO A C 1
ATOM 3120 O O . PRO A 1 383 ? 23.617 5.244 -25.308 1.00 72.12 383 PRO A O 1
ATOM 3123 N N . ASN A 1 384 ? 23.165 6.665 -23.622 1.00 72.06 384 ASN A N 1
ATOM 3124 C CA . ASN A 1 384 ? 22.618 5.682 -22.678 1.00 72.06 384 ASN A CA 1
ATOM 3125 C C . ASN A 1 384 ? 21.146 5.948 -22.338 1.00 72.06 384 ASN A C 1
ATOM 3127 O O . ASN A 1 384 ? 20.710 5.622 -21.234 1.00 72.06 384 ASN A O 1
ATOM 3131 N N . ALA A 1 385 ? 20.396 6.590 -23.238 1.00 70.25 385 ALA A N 1
ATOM 3132 C CA . ALA A 1 385 ? 19.079 7.068 -22.851 1.00 70.25 385 ALA A CA 1
ATOM 3133 C C . ALA A 1 385 ? 18.092 5.936 -22.531 1.00 70.25 385 ALA A C 1
ATOM 3135 O O . ALA A 1 385 ? 18.128 4.863 -23.141 1.00 70.25 385 ALA A O 1
ATOM 3136 N N . ASN A 1 386 ? 17.165 6.198 -21.618 1.00 74.62 386 ASN A N 1
ATOM 3137 C CA . ASN A 1 386 ? 16.043 5.307 -21.325 1.00 74.62 386 ASN A CA 1
ATOM 3138 C C . ASN A 1 386 ? 14.822 5.618 -22.220 1.00 74.62 386 ASN A C 1
ATOM 3140 O O . ASN A 1 386 ? 14.762 6.627 -22.919 1.00 74.62 386 ASN A O 1
ATOM 3144 N N . VAL A 1 387 ? 13.801 4.754 -22.193 1.00 77.19 387 VAL A N 1
ATOM 3145 C CA . VAL A 1 387 ? 12.583 4.927 -23.016 1.00 77.19 387 VAL A CA 1
ATOM 3146 C C . VAL A 1 387 ? 11.852 6.242 -22.712 1.00 77.19 387 VAL A C 1
ATOM 3148 O O . VAL A 1 387 ? 11.261 6.840 -23.606 1.00 77.19 387 VAL A O 1
ATOM 3151 N N . ARG A 1 388 ? 11.903 6.716 -21.465 1.00 77.81 388 ARG A N 1
ATOM 3152 C CA . ARG A 1 388 ? 11.262 7.966 -21.042 1.00 77.81 388 ARG A CA 1
ATOM 3153 C C . ARG A 1 388 ? 11.968 9.190 -21.635 1.00 77.81 388 ARG A C 1
ATOM 3155 O O . ARG A 1 388 ? 11.293 10.134 -22.026 1.00 77.81 388 ARG A O 1
ATOM 3162 N N . GLU A 1 389 ? 13.287 9.158 -21.759 1.00 80.06 389 GLU A N 1
ATOM 3163 C CA . GLU A 1 389 ? 14.069 10.202 -22.430 1.00 80.06 389 GLU A CA 1
ATOM 3164 C C . GLU A 1 389 ? 13.812 10.223 -23.937 1.00 80.06 389 GLU A C 1
ATOM 3166 O O . GLU A 1 389 ? 13.714 11.303 -24.511 1.00 80.06 389 GLU A O 1
ATOM 3171 N N . ILE A 1 390 ? 13.605 9.056 -24.563 1.00 82.94 390 ILE A N 1
ATOM 3172 C CA . ILE A 1 390 ? 13.148 8.989 -25.960 1.00 82.94 390 ILE A CA 1
ATOM 3173 C C . ILE A 1 390 ? 11.785 9.675 -26.100 1.00 82.94 390 ILE A C 1
ATOM 3175 O O . ILE A 1 390 ? 11.620 10.530 -26.962 1.00 82.94 390 ILE A O 1
ATOM 3179 N N . ILE A 1 391 ? 10.825 9.331 -25.234 1.00 84.44 391 ILE A N 1
ATOM 3180 C CA . ILE A 1 391 ? 9.482 9.935 -25.228 1.00 84.44 391 ILE A CA 1
ATOM 3181 C C . ILE A 1 391 ? 9.537 11.444 -24.973 1.00 84.44 391 ILE A C 1
ATOM 3183 O O . ILE A 1 391 ? 8.726 12.166 -25.524 1.00 84.44 391 ILE A O 1
ATOM 3187 N N . SER A 1 392 ? 10.450 11.921 -24.125 1.00 86.25 392 SER A N 1
ATOM 3188 C CA . SER A 1 392 ? 10.583 13.352 -23.835 1.00 86.25 392 SER A CA 1
ATOM 3189 C C . SER A 1 392 ? 11.232 14.140 -24.973 1.00 86.25 392 SER A C 1
ATOM 3191 O O . SER A 1 392 ? 11.099 15.362 -25.002 1.00 86.25 392 SER A O 1
ATOM 3193 N N . TYR A 1 393 ? 12.014 13.475 -25.823 1.00 86.75 393 TYR A N 1
ATOM 3194 C CA . TYR A 1 393 ? 12.715 14.105 -26.936 1.00 86.75 393 TYR A CA 1
ATOM 3195 C C . TYR A 1 393 ? 11.875 14.163 -28.214 1.00 86.75 393 TYR A C 1
ATOM 3197 O O . TYR A 1 393 ? 11.988 15.132 -28.965 1.00 86.75 393 TYR A O 1
ATOM 3205 N N . ILE A 1 394 ? 11.089 13.111 -28.466 1.00 84.19 394 ILE A N 1
ATOM 3206 C CA . ILE A 1 394 ? 10.078 13.041 -29.534 1.00 84.19 394 ILE A CA 1
ATOM 3207 C C . ILE A 1 394 ? 8.919 13.967 -29.173 1.00 84.19 394 ILE A C 1
ATOM 3209 O O . ILE A 1 394 ? 8.501 14.734 -30.069 1.00 84.19 394 ILE A O 1
#

Sequence (394 aa):
METKLQSKQQYPRFIQNKPCGIDKFDGGSQERLAKTIARHFCQNDSLDEECTLPRIIGIEGIWGSGKSNVVKMLERELSDDYYFFEYDAWGHQEDLQRRSILELLTSKLIDDGILSGNATIKVKGGGTKTVSWSEKLKYLLARKTETVTEKYPLISNGMVAAFLVAVLTPIFTFIAYAVKPTPTTWWFSLLSIIIAALPVLIALCVWKWAYSKDHKYGWSYMLAIYQDKVEKDVCYETLSEDEPTVYEFKTWMQDISDFIKENGQRKLVLVFDNMDRLPAEKVKELWSSIHTFFADSGFENVWAVIPFDETHLACAFGDETDEQTKQLTKYFINKTFPIVYRVAPPVITDYRSIFNKLFVEAFGETENEAKETINRIFRLVNPNANVREIISYI

Organism: Bacteroides uniformis (NCBI:txid820)

Radius of gyration: 38.22 Å; chains: 1; bounding box: 84×77×116 Å

Secondary structure (DSSP, 8-state):
----------S--PPP-S--SS--STT-HHHHHHHHHHHHHHHHHTS-GGGPPPSEEEEE--TTS-HHHHHHHHHHHTTTTEEEEEEETTTTTTS-HHHHHHHHHHHHHHHTTSS-SEEEEEETTTEEEEEEHHHHHHHHH-EEEEE----PPP--HHHHHHHHHHHHHHHHHHHHHHT-PSS--HHHHHHHHHHHHHHHHHHHHHHHHHHHH-GGGSHHHHHHHHTT------EEEEE--PPPPHHHHHHHHHHHHHHHHHTTPPEEEEEEESGGGS-HHHHHHHHHHHHHHHSTT--TTEEEEEEE-HHHHHTTTS-TT-HHHHHHHHHHHHHH-SEEEE------TTHHHHHHHHHHHHHTTTTHHHHHHHHHHHHHH-TT--HHHHHHH-

pLDDT: mean 79.55, std 14.64, range [34.16, 97.25]

InterPro domains:
  IPR011646 KAP family P-loop domain [PF07693] (52-390)
  IPR027417 P-loop containing nucleoside triphosphate hydrolase [SSF52540] (30-375)

Foldseek 3Di:
DDDPPPPPDDFQDADDPAQPLDPLAPVCPLLVLLVVVLVLVVVLLPDDLVPHAQQEEEAAEDPLLRSVSSVSVNCVSQVPQEDEDEDACVVQQVDQRLLCCLVVVLVVCVVVVVQDDWDWDQDPPGDIDTHGSVVVSVVQLWDWDFDQDQDDPDCDPLNVLVVQLVVCLVVQLVVLVVQQDPPDDPVSVVVSVCSSCVSVVVSVVVLVVVCVVDVCSDPVNVVCVVVPPRPRPRDTDTDRDDRGDLVSSLVSVQSSLVSCVVVVGRFYEYEHPPLLVHALVSVVSVVSNLQSSNPDSHGSRYHYYYYDHLQSNLVSQHDSPDPVSSVVSVVSCVSRHVYYHYRDRRPCPPLPSLLVVLCCSRGNCPCVVCSVVLSVVLCVVCVPDRSVSSSVSD